Protein 2VX8 (pdb70)

Solvent-accessible surface area: 26188 Å² total; per-residue (Å²): 172,31,100,88,74,76,2,132,24,14,4,1,91,46,74,110,36,17,58,7,7,110,25,62,52,0,10,2,1,2,0,0,54,48,68,31,4,0,0,61,47,44,22,12,43,44,41,4,66,124,2,0,54,76,0,5,61,128,16,89,54,131,83,76,96,13,0,10,34,32,68,68,17,10,2,0,3,3,2,55,88,146,7,8,3,0,0,0,0,18,72,126,10,100,69,45,100,0,12,62,5,2,33,78,5,19,130,127,2,59,124,87,38,47,89,190,2,67,113,17,136,72,89,62,7,33,108,66,6,21,83,40,2,36,76,62,163,81,20,115,62,74,80,0,98,71,54,40,32,127,100,10,18,71,9,88,4,8,193,30,20,5,0,0,4,0,2,0,0,49,41,75,30,3,0,0,58,45,47,53,17,56,34,66,4,66,124,4,0,58,67,0,6,65,53,20,63,58,127,84,62,90,17,3,12,37,53,75,37,23,48,2,14,2,2,1,52,88,153,9,5,2,0,0,0,9,4,73,19,15,75,199,14,168,5,38,41,8,2,44,87,2,19,133,128,1,65,120,91,26,31,89,152,3,73,101,12,139,74,86,59,5,38,110,130,2,25,76,37,1,38,75,43,71,170,27,63,35,65,33,0,130,71,40,17,30,154,91,9,18,67,12,129,36,183,156,70,26,2,4,2,2,0,0,55,41,72,28,2,0,0,56,48,44,105,58,27,43,42,4,72,124,1,0,55,69,0,4,60,130,16,58,40,111,83,65,93,15,0,9,27,35,69,103,36,14,5,0,3,3,3,42,86,151,6,6,1,0,0,0,0,38,107,130,40,134,68,81,173,0,16,65,28,2,40,78,4,27,125,112,2,55,111,79,11,35,102,129,2,79,114,19,137,66,95,56,2,37,110,113,3,20,84,51,4,94,148,49,105,84,70,73,1,124,21,23,1,0,83,75,8,27,54,17,127,106,100,61,28,13,6,3,0,2,0,0,56,38,77,26,2,0,0,60,47,50,48,52,56,40,55,6,70,113,0,0,53,61,0,6,74,81,18,81,54,141,90,65,95,17,2,9,35,26,15,26,33,52,1,15,2,2,2,50,80,153,5,5,0,0,0,0,6,20,48,116,118,90,171,4,26,50,17,1,52,88,2,38,164,109,1,64,108,74,15,41,84,137,3,74,112,11,142,75,88,56,7,40,110,123,2,21,71,39,1,39,65,33,63,134

B-factor: mean 42.89, std 14.9, range [14.75, 87.72]

Organism: Mus musculus (NCBI:txid10090)

InterPro domains:
  IPR001388 Synaptobrevin-like [PR00219] (130-149)
  IPR001388 Synaptobrevin-like [PR00219] (150-169)
  IPR001388 Synaptobrevin-like [PR00219] (186-205)
  IPR001388 Synaptobrevin-like [PS00417] (143-162)
  IPR010908 Longin domain [PF13774] (29-107)
  IPR010908 Longin domain [PS50859] (7-110)
  IPR010908 Longin domain [SM01270] (28-109)
  IPR010908 Longin domain [cd14824] (4-116)
  IPR011012 Longin-like domain superfamily [SSF64356] (3-116)
  IPR042855 v-SNARE, coiled-coil homology domain [PF00957] (125-205)
  IPR042855 v-SNARE, coiled-coil homology domain [PS50892] (125-185)
  IPR051097 Synaptobrevin-like vesicular transport protein [PTHR21136] (1-209)

GO terms:
  GO:0043005 neuron projection (C, IDA)
  GO:0030133 transport vesicle (C, IDA)
  GO:0050775 positive regulation of dendrite morphogenesis (P, IMP)
  GO:0005515 protein binding (F, IPI)
  GO:0045177 apical part of cell (C, IDA)
  GO:0048471 perinuclear region of cytoplasm (C, IDA)
  GO:0005794 Golgi apparatus (C, IDA)
  GO:0043001 Golgi to plasma membrane protein transport (P, IMP)
  GO:1900483 regulation of protein targeting to vacuolar membrane (P, IMP)
  GO:0035493 SNARE complex assembly (P, IDA)
  GO:0009986 cell surface (C, IDA)
  GO:0045335 phagocytic vesicle (C, IDA)
  GO:0030027 lamellipodium (C, IDA)
  GO:0031143 pseudopodium (C, IDA)

Radius of gyration: 30.15 Å; Cα contacts (8 Å, |Δi|>4): 1002; chains: 4; bounding box: 67×87×59 Å

Structure (mmCIF, N/CA/C/O backbone):
data_2VX8
#
_entry.id   2VX8
#
_cell.length_a   105.514
_cell.length_b   115.102
_cell.length_c   55.440
_cell.angle_alpha   90.00
_cell.angle_beta   90.00
_cell.angle_gamma   90.00
#
_symmetry.space_group_name_H-M   'P 21 21 2'
#
loop_
_entity.id
_entity.type
_entity.pdbx_description
1 polymer 'NUCLEOPORIN-LIKE PROTEIN RIP, VESICLE-ASSOCIATED MEMBRANE PROTEIN 7'
2 non-polymer 'CHLORIDE ION'
3 water water
#
loop_
_atom_site.group_PDB
_atom_site.id
_atom_site.type_symbol
_atom_site.label_atom_id
_atom_site.label_alt_id
_atom_site.label_comp_id
_atom_site.label_asym_id
_atom_site.label_entity_id
_atom_site.label_seq_id
_atom_site.pdbx_PDB_ins_code
_atom_site.Cartn_x
_atom_site.Cartn_y
_atom_site.Cartn_z
_atom_site.occupancy
_atom_site.B_iso_or_equiv
_atom_site.auth_seq_id
_atom_site.auth_comp_id
_atom_site.auth_asym_id
_atom_site.auth_atom_id
_atom_site.pdbx_PDB_model_num
ATOM 1 N N . THR A 1 21 ? 1.826 -21.665 -16.519 1.00 48.46 21 THR A N 1
ATOM 2 C CA . THR A 1 21 ? 2.710 -21.005 -15.470 1.00 47.63 21 THR A CA 1
ATOM 3 C C . THR A 1 21 ? 3.279 -21.980 -14.480 1.00 44.64 21 THR A C 1
ATOM 4 O O . THR A 1 21 ? 2.527 -22.699 -13.824 1.00 44.91 21 THR A O 1
ATOM 8 N N . PRO A 1 22 ? 4.622 -21.967 -14.311 1.00 42.59 22 PRO A N 1
ATOM 9 C CA . PRO A 1 22 ? 5.220 -22.875 -13.295 1.00 40.19 22 PRO A CA 1
ATOM 10 C C . PRO A 1 22 ? 4.633 -22.589 -11.917 1.00 38.24 22 PRO A C 1
ATOM 11 O O . PRO A 1 22 ? 4.164 -21.488 -11.657 1.00 38.79 22 PRO A O 1
ATOM 15 N N . GLU A 1 23 ? 4.600 -23.598 -11.075 1.00 35.21 23 GLU A N 1
ATOM 16 C CA . GLU A 1 23 ? 4.122 -23.504 -9.749 1.00 34.24 23 GLU A CA 1
ATOM 17 C C . GLU A 1 23 ? 4.990 -22.565 -8.877 1.00 33.62 23 GLU A C 1
ATOM 18 O O . GLU A 1 23 ? 6.235 -22.435 -9.088 1.00 32.52 23 GLU A O 1
ATOM 24 N N . VAL A 1 24 ? 4.372 -22.031 -7.833 1.00 30.90 24 VAL A N 1
ATOM 25 C CA . VAL A 1 24 ? 5.024 -21.130 -6.961 1.00 29.52 24 VAL A CA 1
ATOM 26 C C . VAL A 1 24 ? 4.967 -21.740 -5.566 1.00 29.30 24 VAL A C 1
ATOM 27 O O . VAL A 1 24 ? 3.882 -21.964 -5.037 1.00 29.53 24 VAL A O 1
ATOM 31 N N . LYS A 1 25 ? 6.115 -21.999 -4.946 1.00 26.55 25 LYS A N 1
ATOM 32 C CA . LYS A 1 25 ? 6.108 -22.539 -3.586 1.00 27.19 25 LYS A CA 1
ATOM 33 C C . LYS A 1 25 ? 6.908 -21.631 -2.626 1.00 27.46 25 LYS A C 1
ATOM 34 O O . LYS A 1 25 ? 7.759 -20.871 -3.039 1.00 27.53 25 LYS A O 1
ATOM 40 N N . PRO A 1 26 ? 6.653 -21.710 -1.332 1.00 27.72 26 PRO A N 1
ATOM 41 C CA . PRO A 1 26 ? 7.508 -20.907 -0.467 1.00 27.63 26 PRO A CA 1
ATOM 42 C C . PRO A 1 26 ? 8.944 -21.499 -0.411 1.00 29.09 26 PRO A C 1
ATOM 43 O O . PRO A 1 26 ? 9.113 -22.738 -0.472 1.00 29.35 26 PRO A O 1
ATOM 47 N N . LEU A 1 27 ? 9.950 -20.636 -0.205 1.00 27.90 27 LEU A N 1
ATOM 48 C CA . LEU A 1 27 ? 11.349 -21.051 -0.275 1.00 27.47 27 LEU A CA 1
ATOM 49 C C . LEU A 1 27 ? 11.652 -21.907 0.937 1.00 27.90 27 LEU A C 1
ATOM 50 O O . LEU A 1 27 ? 12.564 -22.746 0.911 1.00 26.75 27 LEU A O 1
ATOM 55 N N . LYS A 1 28 ? 10.877 -21.717 2.011 1.00 29.32 28 LYS A N 1
ATOM 56 C CA . LYS A 1 28 ? 11.118 -22.541 3.201 1.00 31.82 28 LYS A CA 1
ATOM 57 C C . LYS A 1 28 ? 10.816 -24.028 2.968 1.00 32.76 28 LYS A C 1
ATOM 58 O O . LYS A 1 28 ? 11.312 -24.906 3.700 1.00 33.66 28 LYS A O 1
ATOM 64 N N . SER A 1 29 ? 10.074 -24.316 1.917 1.00 32.16 29 SER A N 1
ATOM 65 C CA . SER A 1 29 ? 9.772 -25.693 1.700 1.00 33.50 29 SER A CA 1
ATOM 66 C C . SER A 1 29 ? 11.057 -26.367 1.108 1.00 34.32 29 SER A C 1
ATOM 67 O O . SER A 1 29 ? 11.287 -27.562 1.327 1.00 34.68 29 SER A O 1
ATOM 70 N N . LEU A 1 30 ? 11.874 -25.593 0.387 1.00 32.92 30 LEU A N 1
ATOM 71 C CA . LEU A 1 30 ? 13.133 -26.096 -0.119 1.00 31.82 30 LEU A CA 1
ATOM 72 C C . LEU A 1 30 ? 14.247 -25.973 0.926 1.00 31.62 30 LEU A C 1
ATOM 73 O O . LEU A 1 30 ? 15.039 -26.871 1.127 1.00 31.58 30 LEU A O 1
ATOM 78 N N . LEU A 1 31 ? 14.291 -24.888 1.639 1.00 31.61 31 LEU A N 1
ATOM 79 C CA . LEU A 1 31 ? 15.468 -24.652 2.409 1.00 32.91 31 LEU A CA 1
ATOM 80 C C . LEU A 1 31 ? 15.370 -24.810 3.895 1.00 34.50 31 LEU A C 1
ATOM 81 O O . LEU A 1 31 ? 16.418 -24.729 4.544 1.00 35.66 31 LEU A O 1
ATOM 86 N N . GLY A 1 32 ? 14.167 -24.987 4.444 1.00 35.41 32 GLY A N 1
ATOM 87 C CA . GLY A 1 32 ? 13.952 -24.877 5.879 1.00 39.59 32 GLY A CA 1
ATOM 88 C C . GLY A 1 32 ? 13.727 -23.420 6.310 1.00 42.89 32 GLY A C 1
ATOM 89 O O . GLY A 1 32 ? 13.611 -22.542 5.461 1.00 41.20 32 GLY A O 1
ATOM 90 N N . ASP A 1 33 ? 13.636 -23.166 7.607 1.00 45.94 33 ASP A N 1
ATOM 91 C CA . ASP A 1 33 ? 13.454 -21.802 8.110 1.00 51.65 33 ASP A CA 1
ATOM 92 C C . ASP A 1 33 ? 14.724 -20.989 7.923 1.00 54.29 33 ASP A C 1
ATOM 93 O O . ASP A 1 33 ? 15.678 -21.164 8.660 1.00 54.86 33 ASP A O 1
ATOM 98 N N . SER A 1 34 ? 14.723 -20.119 6.911 1.00 58.98 34 SER A N 1
ATOM 99 C CA . SER A 1 34 ? 15.893 -19.321 6.526 1.00 62.05 34 SER A CA 1
ATOM 100 C C . SER A 1 34 ? 16.319 -18.351 7.633 1.00 64.31 34 SER A C 1
ATOM 101 O O . SER A 1 34 ? 17.153 -18.727 8.464 1.00 65.85 34 SER A O 1
ATOM 104 N N . ALA A 1 35 ? 15.722 -17.144 7.661 1.00 66.49 35 ALA A N 1
ATOM 105 C CA . ALA A 1 35 ? 16.132 -15.942 8.487 1.00 67.73 35 ALA A CA 1
ATOM 106 C C . ALA A 1 35 ? 16.215 -14.703 7.523 1.00 68.97 35 ALA A C 1
ATOM 107 O O . ALA A 1 35 ? 15.450 -14.706 6.545 1.00 68.81 35 ALA A O 1
ATOM 109 N N . PRO A 1 36 ? 17.108 -13.663 7.756 1.00 69.99 36 PRO A N 1
ATOM 110 C CA . PRO A 1 36 ? 16.881 -12.335 7.040 1.00 70.11 36 PRO A CA 1
ATOM 111 C C . PRO A 1 36 ? 17.171 -12.284 5.505 1.00 70.11 36 PRO A C 1
ATOM 112 O O . PRO A 1 36 ? 16.256 -12.175 4.679 1.00 70.52 36 PRO A O 1
ATOM 116 N N . THR A 1 37 ? 18.447 -12.330 5.155 1.00 69.74 37 THR A N 1
ATOM 117 C CA . THR A 1 37 ? 18.932 -12.653 3.803 1.00 68.50 37 THR A CA 1
ATOM 118 C C . THR A 1 37 ? 18.968 -11.598 2.668 1.00 67.68 37 THR A C 1
ATOM 119 O O . THR A 1 37 ? 20.057 -11.102 2.409 1.00 67.83 37 THR A O 1
ATOM 123 N N . LEU A 1 38 ? 17.899 -11.291 1.937 1.00 66.25 38 LEU A N 1
ATOM 124 C CA . LEU A 1 38 ? 18.148 -10.419 0.761 1.00 65.58 38 LEU A CA 1
ATOM 125 C C . LEU A 1 38 ? 18.082 -8.892 1.016 1.00 66.11 38 LEU A C 1
ATOM 126 O O . LEU A 1 38 ? 17.039 -8.354 1.493 1.00 65.48 38 LEU A O 1
ATOM 131 N N . HIS A 1 39 ? 19.172 -8.192 0.678 1.00 65.87 39 HIS A N 1
ATOM 132 C CA . HIS A 1 39 ? 19.227 -6.735 0.918 1.00 67.41 39 HIS A CA 1
ATOM 133 C C . HIS A 1 39 ? 19.703 -5.851 -0.291 1.00 67.70 39 HIS A C 1
ATOM 134 O O . HIS A 1 39 ? 20.903 -5.685 -0.537 1.00 67.95 39 HIS A O 1
ATOM 141 N N . LEU A 1 40 ? 18.750 -5.280 -1.031 1.00 68.32 40 LEU A N 1
ATOM 142 C CA . LEU A 1 40 ? 19.037 -4.192 -1.993 1.00 68.60 40 LEU A CA 1
ATOM 143 C C . LEU A 1 40 ? 19.589 -3.028 -1.203 1.00 69.48 40 LEU A C 1
ATOM 144 O O . LEU A 1 40 ? 19.878 -1.958 -1.739 1.00 70.41 40 LEU A O 1
ATOM 149 N N . ASN A 1 41 ? 19.708 -3.259 0.099 1.00 70.22 41 ASN A N 1
ATOM 150 C CA . ASN A 1 41 ? 19.772 -2.194 1.087 1.00 69.79 41 ASN A CA 1
ATOM 151 C C . ASN A 1 41 ? 20.756 -2.454 2.232 1.00 69.94 41 ASN A C 1
ATOM 152 O O . ASN A 1 41 ? 20.569 -1.923 3.320 1.00 70.45 41 ASN A O 1
ATOM 157 N N . LYS A 1 42 ? 21.822 -3.220 1.946 1.00 69.70 42 LYS A N 1
ATOM 158 C CA . LYS A 1 42 ? 22.756 -3.734 2.952 1.00 69.18 42 LYS A CA 1
ATOM 159 C C . LYS A 1 42 ? 22.146 -3.625 4.366 1.00 68.66 42 LYS A C 1
ATOM 160 O O . LYS A 1 42 ? 22.770 -3.070 5.303 1.00 69.44 42 LYS A O 1
ATOM 162 N N . GLY A 1 43 ? 20.931 -4.180 4.501 1.00 66.68 43 GLY A N 1
ATOM 163 C CA . GLY A 1 43 ? 20.064 -3.985 5.676 1.00 64.04 43 GLY A CA 1
ATOM 164 C C . GLY A 1 43 ? 18.725 -3.399 5.224 1.00 61.85 43 GLY A C 1
ATOM 165 O O . GLY A 1 43 ? 18.407 -3.516 4.039 1.00 61.59 43 GLY A O 1
ATOM 166 N N . MET A 1 44 ? 17.988 -2.762 6.166 1.00 58.91 44 MET A N 1
ATOM 167 C CA . MET A 1 44 ? 16.632 -2.139 6.008 1.00 55.67 44 MET A CA 1
ATOM 168 C C . MET A 1 44 ? 16.062 -1.884 4.600 1.00 51.53 44 MET A C 1
ATOM 169 O O . MET A 1 44 ? 16.735 -1.277 3.749 1.00 52.20 44 MET A O 1
ATOM 174 N N . ALA A 1 45 ? 14.806 -2.264 4.379 1.00 46.03 45 ALA A N 1
ATOM 175 C CA . ALA A 1 45 ? 14.189 -2.175 3.044 1.00 40.33 45 ALA A CA 1
ATOM 176 C C . ALA A 1 45 ? 13.732 -0.746 2.653 1.00 36.38 45 ALA A C 1
ATOM 177 O O . ALA A 1 45 ? 12.627 -0.534 2.125 1.00 34.12 45 ALA A O 1
ATOM 179 N N . ILE A 1 46 ? 14.604 0.237 2.909 1.00 31.55 46 ILE A N 1
ATOM 180 C CA . ILE A 1 46 ? 14.395 1.621 2.485 1.00 30.34 46 ILE A CA 1
ATOM 181 C C . ILE A 1 46 ? 14.970 1.819 1.103 1.00 28.06 46 ILE A C 1
ATOM 182 O O . ILE A 1 46 ? 16.121 1.559 0.895 1.00 30.66 46 ILE A O 1
ATOM 187 N N . LEU A 1 47 ? 14.201 2.245 0.123 1.00 26.02 47 LEU A N 1
ATOM 188 C CA . LEU A 1 47 ? 14.739 2.379 -1.229 1.00 24.15 47 LEU A CA 1
ATOM 189 C C . LEU A 1 47 ? 15.471 3.681 -1.483 1.00 22.80 47 LEU A C 1
ATOM 190 O O . LEU A 1 47 ? 16.300 3.780 -2.402 1.00 20.08 47 LEU A O 1
ATOM 195 N N . PHE A 1 48 ? 15.110 4.729 -0.755 1.00 22.82 48 PHE A N 1
ATOM 196 C CA . PHE A 1 48 ? 15.685 6.056 -1.103 1.00 23.27 48 PHE A CA 1
ATOM 197 C C . PHE A 1 48 ? 15.538 6.926 0.090 1.00 23.47 48 PHE A C 1
ATOM 198 O O . PHE A 1 48 ? 14.578 6.744 0.862 1.00 24.98 48 PHE A O 1
ATOM 206 N N . ALA A 1 49 ? 16.437 7.876 0.272 1.00 22.83 49 ALA A N 1
ATOM 207 C CA . ALA A 1 49 ? 16.352 8.761 1.402 1.00 22.91 49 ALA A CA 1
ATOM 208 C C . ALA A 1 49 ? 16.967 10.064 1.037 1.00 23.73 49 ALA A C 1
ATOM 209 O O . ALA A 1 49 ? 17.863 10.113 0.235 1.00 22.39 49 ALA A O 1
ATOM 211 N N . VAL A 1 50 ? 16.431 11.154 1.562 1.00 24.23 50 VAL A N 1
ATOM 212 C CA . VAL A 1 50 ? 16.899 12.435 1.129 1.00 25.05 50 VAL A CA 1
ATOM 213 C C . VAL A 1 50 ? 16.720 13.466 2.225 1.00 25.93 50 VAL A C 1
ATOM 214 O O . VAL A 1 50 ? 15.772 13.355 3.064 1.00 25.39 50 VAL A O 1
ATOM 218 N N . VAL A 1 51 ? 17.570 14.501 2.171 1.00 26.45 51 VAL A N 1
ATOM 219 C CA . VAL A 1 51 ? 17.447 15.732 2.969 1.00 25.60 51 VAL A CA 1
ATOM 220 C C . VAL A 1 51 ? 17.386 16.931 2.037 1.00 26.67 51 VAL A C 1
ATOM 221 O O . VAL A 1 51 ? 18.253 17.088 1.126 1.00 24.66 51 VAL A O 1
ATOM 225 N N . ALA A 1 52 ? 16.339 17.752 2.183 1.00 25.55 52 ALA A N 1
ATOM 226 C CA . ALA A 1 52 ? 16.130 18.800 1.216 1.00 25.94 52 ALA A CA 1
ATOM 227 C C . ALA A 1 52 ? 15.690 20.092 1.907 1.00 26.67 52 ALA A C 1
ATOM 228 O O . ALA A 1 52 ? 15.175 20.026 2.976 1.00 25.54 52 ALA A O 1
ATOM 230 N N . ARG A 1 53 ? 15.946 21.246 1.269 1.00 26.93 53 ARG A N 1
ATOM 231 C CA . ARG A 1 53 ? 15.448 22.558 1.720 1.00 27.09 53 ARG A CA 1
ATOM 232 C C . ARG A 1 53 ? 14.627 23.038 0.549 1.00 24.86 53 ARG A C 1
ATOM 233 O O . ARG A 1 53 ? 15.185 23.245 -0.524 1.00 25.55 53 ARG A O 1
ATOM 241 N N . GLY A 1 54 ? 13.309 23.151 0.713 1.00 24.37 54 GLY A N 1
ATOM 242 C CA . GLY A 1 54 ? 12.372 23.415 -0.443 1.00 23.14 54 GLY A CA 1
ATOM 243 C C . GLY A 1 54 ? 12.668 22.304 -1.468 1.00 24.74 54 GLY A C 1
ATOM 244 O O . GLY A 1 54 ? 12.681 21.147 -1.146 1.00 25.44 54 GLY A O 1
ATOM 245 N N . THR A 1 55 ? 12.991 22.658 -2.685 1.00 25.92 55 THR A N 1
ATOM 246 C CA . THR A 1 55 ? 13.389 21.665 -3.631 1.00 28.91 55 THR A CA 1
ATOM 247 C C . THR A 1 55 ? 14.914 21.502 -3.778 1.00 29.05 55 THR A C 1
ATOM 248 O O . THR A 1 55 ? 15.386 20.884 -4.742 1.00 28.36 55 THR A O 1
ATOM 252 N N . THR A 1 56 ? 15.702 22.036 -2.850 1.00 28.98 56 THR A N 1
ATOM 253 C CA . THR A 1 56 ? 17.169 21.870 -3.002 1.00 27.54 56 THR A CA 1
ATOM 254 C C . THR A 1 56 ? 17.552 20.648 -2.225 1.00 27.14 56 THR A C 1
ATOM 255 O O . THR A 1 56 ? 17.392 20.596 -1.020 1.00 25.27 56 THR A O 1
ATOM 259 N N . ILE A 1 57 ? 18.016 19.614 -2.906 1.00 27.37 57 ILE A N 1
ATOM 260 C CA . ILE A 1 57 ? 18.389 18.384 -2.187 1.00 28.13 57 ILE A CA 1
ATOM 261 C C . ILE A 1 57 ? 19.791 18.629 -1.591 1.00 28.66 57 ILE A C 1
ATOM 262 O O . ILE A 1 57 ? 20.686 19.030 -2.333 1.00 28.42 57 ILE A O 1
ATOM 267 N N . LEU A 1 58 ? 19.993 18.337 -0.314 1.00 28.35 58 LEU A N 1
ATOM 268 C CA . LEU A 1 58 ? 21.294 18.533 0.338 1.00 29.45 58 LEU A CA 1
ATOM 269 C C . LEU A 1 58 ? 22.131 17.257 0.408 1.00 30.14 58 LEU A C 1
ATOM 270 O O . LEU A 1 58 ? 23.445 17.274 0.331 1.00 29.53 58 LEU A O 1
ATOM 275 N N . ALA A 1 59 ? 21.413 16.150 0.559 1.00 27.52 59 ALA A N 1
ATOM 276 C CA . ALA A 1 59 ? 22.064 14.862 0.579 1.00 29.91 59 ALA A CA 1
ATOM 277 C C . ALA A 1 59 ? 21.037 13.812 0.177 1.00 29.99 59 ALA A C 1
ATOM 278 O O . ALA A 1 59 ? 19.866 13.984 0.490 1.00 29.63 59 ALA A O 1
ATOM 280 N N . LYS A 1 60 ? 21.469 12.731 -0.475 1.00 29.55 60 LYS A N 1
ATOM 281 C CA . LYS A 1 60 ? 20.540 11.709 -0.901 1.00 30.36 60 LYS A CA 1
ATOM 282 C C . LYS A 1 60 ? 21.231 10.373 -0.882 1.00 31.38 60 LYS A C 1
ATOM 283 O O . LYS A 1 60 ? 22.456 10.330 -0.995 1.00 31.91 60 LYS A O 1
ATOM 289 N N . HIS A 1 61 ? 20.468 9.287 -0.829 1.00 31.69 61 HIS A N 1
ATOM 290 C CA . HIS A 1 61 ? 21.047 7.950 -1.019 1.00 32.83 61 HIS A CA 1
ATOM 291 C C . HIS A 1 61 ? 19.982 6.969 -1.574 1.00 32.72 61 HIS A C 1
ATOM 292 O O . HIS A 1 61 ? 18.851 6.923 -1.078 1.00 29.60 61 HIS A O 1
ATOM 299 N N . ALA A 1 62 ? 20.363 6.197 -2.596 1.00 33.07 62 ALA A N 1
ATOM 300 C CA . ALA A 1 62 ? 19.483 5.242 -3.266 1.00 34.06 62 ALA A CA 1
ATOM 301 C C . ALA A 1 62 ? 20.032 3.832 -3.083 1.00 36.55 62 ALA A C 1
ATOM 302 O O . ALA A 1 62 ? 21.287 3.622 -3.101 1.00 36.33 62 ALA A O 1
ATOM 304 N N . TRP A 1 63 ? 19.127 2.862 -2.975 1.00 36.44 63 TRP A N 1
ATOM 305 C CA . TRP A 1 63 ? 19.550 1.474 -2.791 1.00 38.02 63 TRP A CA 1
ATOM 306 C C . TRP A 1 63 ? 19.419 0.673 -4.104 1.00 37.15 63 TRP A C 1
ATOM 307 O O . TRP A 1 63 ? 19.801 -0.472 -4.161 1.00 36.96 63 TRP A O 1
ATOM 318 N N . CYS A 1 64 ? 18.865 1.297 -5.144 1.00 35.25 64 CYS A N 1
ATOM 319 C CA . CYS A 1 64 ? 18.837 0.699 -6.452 1.00 34.88 64 CYS A CA 1
ATOM 320 C C . CYS A 1 64 ? 18.695 1.862 -7.369 1.00 33.34 64 CYS A C 1
ATOM 321 O O . CYS A 1 64 ? 18.578 3.004 -6.894 1.00 34.69 64 CYS A O 1
ATOM 324 N N . GLY A 1 65 ? 18.664 1.582 -8.654 1.00 31.47 65 GLY A N 1
ATOM 325 C CA . GLY A 1 65 ? 18.527 2.594 -9.688 1.00 31.19 65 GLY A CA 1
ATOM 326 C C . GLY A 1 65 ? 17.048 2.984 -9.893 1.00 31.50 65 GLY A C 1
ATOM 327 O O . GLY A 1 65 ? 16.102 2.206 -9.572 1.00 31.50 65 GLY A O 1
ATOM 328 N N . GLY A 1 66 ? 16.846 4.191 -10.405 1.00 29.42 66 GLY A N 1
ATOM 329 C CA . GLY A 1 66 ? 15.536 4.609 -10.880 1.00 28.89 66 GLY A CA 1
ATOM 330 C C . GLY A 1 66 ? 15.350 6.103 -10.842 1.00 27.79 66 GLY A C 1
ATOM 331 O O . GLY A 1 66 ? 16.266 6.861 -10.495 1.00 27.20 66 GLY A O 1
ATOM 332 N N . ASN A 1 67 ? 14.117 6.538 -11.082 1.00 26.35 67 ASN A N 1
ATOM 333 C CA . ASN A 1 67 ? 13.852 7.956 -11.243 1.00 23.41 67 ASN A CA 1
ATOM 334 C C . ASN A 1 67 ? 13.485 8.621 -9.914 1.00 23.37 67 ASN A C 1
ATOM 335 O O . ASN A 1 67 ? 12.567 9.457 -9.872 1.00 22.12 67 ASN A O 1
ATOM 340 N N . PHE A 1 68 ? 14.145 8.239 -8.807 1.00 22.13 68 PHE A N 1
ATOM 341 C CA . PHE A 1 68 ? 13.822 8.826 -7.466 1.00 22.96 68 PHE A CA 1
ATOM 342 C C . PHE A 1 68 ? 13.890 10.363 -7.326 1.00 23.87 68 PHE A C 1
ATOM 343 O O . PHE A 1 68 ? 13.083 11.020 -6.622 1.00 22.71 68 PHE A O 1
ATOM 351 N N . LEU A 1 69 ? 14.910 10.926 -7.937 1.00 23.71 69 LEU A N 1
ATOM 352 C CA . LEU A 1 69 ? 15.092 12.362 -7.898 1.00 24.72 69 LEU A CA 1
ATOM 353 C C . LEU A 1 69 ? 14.006 13.101 -8.666 1.00 23.50 69 LEU A C 1
ATOM 354 O O . LEU A 1 69 ? 13.468 14.042 -8.194 1.00 23.17 69 LEU A O 1
ATOM 359 N N . GLU A 1 70 ? 13.697 12.688 -9.869 1.00 24.78 70 GLU A N 1
ATOM 360 C CA . GLU A 1 70 ? 12.726 13.465 -10.635 1.00 25.16 70 GLU A CA 1
ATOM 361 C C . GLU A 1 70 ? 11.351 13.408 -9.913 1.00 24.22 70 GLU A C 1
ATOM 362 O O . GLU A 1 70 ? 10.684 14.431 -9.803 1.00 25.30 70 GLU A O 1
ATOM 368 N N . VAL A 1 71 ? 10.984 12.250 -9.366 1.00 21.32 71 VAL A N 1
ATOM 369 C CA . VAL A 1 71 ? 9.700 12.078 -8.750 1.00 21.47 71 VAL A CA 1
ATOM 370 C C . VAL A 1 71 ? 9.700 12.878 -7.449 1.00 21.01 71 VAL A C 1
ATOM 371 O O . VAL A 1 71 ? 8.741 13.629 -7.171 1.00 19.67 71 VAL A O 1
ATOM 375 N N . THR A 1 72 ? 10.735 12.652 -6.625 1.00 20.43 72 THR A N 1
ATOM 376 C CA . THR A 1 72 ? 10.812 13.289 -5.309 1.00 21.83 72 THR A CA 1
ATOM 377 C C . THR A 1 72 ? 10.754 14.847 -5.438 1.00 22.03 72 THR A C 1
ATOM 378 O O . THR A 1 72 ? 10.142 15.485 -4.586 1.00 22.24 72 THR A O 1
ATOM 382 N N . GLU A 1 73 ? 11.349 15.440 -6.484 1.00 20.91 73 GLU A N 1
ATOM 383 C CA . GLU A 1 73 ? 11.357 16.910 -6.571 1.00 22.82 73 GLU A CA 1
ATOM 384 C C . GLU A 1 73 ? 9.927 17.437 -6.785 1.00 22.42 73 GLU A C 1
ATOM 385 O O . GLU A 1 73 ? 9.569 18.523 -6.335 1.00 24.33 73 GLU A O 1
ATOM 391 N N . GLN A 1 74 ? 9.137 16.675 -7.524 1.00 22.51 74 GLN A N 1
ATOM 392 C CA . GLN A 1 74 ? 7.715 16.983 -7.756 1.00 22.61 74 GLN A CA 1
ATOM 393 C C . GLN A 1 74 ? 6.931 17.006 -6.471 1.00 20.62 74 GLN A C 1
ATOM 394 O O . GLN A 1 74 ? 6.043 17.835 -6.293 1.00 22.18 74 GLN A O 1
ATOM 400 N N . ILE A 1 75 ? 7.283 16.145 -5.550 1.00 20.95 75 ILE A N 1
ATOM 401 C CA . ILE A 1 75 ? 6.611 16.102 -4.226 1.00 22.14 75 ILE A CA 1
ATOM 402 C C . ILE A 1 75 ? 7.150 17.232 -3.368 1.00 22.36 75 ILE A C 1
ATOM 403 O O . ILE A 1 75 ? 6.426 17.982 -2.701 1.00 20.95 75 ILE A O 1
ATOM 408 N N . LEU A 1 76 ? 8.465 17.357 -3.392 1.00 21.73 76 LEU A N 1
ATOM 409 C CA . LEU A 1 76 ? 9.070 18.406 -2.567 1.00 23.14 76 LEU A CA 1
ATOM 410 C C . LEU A 1 76 ? 8.578 19.804 -2.982 1.00 23.67 76 LEU A C 1
ATOM 411 O O . LEU A 1 76 ? 8.500 20.647 -2.132 1.00 25.03 76 LEU A O 1
ATOM 416 N N . ALA A 1 77 ? 8.340 20.044 -4.275 1.00 24.26 77 ALA A N 1
ATOM 417 C CA . ALA A 1 77 ? 7.888 21.364 -4.768 1.00 24.69 77 ALA A CA 1
ATOM 418 C C . ALA A 1 77 ? 6.616 21.746 -4.078 1.00 26.92 77 ALA A C 1
ATOM 419 O O . ALA A 1 77 ? 6.320 22.913 -4.044 1.00 28.32 77 ALA A O 1
ATOM 421 N N . LYS A 1 78 ? 5.826 20.767 -3.590 1.00 27.15 78 LYS A N 1
ATOM 422 C CA . LYS A 1 78 ? 4.497 21.042 -3.053 1.00 28.17 78 LYS A CA 1
ATOM 423 C C . LYS A 1 78 ? 4.398 20.805 -1.552 1.00 28.97 78 LYS A C 1
ATOM 424 O O . LYS A 1 78 ? 3.490 21.297 -0.941 1.00 31.46 78 LYS A O 1
ATOM 430 N N . ILE A 1 79 ? 5.333 20.121 -0.918 1.00 29.54 79 ILE A N 1
ATOM 431 C CA . ILE A 1 79 ? 5.252 19.978 0.537 1.00 30.03 79 ILE A CA 1
ATOM 432 C C . ILE A 1 79 ? 5.508 21.375 1.113 1.00 31.94 79 ILE A C 1
ATOM 433 O O . ILE A 1 79 ? 6.519 21.992 0.808 1.00 31.66 79 ILE A O 1
ATOM 438 N N . PRO A 1 80 ? 4.614 21.858 1.968 1.00 32.24 80 PRO A N 1
ATOM 439 C CA . PRO A 1 80 ? 4.870 23.130 2.633 1.00 33.41 80 PRO A CA 1
ATOM 440 C C . PRO A 1 80 ? 6.013 23.091 3.667 1.00 34.57 80 PRO A C 1
ATOM 441 O O . PRO A 1 80 ? 6.457 22.016 4.088 1.00 33.00 80 PRO A O 1
ATOM 445 N N . SER A 1 81 ? 6.458 24.287 4.089 1.00 35.61 81 SER A N 1
ATOM 446 C CA . SER A 1 81 ? 7.616 24.465 4.963 1.00 35.89 81 SER A CA 1
ATOM 447 C C . SER A 1 81 ? 7.354 24.256 6.408 1.00 35.83 81 SER A C 1
ATOM 448 O O . SER A 1 81 ? 8.336 24.301 7.207 1.00 34.34 81 SER A O 1
ATOM 451 N N . GLU A 1 82 ? 6.085 24.031 6.798 1.00 35.52 82 GLU A N 1
ATOM 452 C CA . GLU A 1 82 ? 5.792 23.988 8.235 1.00 36.70 82 GLU A CA 1
ATOM 453 C C . GLU A 1 82 ? 6.174 22.676 8.855 1.00 37.04 82 GLU A C 1
ATOM 454 O O . GLU A 1 82 ? 6.301 21.662 8.144 1.00 37.01 82 GLU A O 1
ATOM 460 N N . ASN A 1 83 ? 6.454 22.664 10.155 1.00 36.99 83 ASN A N 1
ATOM 461 C CA . ASN A 1 83 ? 6.751 21.396 10.795 1.00 37.04 83 ASN A CA 1
ATOM 462 C C . ASN A 1 83 ? 5.557 20.450 10.591 1.00 36.66 83 ASN A C 1
ATOM 463 O O . ASN A 1 83 ? 4.412 20.842 10.801 1.00 37.32 83 ASN A O 1
ATOM 468 N N . ASN A 1 84 ? 5.828 19.219 10.167 1.00 35.09 84 ASN A N 1
ATOM 469 C CA . ASN A 1 84 ? 4.787 18.222 9.964 1.00 33.78 84 ASN A CA 1
ATOM 470 C C . ASN A 1 84 ? 5.473 16.866 9.837 1.00 34.34 84 ASN A C 1
ATOM 471 O O . ASN A 1 84 ? 6.714 16.783 9.533 1.00 33.98 84 ASN A O 1
ATOM 476 N N . LYS A 1 85 ? 4.714 15.800 10.032 1.00 32.08 85 LYS A N 1
ATOM 477 C CA . LYS A 1 85 ? 5.199 14.438 9.738 1.00 32.18 85 LYS A CA 1
ATOM 478 C C . LYS A 1 85 ? 4.071 13.740 9.006 1.00 30.92 85 LYS A C 1
ATOM 479 O O . LYS A 1 85 ? 2.948 13.871 9.436 1.00 29.04 85 LYS A O 1
ATOM 485 N N . LEU A 1 86 ? 4.346 12.990 7.933 1.00 28.43 86 LEU A N 1
ATOM 486 C CA . LEU A 1 86 ? 3.259 12.456 7.117 1.00 26.36 86 LEU A CA 1
ATOM 487 C C . LEU A 1 86 ? 3.770 11.387 6.182 1.00 26.03 86 LEU A C 1
ATOM 488 O O . LEU A 1 86 ? 4.937 11.499 5.718 1.00 25.09 86 LEU A O 1
ATOM 493 N N . THR A 1 87 ? 2.901 10.428 5.818 1.00 22.42 87 THR A N 1
ATOM 494 C CA . THR A 1 87 ? 3.243 9.475 4.763 1.00 22.80 87 THR A CA 1
ATOM 495 C C . THR A 1 87 ? 2.286 9.682 3.586 1.00 22.37 87 THR A C 1
ATOM 496 O O . THR A 1 87 ? 1.099 9.722 3.773 1.00 21.34 87 THR A O 1
ATOM 500 N N . TYR A 1 88 ? 2.788 9.818 2.375 1.00 21.34 88 TYR A N 1
ATOM 501 C CA . TYR A 1 88 ? 1.947 9.658 1.199 1.00 21.23 88 TYR A CA 1
ATOM 502 C C . TYR A 1 88 ? 2.066 8.246 0.567 1.00 22.61 88 TYR A C 1
ATOM 503 O O . TYR A 1 88 ? 3.210 7.690 0.475 1.00 22.46 88 TYR A O 1
ATOM 512 N N . SER A 1 89 ? 0.968 7.722 0.016 1.00 20.16 89 SER A N 1
ATOM 513 C CA . SER A 1 89 ? 1.019 6.462 -0.691 1.00 21.58 89 SER A CA 1
ATOM 514 C C . SER A 1 89 ? 0.795 6.719 -2.150 1.00 23.41 89 SER A C 1
ATOM 515 O O . SER A 1 89 ? 0.024 7.630 -2.477 1.00 24.34 89 SER A O 1
ATOM 518 N N . HIS A 1 90 ? 1.423 5.919 -3.024 1.00 20.92 90 HIS A N 1
ATOM 519 C CA . HIS A 1 90 ? 1.167 5.987 -4.425 1.00 23.09 90 HIS A CA 1
ATOM 520 C C . HIS A 1 90 ? 1.638 4.703 -5.008 1.00 23.31 90 HIS A C 1
ATOM 521 O O . HIS A 1 90 ? 2.781 4.339 -4.807 1.00 26.07 90 HIS A O 1
ATOM 528 N N . GLY A 1 91 ? 0.817 4.039 -5.805 1.00 26.21 91 GLY A N 1
ATOM 529 C CA . GLY A 1 91 ? 1.109 2.675 -6.324 1.00 26.06 91 GLY A CA 1
ATOM 530 C C . GLY A 1 91 ? 1.572 1.699 -5.228 1.00 26.47 91 GLY A C 1
ATOM 531 O O . GLY A 1 91 ? 0.893 1.525 -4.155 1.00 26.75 91 GLY A O 1
ATOM 532 N N . ASN A 1 92 ? 2.749 1.130 -5.478 1.00 25.07 92 ASN A N 1
ATOM 533 C CA . ASN A 1 92 ? 3.378 0.136 -4.594 1.00 26.57 92 ASN A CA 1
ATOM 534 C C . ASN A 1 92 ? 4.152 0.797 -3.474 1.00 24.76 92 ASN A C 1
ATOM 535 O O . ASN A 1 92 ? 4.742 0.123 -2.666 1.00 26.84 92 ASN A O 1
ATOM 540 N N . TYR A 1 93 ? 4.140 2.116 -3.389 1.00 24.19 93 TYR A N 1
ATOM 541 C CA . TYR A 1 93 ? 5.130 2.786 -2.520 1.00 21.39 93 TYR A CA 1
ATOM 542 C C . TYR A 1 93 ? 4.569 3.711 -1.491 1.00 20.61 93 TYR A C 1
ATOM 543 O O . TYR A 1 93 ? 3.436 4.170 -1.644 1.00 20.60 93 TYR A O 1
ATOM 552 N N . LEU A 1 94 ? 5.412 4.043 -0.503 1.00 20.75 94 LEU A N 1
ATOM 553 C CA . LEU A 1 94 ? 5.120 4.996 0.563 1.00 21.23 94 LEU A CA 1
ATOM 554 C C . LEU A 1 94 ? 6.269 6.022 0.645 1.00 22.29 94 LEU A C 1
ATOM 555 O O . LEU A 1 94 ? 7.468 5.618 0.609 1.00 23.46 94 LEU A O 1
ATOM 560 N N . PHE A 1 95 ? 5.911 7.319 0.695 1.00 19.51 95 PHE A N 1
ATOM 561 C CA . PHE A 1 95 ? 6.814 8.398 0.833 1.00 20.98 95 PHE A CA 1
ATOM 562 C C . PHE A 1 95 ? 6.563 9.002 2.239 1.00 22.70 95 PHE A C 1
ATOM 563 O O . PHE A 1 95 ? 5.525 9.643 2.432 1.00 23.68 95 PHE A O 1
ATOM 571 N N . HIS A 1 96 ? 7.498 8.833 3.180 1.00 21.67 96 HIS A N 1
ATOM 572 C CA . HIS A 1 96 ? 7.350 9.256 4.567 1.00 22.67 96 HIS A CA 1
ATOM 573 C C . HIS A 1 96 ? 8.218 10.463 4.720 1.00 23.74 96 HIS A C 1
ATOM 574 O O . HIS A 1 96 ? 9.339 10.461 4.183 1.00 24.66 96 HIS A O 1
ATOM 581 N N . TYR A 1 97 ? 7.783 11.489 5.455 1.00 23.46 97 TYR A N 1
ATOM 582 C CA . TYR A 1 97 ? 8.663 12.651 5.583 1.00 25.09 97 TYR A CA 1
ATOM 583 C C . TYR A 1 97 ? 8.416 13.265 6.918 1.00 27.07 97 TYR A C 1
ATOM 584 O O . TYR A 1 97 ? 7.302 13.112 7.493 1.00 25.68 97 TYR A O 1
ATOM 593 N N . ILE A 1 98 ? 9.468 13.950 7.401 1.00 28.30 98 ILE A N 1
ATOM 594 C CA . ILE A 1 98 ? 9.402 14.864 8.549 1.00 29.63 98 ILE A CA 1
ATOM 595 C C . ILE A 1 98 ? 9.961 16.194 8.047 1.00 30.69 98 ILE A C 1
ATOM 596 O O . ILE A 1 98 ? 10.985 16.210 7.363 1.00 31.20 98 ILE A O 1
ATOM 601 N N . CYS A 1 99 ? 9.242 17.278 8.284 1.00 32.07 99 CYS A N 1
ATOM 602 C CA . CYS A 1 99 ? 9.714 18.615 8.022 1.00 34.17 99 CYS A CA 1
ATOM 603 C C . CYS A 1 99 ? 9.903 19.230 9.384 1.00 35.62 99 CYS A C 1
ATOM 604 O O . CYS A 1 99 ? 8.962 19.241 10.210 1.00 33.99 99 CYS A O 1
ATOM 607 N N . GLN A 1 100 ? 11.131 19.687 9.631 1.00 37.38 100 GLN A N 1
ATOM 608 C CA . GLN A 1 100 ? 11.447 20.487 10.863 1.00 39.78 100 GLN A CA 1
ATOM 609 C C . GLN A 1 100 ? 12.408 21.611 10.504 1.00 39.34 100 GLN A C 1
ATOM 610 O O . GLN A 1 100 ? 13.352 21.391 9.743 1.00 37.83 100 GLN A O 1
ATOM 616 N N . ASP A 1 101 ? 12.098 22.822 10.968 1.00 39.23 101 ASP A N 1
ATOM 617 C CA . ASP A 1 101 ? 12.848 24.033 10.616 1.00 39.66 101 ASP A CA 1
ATOM 618 C C . ASP A 1 101 ? 13.107 24.169 9.154 1.00 38.87 101 ASP A C 1
ATOM 619 O O . ASP A 1 101 ? 14.219 24.480 8.721 1.00 39.26 101 ASP A O 1
ATOM 624 N N . ARG A 1 102 ? 12.071 23.939 8.370 1.00 38.29 102 ARG A N 1
ATOM 625 C CA . ARG A 1 102 ? 12.137 24.104 6.923 1.00 36.90 102 ARG A CA 1
ATOM 626 C C . ARG A 1 102 ? 13.010 23.072 6.203 1.00 33.99 102 ARG A C 1
ATOM 627 O O . ARG A 1 102 ? 13.246 23.183 4.988 1.00 33.23 102 ARG A O 1
ATOM 635 N N . ILE A 1 103 ? 13.478 22.076 6.934 1.00 30.82 103 ILE A N 1
ATOM 636 C CA . ILE A 1 103 ? 14.242 21.015 6.271 1.00 28.79 103 ILE A CA 1
ATOM 637 C C . ILE A 1 103 ? 13.318 19.797 6.280 1.00 28.02 103 ILE A C 1
ATOM 638 O O . ILE A 1 103 ? 12.673 19.531 7.290 1.00 24.46 103 ILE A O 1
ATOM 643 N N . VAL A 1 104 ? 13.294 19.074 5.138 1.00 27.78 104 VAL A N 1
ATOM 644 C CA . VAL A 1 104 ? 12.505 17.867 4.928 1.00 24.37 104 VAL A CA 1
ATOM 645 C C . VAL A 1 104 ? 13.456 16.677 4.903 1.00 24.76 104 VAL A C 1
ATOM 646 O O . VAL A 1 104 ? 14.433 16.663 4.175 1.00 24.03 104 VAL A O 1
ATOM 650 N N . TYR A 1 105 ? 13.133 15.652 5.689 1.00 24.09 105 TYR A N 1
ATOM 651 C CA . TYR A 1 105 ? 13.816 14.409 5.703 1.00 23.77 105 TYR A CA 1
ATOM 652 C C . TYR A 1 105 ? 12.813 13.447 5.097 1.00 24.21 105 TYR A C 1
ATOM 653 O O . TYR A 1 105 ? 11.741 13.243 5.657 1.00 23.54 105 TYR A O 1
ATOM 662 N N . LEU A 1 106 ? 13.155 12.833 3.975 1.00 23.31 106 LEU A N 1
ATOM 663 C CA . LEU A 1 106 ? 12.200 11.965 3.306 1.00 22.37 106 LEU A CA 1
ATOM 664 C C . LEU A 1 106 ? 12.782 10.578 2.991 1.00 23.48 106 LEU A C 1
ATOM 665 O O . LEU A 1 106 ? 13.976 10.479 2.680 1.00 22.45 106 LEU A O 1
ATOM 670 N N . CYS A 1 107 ? 11.947 9.527 3.109 1.00 22.61 107 CYS A N 1
ATOM 671 C CA . CYS A 1 107 ? 12.334 8.222 2.626 1.00 24.45 107 CYS A CA 1
ATOM 672 C C . CYS A 1 107 ? 11.196 7.515 1.921 1.00 24.27 107 CYS A C 1
ATOM 673 O O . CYS A 1 107 ? 10.020 7.850 2.109 1.00 26.07 107 CYS A O 1
ATOM 676 N N . ILE A 1 108 ? 11.576 6.579 1.076 1.00 23.05 108 ILE A N 1
ATOM 677 C CA . ILE A 1 108 ? 10.656 5.825 0.273 1.00 22.28 108 ILE A CA 1
ATOM 678 C C . ILE A 1 108 ? 10.740 4.332 0.601 1.00 23.59 108 ILE A C 1
ATOM 679 O O . ILE A 1 108 ? 11.833 3.760 0.590 1.00 24.61 108 ILE A O 1
ATOM 684 N N . THR A 1 109 ? 9.616 3.661 0.866 1.00 22.79 109 THR A N 1
ATOM 685 C CA . THR A 1 109 ? 9.675 2.211 1.076 1.00 20.95 109 THR A CA 1
ATOM 686 C C . THR A 1 109 ? 8.572 1.623 0.240 1.00 22.51 109 THR A C 1
ATOM 687 O O . THR A 1 109 ? 7.870 2.369 -0.441 1.00 23.12 109 THR A O 1
ATOM 691 N N . ASP A 1 110 ? 8.365 0.306 0.279 1.00 22.25 110 ASP A N 1
ATOM 692 C CA . ASP A 1 110 ? 7.134 -0.218 -0.284 1.00 24.37 110 ASP A CA 1
ATOM 693 C C . ASP A 1 110 ? 6.011 -0.196 0.740 1.00 25.57 110 ASP A C 1
ATOM 694 O O . ASP A 1 110 ? 6.158 0.353 1.866 1.00 24.89 110 ASP A O 1
ATOM 699 N N . ASP A 1 111 ? 4.898 -0.799 0.342 1.00 27.18 111 ASP A N 1
ATOM 700 C CA . ASP A 1 111 ? 3.655 -0.815 1.089 1.00 30.06 111 ASP A CA 1
ATOM 701 C C . ASP A 1 111 ? 3.723 -1.701 2.266 1.00 30.34 111 ASP A C 1
ATOM 702 O O . ASP A 1 111 ? 2.931 -1.570 3.185 1.00 30.75 111 ASP A O 1
ATOM 707 N N . ASP A 1 112 ? 4.586 -2.703 2.226 1.00 30.57 112 ASP A N 1
ATOM 708 C CA . ASP A 1 112 ? 4.590 -3.627 3.317 1.00 30.25 112 ASP A CA 1
ATOM 709 C C . ASP A 1 112 ? 5.546 -3.230 4.430 1.00 31.33 112 ASP A C 1
ATOM 710 O O . ASP A 1 112 ? 5.682 -3.975 5.395 1.00 32.59 112 ASP A O 1
ATOM 715 N N . PHE A 1 113 ? 6.249 -2.108 4.286 1.00 30.94 113 PHE A N 1
ATOM 716 C CA . PHE A 1 113 ? 7.190 -1.611 5.342 1.00 31.53 113 PHE A CA 1
ATOM 717 C C . PHE A 1 113 ? 6.439 -1.051 6.553 1.00 31.51 113 PHE A C 1
ATOM 718 O O . PHE A 1 113 ? 5.560 -0.218 6.442 1.00 32.76 113 PHE A O 1
ATOM 726 N N . GLU A 1 114 ? 6.821 -1.481 7.721 1.00 33.60 114 GLU A N 1
ATOM 727 C CA . GLU A 1 114 ? 6.248 -0.974 8.956 1.00 36.23 114 GLU A CA 1
ATOM 728 C C . GLU A 1 114 ? 6.541 0.522 9.085 1.00 35.63 114 GLU A C 1
ATOM 729 O O . GLU A 1 114 ? 7.693 0.943 9.122 1.00 36.28 114 GLU A O 1
ATOM 735 N N . ARG A 1 115 ? 5.487 1.320 9.125 1.00 35.37 115 ARG A N 1
ATOM 736 C CA . ARG A 1 115 ? 5.648 2.776 9.044 1.00 35.00 115 ARG A CA 1
ATOM 737 C C . ARG A 1 115 ? 6.371 3.414 10.219 1.00 34.58 115 ARG A C 1
ATOM 738 O O . ARG A 1 115 ? 7.185 4.329 10.011 1.00 33.59 115 ARG A O 1
ATOM 746 N N . SER A 1 116 ? 6.155 2.904 11.424 1.00 34.30 116 SER A N 1
ATOM 747 C CA . SER A 1 116 ? 6.923 3.386 12.585 1.00 35.95 116 SER A CA 1
ATOM 748 C C . SER A 1 116 ? 8.444 3.216 12.452 1.00 35.28 116 SER A C 1
ATOM 749 O O . SER A 1 116 ? 9.216 4.065 12.920 1.00 35.66 116 SER A O 1
ATOM 752 N N . ARG A 1 117 ? 8.876 2.130 11.821 1.00 36.27 117 ARG A N 1
ATOM 753 C CA . ARG A 1 117 ? 10.287 1.952 11.473 1.00 36.56 117 ARG A CA 1
ATOM 754 C C . ARG A 1 117 ? 10.742 3.085 10.504 1.00 35.27 117 ARG A C 1
ATOM 755 O O . ARG A 1 117 ? 11.850 3.537 10.607 1.00 35.82 117 ARG A O 1
ATOM 763 N N . ALA A 1 118 ? 9.912 3.535 9.557 1.00 32.70 118 ALA A N 1
ATOM 764 C CA . ALA A 1 118 ? 10.366 4.647 8.682 1.00 32.17 118 ALA A CA 1
ATOM 765 C C . ALA A 1 118 ? 10.620 5.904 9.494 1.00 30.18 118 ALA A C 1
ATOM 766 O O . ALA A 1 118 ? 11.604 6.607 9.265 1.00 30.11 118 ALA A O 1
ATOM 768 N N . PHE A 1 119 ? 9.718 6.238 10.407 1.00 29.82 119 PHE A N 1
ATOM 769 C CA . PHE A 1 119 ? 9.872 7.507 11.161 1.00 30.78 119 PHE A CA 1
ATOM 770 C C . PHE A 1 119 ? 10.979 7.402 12.182 1.00 31.48 119 PHE A C 1
ATOM 771 O O . PHE A 1 119 ? 11.685 8.384 12.435 1.00 31.95 119 PHE A O 1
ATOM 779 N N . SER A 1 120 ? 11.196 6.202 12.703 1.00 32.31 120 SER A N 1
ATOM 780 C CA . SER A 1 120 ? 12.278 6.141 13.682 1.00 34.48 120 SER A CA 1
ATOM 781 C C . SER A 1 120 ? 13.597 6.297 12.917 1.00 33.87 120 SER A C 1
ATOM 782 O O . SER A 1 120 ? 14.439 7.143 13.270 1.00 36.47 120 SER A O 1
ATOM 785 N N . PHE A 1 121 ? 13.732 5.640 11.783 1.00 33.21 121 PHE A N 1
ATOM 786 C CA . PHE A 1 121 ? 14.833 5.947 10.888 1.00 30.74 121 PHE A CA 1
ATOM 787 C C . PHE A 1 121 ? 14.946 7.466 10.531 1.00 31.31 121 PHE A C 1
ATOM 788 O O . PHE A 1 121 ? 16.030 8.081 10.634 1.00 30.22 121 PHE A O 1
ATOM 796 N N . LEU A 1 122 ? 13.855 8.103 10.109 1.00 30.49 122 LEU A N 1
ATOM 797 C CA . LEU A 1 122 ? 13.990 9.524 9.760 1.00 30.08 122 LEU A CA 1
ATOM 798 C C . LEU A 1 122 ? 14.340 10.401 10.975 1.00 31.63 122 LEU A C 1
ATOM 799 O O . LEU A 1 122 ? 14.991 11.450 10.842 1.00 31.99 122 LEU A O 1
ATOM 804 N N . ASN A 1 123 ? 13.835 10.044 12.135 1.00 33.44 123 ASN A N 1
ATOM 805 C CA . ASN A 1 123 ? 14.153 10.824 13.357 1.00 36.40 123 ASN A CA 1
ATOM 806 C C . ASN A 1 123 ? 15.626 10.719 13.697 1.00 35.33 123 ASN A C 1
ATOM 807 O O . ASN A 1 123 ? 16.267 11.722 13.998 1.00 34.82 123 ASN A O 1
ATOM 812 N N . GLU A 1 124 ? 16.176 9.518 13.552 1.00 37.08 124 GLU A N 1
ATOM 813 C CA . GLU A 1 124 ? 17.632 9.322 13.762 1.00 38.57 124 GLU A CA 1
ATOM 814 C C . GLU A 1 124 ? 18.371 10.190 12.797 1.00 37.70 124 GLU A C 1
ATOM 815 O O . GLU A 1 124 ? 19.284 10.899 13.191 1.00 38.62 124 GLU A O 1
ATOM 821 N N . VAL A 1 125 ? 17.966 10.154 11.522 1.00 37.17 125 VAL A N 1
ATOM 822 C CA . VAL A 1 125 ? 18.606 10.960 10.481 1.00 34.21 125 VAL A CA 1
ATOM 823 C C . VAL A 1 125 ? 18.574 12.455 10.763 1.00 34.45 125 VAL A C 1
ATOM 824 O O . VAL A 1 125 ? 19.590 13.174 10.577 1.00 33.07 125 VAL A O 1
ATOM 828 N N . LYS A 1 126 ? 17.393 12.941 11.149 1.00 34.03 126 LYS A N 1
ATOM 829 C CA . LYS A 1 126 ? 17.223 14.363 11.462 1.00 35.95 126 LYS A CA 1
ATOM 830 C C . LYS A 1 126 ? 18.169 14.778 12.593 1.00 37.13 126 LYS A C 1
ATOM 831 O O . LYS A 1 126 ? 18.867 15.786 12.480 1.00 37.77 126 LYS A O 1
ATOM 837 N N . LYS A 1 127 ? 18.172 14.023 13.682 1.00 39.58 127 LYS A N 1
ATOM 838 C CA . LYS A 1 127 ? 19.051 14.354 14.829 1.00 43.39 127 LYS A CA 1
ATOM 839 C C . LYS A 1 127 ? 20.507 14.638 14.407 1.00 43.35 127 LYS A C 1
ATOM 840 O O . LYS A 1 127 ? 21.099 15.706 14.722 1.00 43.00 127 LYS A O 1
ATOM 846 N N . ARG A 1 128 ? 21.066 13.693 13.649 1.00 43.47 128 ARG A N 1
ATOM 847 C CA . ARG A 1 128 ? 22.451 13.797 13.221 1.00 43.42 128 ARG A CA 1
ATOM 848 C C . ARG A 1 128 ? 22.636 14.962 12.287 1.00 42.89 128 ARG A C 1
ATOM 849 O O . ARG A 1 128 ? 23.640 15.681 12.386 1.00 43.08 128 ARG A O 1
ATOM 857 N N . PHE A 1 129 ? 21.698 15.155 11.354 1.00 40.72 129 PHE A N 1
ATOM 858 C CA . PHE A 1 129 ? 21.851 16.228 10.396 1.00 38.12 129 PHE A CA 1
ATOM 859 C C . PHE A 1 129 ? 21.747 17.557 11.157 1.00 39.91 129 PHE A C 1
ATOM 860 O O . PHE A 1 129 ? 22.436 18.509 10.820 1.00 39.88 129 PHE A O 1
ATOM 868 N N . GLN A 1 130 ? 20.884 17.627 12.168 1.00 40.35 130 GLN A N 1
ATOM 869 C CA . GLN A 1 130 ? 20.838 18.827 13.008 1.00 43.20 130 GLN A CA 1
ATOM 870 C C . GLN A 1 130 ? 22.175 19.130 13.730 1.00 44.17 130 GLN A C 1
ATOM 871 O O . GLN A 1 130 ? 22.770 20.214 13.518 1.00 45.50 130 GLN A O 1
ATOM 877 N N . THR A 1 131 ? 22.612 18.174 14.550 1.00 45.53 131 THR A N 1
ATOM 878 C CA . THR A 1 131 ? 23.892 18.184 15.256 1.00 47.05 131 THR A CA 1
ATOM 879 C C . THR A 1 131 ? 24.998 18.653 14.297 1.00 48.12 131 THR A C 1
ATOM 880 O O . THR A 1 131 ? 25.542 19.767 14.440 1.00 48.61 131 THR A O 1
ATOM 884 N N . THR A 1 132 ? 25.249 17.878 13.258 1.00 48.27 132 THR A N 1
ATOM 885 C CA . THR A 1 132 ? 26.334 18.193 12.348 1.00 49.11 132 THR A CA 1
ATOM 886 C C . THR A 1 132 ? 26.196 19.516 11.575 1.00 50.45 132 THR A C 1
ATOM 887 O O . THR A 1 132 ? 27.119 20.325 11.555 1.00 51.96 132 THR A O 1
ATOM 891 N N . TYR A 1 133 ? 25.086 19.753 10.898 1.00 50.75 133 TYR A N 1
ATOM 892 C CA . TYR A 1 133 ? 25.126 20.850 9.966 1.00 51.22 133 TYR A CA 1
ATOM 893 C C . TYR A 1 133 ? 24.277 22.031 10.377 1.00 52.13 133 TYR A C 1
ATOM 894 O O . TYR A 1 133 ? 23.819 22.811 9.515 1.00 53.96 133 TYR A O 1
ATOM 903 N N . GLY A 1 134 ? 24.056 22.128 11.682 1.00 52.46 134 GLY A N 1
ATOM 904 C CA . GLY A 1 134 ? 23.358 23.253 12.305 1.00 51.72 134 GLY A CA 1
ATOM 905 C C . GLY A 1 134 ? 22.380 23.892 11.343 1.00 50.58 134 GLY A C 1
ATOM 906 O O . GLY A 1 134 ? 21.484 23.212 10.792 1.00 49.55 134 GLY A O 1
ATOM 907 N N . SER A 1 135 ? 22.575 25.187 11.105 1.00 48.63 135 SER A N 1
ATOM 908 C CA . SER A 1 135 ? 21.583 25.908 10.349 1.00 47.16 135 SER A CA 1
ATOM 909 C C . SER A 1 135 ? 22.252 26.390 9.088 1.00 46.65 135 SER A C 1
ATOM 910 O O . SER A 1 135 ? 21.628 27.154 8.303 1.00 44.85 135 SER A O 1
ATOM 913 N N . ARG A 1 136 ? 23.516 25.937 8.886 1.00 44.58 136 ARG A N 1
ATOM 914 C CA . ARG A 1 136 ? 24.102 25.986 7.540 1.00 43.38 136 ARG A CA 1
ATOM 915 C C . ARG A 1 136 ? 23.151 25.346 6.533 1.00 40.59 136 ARG A C 1
ATOM 916 O O . ARG A 1 136 ? 23.300 25.562 5.313 1.00 40.59 136 ARG A O 1
ATOM 924 N N . ALA A 1 137 ? 22.237 24.505 7.035 1.00 36.98 137 ALA A N 1
ATOM 925 C CA . ALA A 1 137 ? 21.244 23.862 6.150 1.00 35.11 137 ALA A CA 1
ATOM 926 C C . ALA A 1 137 ? 20.445 24.882 5.382 1.00 33.59 137 ALA A C 1
ATOM 927 O O . ALA A 1 137 ? 20.018 24.632 4.226 1.00 33.62 137 ALA A O 1
ATOM 929 N N . GLN A 1 138 ? 20.264 26.072 5.966 1.00 32.58 138 GLN A N 1
ATOM 930 C CA . GLN A 1 138 ? 19.380 27.039 5.326 1.00 31.25 138 GLN A CA 1
ATOM 931 C C . GLN A 1 138 ? 20.038 27.676 4.202 1.00 29.96 138 GLN A C 1
ATOM 932 O O . GLN A 1 138 ? 19.369 28.286 3.382 1.00 27.46 138 GLN A O 1
ATOM 938 N N . THR A 1 139 ? 21.365 27.613 4.161 1.00 29.95 139 THR A N 1
ATOM 939 C CA . THR A 1 139 ? 22.057 28.347 3.061 1.00 31.01 139 THR A CA 1
ATOM 940 C C . THR A 1 139 ? 22.888 27.435 2.134 1.00 31.09 139 THR A C 1
ATOM 941 O O . THR A 1 139 ? 23.182 27.823 1.008 1.00 30.87 139 THR A O 1
ATOM 945 N N . ALA A 1 140 ? 23.215 26.231 2.607 1.00 32.06 140 ALA A N 1
ATOM 946 C CA . ALA A 1 140 ? 24.028 25.254 1.834 1.00 33.30 140 ALA A CA 1
ATOM 947 C C . ALA A 1 140 ? 23.487 24.922 0.419 1.00 34.84 140 ALA A C 1
ATOM 948 O O . ALA A 1 140 ? 22.255 24.796 0.205 1.00 35.24 140 ALA A O 1
ATOM 950 N N . LEU A 1 141 ? 24.403 24.823 -0.552 1.00 34.31 141 LEU A N 1
ATOM 951 C CA . LEU A 1 141 ? 24.050 24.544 -1.950 1.00 34.06 141 LEU A CA 1
ATOM 952 C C . LEU A 1 141 ? 23.534 23.115 -2.117 1.00 32.12 141 LEU A C 1
ATOM 953 O O . LEU A 1 141 ? 23.712 22.255 -1.213 1.00 32.89 141 LEU A O 1
ATOM 958 N N . PRO A 1 142 ? 22.919 22.823 -3.270 1.00 31.91 142 PRO A N 1
ATOM 959 C CA . PRO A 1 142 ? 22.513 21.443 -3.553 1.00 30.60 142 PRO A CA 1
ATOM 960 C C . PRO A 1 142 ? 23.726 20.569 -3.356 1.00 31.27 142 PRO A C 1
ATOM 961 O O . PRO A 1 142 ? 24.808 20.944 -3.823 1.00 27.56 142 PRO A O 1
ATOM 965 N N . TYR A 1 143 ? 23.527 19.424 -2.705 1.00 31.67 143 TYR A N 1
ATOM 966 C CA . TYR A 1 143 ? 24.543 18.360 -2.565 1.00 34.01 143 TYR A CA 1
ATOM 967 C C . TYR A 1 143 ? 25.695 18.704 -1.686 1.00 34.51 143 TYR A C 1
ATOM 968 O O . TYR A 1 143 ? 26.670 17.931 -1.634 1.00 33.95 143 TYR A O 1
ATOM 977 N N . ALA A 1 144 ? 25.558 19.785 -0.918 1.00 35.08 144 ALA A N 1
ATOM 978 C CA . ALA A 1 144 ? 26.709 20.247 -0.133 1.00 35.89 144 ALA A CA 1
ATOM 979 C C . ALA A 1 144 ? 26.954 19.355 1.054 1.00 36.82 144 ALA A C 1
ATOM 980 O O . ALA A 1 144 ? 28.063 19.320 1.583 1.00 39.93 144 ALA A O 1
ATOM 982 N N . MET A 1 145 ? 25.986 18.543 1.477 1.00 36.15 145 MET A N 1
ATOM 983 C CA . MET A 1 145 ? 26.334 17.537 2.501 1.00 35.11 145 MET A CA 1
ATOM 984 C C . MET A 1 145 ? 26.412 16.089 1.995 1.00 34.93 145 MET A C 1
ATOM 985 O O . MET A 1 145 ? 26.399 15.124 2.796 1.00 34.89 145 MET A O 1
ATOM 990 N N . ASN A 1 146 ? 26.436 15.924 0.693 1.00 35.13 146 ASN A N 1
ATOM 991 C CA . ASN A 1 146 ? 26.192 14.601 0.122 1.00 36.28 146 ASN A CA 1
ATOM 992 C C . ASN A 1 146 ? 27.334 13.611 0.357 1.00 38.40 146 ASN A C 1
ATOM 993 O O . ASN A 1 146 ? 27.097 12.505 0.889 1.00 36.91 146 ASN A O 1
ATOM 998 N N . SER A 1 147 ? 28.582 14.026 0.057 1.00 41.72 147 SER A N 1
ATOM 999 C CA . SER A 1 147 ? 29.771 13.129 0.325 1.00 43.83 147 SER A CA 1
ATOM 1000 C C . SER A 1 147 ? 29.821 12.723 1.753 1.00 45.60 147 SER A C 1
ATOM 1001 O O . SER A 1 147 ? 29.845 11.551 2.043 1.00 46.79 147 SER A O 1
ATOM 1004 N N . GLU A 1 148 ? 29.797 13.672 2.677 1.00 48.05 148 GLU A N 1
ATOM 1005 C CA . GLU A 1 148 ? 29.814 13.307 4.078 1.00 49.91 148 GLU A CA 1
ATOM 1006 C C . GLU A 1 148 ? 28.528 12.626 4.536 1.00 52.01 148 GLU A C 1
ATOM 1007 O O . GLU A 1 148 ? 28.583 11.588 5.212 1.00 53.25 148 GLU A O 1
ATOM 1009 N N . PHE A 1 149 ? 27.369 13.191 4.196 1.00 52.81 149 PHE A N 1
ATOM 1010 C CA . PHE A 1 149 ? 26.134 12.674 4.790 1.00 53.41 149 PHE A CA 1
ATOM 1011 C C . PHE A 1 149 ? 25.553 11.378 4.162 1.00 54.61 149 PHE A C 1
ATOM 1012 O O . PHE A 1 149 ? 25.075 10.524 4.900 1.00 53.69 149 PHE A O 1
ATOM 1020 N N . SER A 1 150 ? 25.612 11.218 2.830 1.00 56.68 150 SER A N 1
ATOM 1021 C CA . SER A 1 150 ? 25.097 9.949 2.250 1.00 58.92 150 SER A CA 1
ATOM 1022 C C . SER A 1 150 ? 25.598 8.674 2.957 1.00 60.02 150 SER A C 1
ATOM 1023 O O . SER A 1 150 ? 24.831 7.706 3.089 1.00 60.41 150 SER A O 1
ATOM 1026 N N . SER A 1 151 ? 26.822 8.680 3.490 1.00 60.88 151 SER A N 1
ATOM 1027 C CA . SER A 1 151 ? 27.309 7.470 4.178 1.00 61.95 151 SER A CA 1
ATOM 1028 C C . SER A 1 151 ? 27.123 7.507 5.681 1.00 62.15 151 SER A C 1
ATOM 1029 O O . SER A 1 151 ? 28.026 7.134 6.451 1.00 62.60 151 SER A O 1
ATOM 1032 N N . VAL A 1 152 ? 25.950 8.025 6.061 1.00 62.35 152 VAL A N 1
ATOM 1033 C CA . VAL A 1 152 ? 25.334 7.940 7.394 1.00 61.80 152 VAL A CA 1
ATOM 1034 C C . VAL A 1 152 ? 23.863 7.574 7.146 1.00 61.49 152 VAL A C 1
ATOM 1035 O O . VAL A 1 152 ? 23.266 6.834 7.930 1.00 61.59 152 VAL A O 1
ATOM 1039 N N . LEU A 1 153 ? 23.288 8.149 6.067 1.00 60.79 153 LEU A N 1
ATOM 1040 C CA . LEU A 1 153 ? 21.999 7.745 5.505 1.00 60.23 153 LEU A CA 1
ATOM 1041 C C . LEU A 1 153 ? 22.130 6.286 5.179 1.00 61.93 153 LEU A C 1
ATOM 1042 O O . LEU A 1 153 ? 21.251 5.500 5.482 1.00 62.48 153 LEU A O 1
ATOM 1047 N N . ALA A 1 154 ? 23.256 5.931 4.572 1.00 63.58 154 ALA A N 1
ATOM 1048 C CA . ALA A 1 154 ? 23.527 4.560 4.181 1.00 65.90 154 ALA A CA 1
ATOM 1049 C C . ALA A 1 154 ? 23.530 3.612 5.373 1.00 67.27 154 ALA A C 1
ATOM 1050 O O . ALA A 1 154 ? 23.053 2.498 5.250 1.00 67.38 154 ALA A O 1
ATOM 1052 N N . ALA A 1 155 ? 24.023 4.070 6.524 1.00 69.45 155 ALA A N 1
ATOM 1053 C CA . ALA A 1 155 ? 24.209 3.192 7.680 1.00 71.15 155 ALA A CA 1
ATOM 1054 C C . ALA A 1 155 ? 23.011 3.117 8.637 1.00 72.56 155 ALA A C 1
ATOM 1055 O O . ALA A 1 155 ? 23.148 3.429 9.829 1.00 72.72 155 ALA A O 1
ATOM 1057 N N . GLN A 1 156 ? 21.846 2.729 8.084 1.00 73.53 156 GLN A N 1
ATOM 1058 C CA . GLN A 1 156 ? 20.705 2.157 8.826 1.00 74.62 156 GLN A CA 1
ATOM 1059 C C . GLN A 1 156 ? 19.846 1.372 7.830 1.00 75.27 156 GLN A C 1
ATOM 1060 O O . GLN A 1 156 ? 19.554 1.855 6.724 1.00 75.28 156 GLN A O 1
ATOM 1066 N N . SER B 1 20 ? 2.703 8.834 18.462 1.00 60.86 20 SER B N 1
ATOM 1067 C CA . SER B 1 20 ? 1.788 7.949 17.688 1.00 60.84 20 SER B CA 1
ATOM 1068 C C . SER B 1 20 ? 2.138 8.137 16.216 1.00 59.89 20 SER B C 1
ATOM 1069 O O . SER B 1 20 ? 2.412 9.264 15.777 1.00 60.75 20 SER B O 1
ATOM 1072 N N . THR B 1 21 ? 2.132 7.042 15.455 1.00 57.75 21 THR B N 1
ATOM 1073 C CA . THR B 1 21 ? 2.439 7.092 14.026 1.00 54.93 21 THR B CA 1
ATOM 1074 C C . THR B 1 21 ? 1.596 8.112 13.234 1.00 50.62 21 THR B C 1
ATOM 1075 O O . THR B 1 21 ? 0.371 8.139 13.370 1.00 50.40 21 THR B O 1
ATOM 1079 N N . PRO B 1 22 ? 2.252 8.886 12.347 1.00 46.36 22 PRO B N 1
ATOM 1080 C CA . PRO B 1 22 ? 1.622 9.891 11.477 1.00 43.18 22 PRO B CA 1
ATOM 1081 C C . PRO B 1 22 ? 0.597 9.319 10.482 1.00 40.12 22 PRO B C 1
ATOM 1082 O O . PRO B 1 22 ? 0.646 8.186 10.125 1.00 39.32 22 PRO B O 1
ATOM 1086 N N . GLU B 1 23 ? -0.316 10.142 10.025 1.00 38.67 23 GLU B N 1
ATOM 1087 C CA . GLU B 1 23 ? -1.347 9.749 9.049 1.00 38.13 23 GLU B CA 1
ATOM 1088 C C . GLU B 1 23 ? -0.755 9.219 7.720 1.00 35.77 23 GLU B C 1
ATOM 1089 O O . GLU B 1 23 ? 0.362 9.611 7.350 1.00 33.38 23 GLU B O 1
ATOM 1095 N N . VAL B 1 24 ? -1.498 8.383 6.993 1.00 32.75 24 VAL B N 1
ATOM 1096 C CA . VAL B 1 24 ? -1.126 8.108 5.618 1.00 31.93 24 VAL B CA 1
ATOM 1097 C C . VAL B 1 24 ? -2.204 8.659 4.712 1.00 32.00 24 VAL B C 1
ATOM 1098 O O . VAL B 1 24 ? -3.361 8.437 4.961 1.00 32.40 24 VAL B O 1
ATOM 1102 N N . LYS B 1 25 ? -1.831 9.405 3.678 1.00 30.10 25 LYS B N 1
ATOM 1103 C CA . LYS B 1 25 ? -2.808 9.917 2.734 1.00 28.70 25 LYS B CA 1
ATOM 1104 C C . LYS B 1 25 ? -2.349 9.565 1.366 1.00 25.66 25 LYS B C 1
ATOM 1105 O O . LYS B 1 25 ? -1.178 9.358 1.183 1.00 26.14 25 LYS B O 1
ATOM 1111 N N . PRO B 1 26 ? -3.265 9.520 0.410 1.00 24.13 26 PRO B N 1
ATOM 1112 C CA . PRO B 1 26 ? -2.850 9.366 -0.957 1.00 23.09 26 PRO B CA 1
ATOM 1113 C C . PRO B 1 26 ? -2.028 10.551 -1.505 1.00 23.51 26 PRO B C 1
ATOM 1114 O O . PRO B 1 26 ? -2.351 11.738 -1.250 1.00 22.23 26 PRO B O 1
ATOM 1118 N N . LEU B 1 27 ? -1.026 10.235 -2.321 1.00 22.38 27 LEU B N 1
ATOM 1119 C CA . LEU B 1 27 ? -0.202 11.301 -2.862 1.00 22.21 27 LEU B CA 1
ATOM 1120 C C . LEU B 1 27 ? -1.026 12.204 -3.803 1.00 22.20 27 LEU B C 1
ATOM 1121 O O . LEU B 1 27 ? -0.747 13.422 -3.973 1.00 21.31 27 LEU B O 1
ATOM 1126 N N . LYS B 1 28 ? -1.971 11.613 -4.499 1.00 21.23 28 LYS B N 1
ATOM 1127 C CA . LYS B 1 28 ? -2.901 12.408 -5.319 1.00 20.54 28 LYS B CA 1
ATOM 1128 C C . LYS B 1 28 ? -3.640 13.462 -4.547 1.00 19.95 28 LYS B C 1
ATOM 1129 O O . LYS B 1 28 ? -4.175 14.360 -5.156 1.00 20.94 28 LYS B O 1
ATOM 1135 N N . SER B 1 29 ? -3.733 13.357 -3.237 1.00 19.05 29 SER B N 1
ATOM 1136 C CA . SER B 1 29 ? -4.378 14.424 -2.475 1.00 22.08 29 SER B CA 1
ATOM 1137 C C . SER B 1 29 ? -3.581 15.758 -2.505 1.00 23.50 29 SER B C 1
ATOM 1138 O O . SER B 1 29 ? -4.178 16.849 -2.319 1.00 20.93 29 SER B O 1
ATOM 1141 N N . LEU B 1 30 ? -2.258 15.651 -2.744 1.00 22.94 30 LEU B N 1
ATOM 1142 C CA . LEU B 1 30 ? -1.358 16.824 -2.835 1.00 21.35 30 LEU B CA 1
ATOM 1143 C C . LEU B 1 30 ? -1.174 17.193 -4.284 1.00 22.46 30 LEU B C 1
ATOM 1144 O O . LEU B 1 30 ? -1.313 18.341 -4.624 1.00 22.04 30 LEU B O 1
ATOM 1149 N N . LEU B 1 31 ? -0.933 16.226 -5.176 1.00 22.57 31 LEU B N 1
ATOM 1150 C CA . LEU B 1 31 ? -0.579 16.551 -6.556 1.00 22.87 31 LEU B CA 1
ATOM 1151 C C . LEU B 1 31 ? -1.674 16.220 -7.557 1.00 23.92 31 LEU B C 1
ATOM 1152 O O . LEU B 1 31 ? -1.532 16.498 -8.746 1.00 24.62 31 LEU B O 1
ATOM 1157 N N . GLY B 1 32 ? -2.770 15.599 -7.129 1.00 22.73 32 GLY B N 1
ATOM 1158 C CA . GLY B 1 32 ? -3.824 15.295 -8.152 1.00 21.82 32 GLY B CA 1
ATOM 1159 C C . GLY B 1 32 ? -3.468 14.130 -9.015 1.00 23.47 32 GLY B C 1
ATOM 1160 O O . GLY B 1 32 ? -2.532 13.389 -8.723 1.00 22.69 32 GLY B O 1
ATOM 1161 N N . ASP B 1 33 ? -4.154 13.982 -10.128 1.00 24.89 33 ASP B N 1
ATOM 1162 C CA . ASP B 1 33 ? -4.076 12.750 -10.913 1.00 27.13 33 ASP B CA 1
ATOM 1163 C C . ASP B 1 33 ? -2.791 12.672 -11.726 1.00 29.04 33 ASP B C 1
ATOM 1164 O O . ASP B 1 33 ? -2.437 11.595 -12.185 1.00 28.67 33 ASP B O 1
ATOM 1169 N N . SER B 1 34 ? -2.096 13.808 -11.900 1.00 28.90 34 SER B N 1
ATOM 1170 C CA . SER B 1 34 ? -0.793 13.772 -12.551 1.00 30.19 34 SER B CA 1
ATOM 1171 C C . SER B 1 34 ? 0.329 13.458 -11.551 1.00 28.95 34 SER B C 1
ATOM 1172 O O . SER B 1 34 ? 1.470 13.673 -11.924 1.00 29.09 34 SER B O 1
ATOM 1175 N N . ALA B 1 35 ? 0.027 13.050 -10.309 1.00 25.06 35 ALA B N 1
ATOM 1176 C CA . ALA B 1 35 ? 1.065 12.630 -9.407 1.00 23.82 35 ALA B CA 1
ATOM 1177 C C . ALA B 1 35 ? 2.001 11.707 -10.226 1.00 24.48 35 ALA B C 1
ATOM 1178 O O . ALA B 1 35 ? 1.552 10.902 -11.037 1.00 23.11 35 ALA B O 1
ATOM 1180 N N . PRO B 1 36 ? 3.330 11.927 -10.100 1.00 25.09 36 PRO B N 1
ATOM 1181 C CA . PRO B 1 36 ? 4.303 11.148 -10.882 1.00 24.41 36 PRO B CA 1
ATOM 1182 C C . PRO B 1 36 ? 4.383 9.692 -10.386 1.00 23.09 36 PRO B C 1
ATOM 1183 O O . PRO B 1 36 ? 3.946 9.380 -9.275 1.00 23.08 36 PRO B O 1
ATOM 1187 N N . THR B 1 37 ? 4.990 8.828 -11.165 1.00 22.56 37 THR B N 1
ATOM 1188 C CA . THR B 1 37 ? 5.133 7.399 -10.797 1.00 25.05 37 THR B CA 1
ATOM 1189 C C . THR B 1 37 ? 6.614 6.988 -10.855 1.00 24.27 37 THR B C 1
ATOM 1190 O O . THR B 1 37 ? 7.348 7.391 -11.757 1.00 24.02 37 THR B O 1
ATOM 1194 N N . LEU B 1 38 ? 7.045 6.251 -9.852 1.00 25.43 38 LEU B N 1
ATOM 1195 C CA . LEU B 1 38 ? 8.408 5.713 -9.792 1.00 26.28 38 LEU B CA 1
ATOM 1196 C C . LEU B 1 38 ? 8.559 4.600 -10.765 1.00 26.61 38 LEU B C 1
ATOM 1197 O O . LEU B 1 38 ? 7.689 3.703 -10.843 1.00 26.11 38 LEU B O 1
ATOM 1202 N N . HIS B 1 39 ? 9.648 4.659 -11.526 1.00 27.83 39 HIS B N 1
ATOM 1203 C CA . HIS B 1 39 ? 10.043 3.557 -12.464 1.00 28.28 39 HIS B CA 1
ATOM 1204 C C . HIS B 1 39 ? 11.410 3.088 -12.006 1.00 28.30 39 HIS B C 1
ATOM 1205 O O . HIS B 1 39 ? 12.397 3.795 -12.208 1.00 30.83 39 HIS B O 1
ATOM 1212 N N . LEU B 1 40 ? 11.458 2.019 -11.243 1.00 26.79 40 LEU B N 1
ATOM 1213 C CA . LEU B 1 40 ? 12.720 1.600 -10.682 1.00 26.71 40 LEU B CA 1
ATOM 1214 C C . LEU B 1 40 ? 13.426 0.565 -11.570 1.00 26.98 40 LEU B C 1
ATOM 1215 O O . LEU B 1 40 ? 12.792 -0.190 -12.309 1.00 25.28 40 LEU B O 1
ATOM 1220 N N . ASN B 1 41 ? 14.747 0.532 -11.483 1.00 26.99 41 ASN B N 1
ATOM 1221 C CA . ASN B 1 41 ? 15.508 -0.555 -12.092 1.00 28.84 41 ASN B CA 1
ATOM 1222 C C . ASN B 1 41 ? 15.233 -0.637 -13.573 1.00 29.33 41 ASN B C 1
ATOM 1223 O O . ASN B 1 41 ? 15.005 -1.708 -14.109 1.00 28.41 41 ASN B O 1
ATOM 1228 N N . LYS B 1 42 ? 15.244 0.513 -14.226 1.00 30.56 42 LYS B N 1
ATOM 1229 C CA . LYS B 1 42 ? 14.928 0.573 -15.648 1.00 32.64 42 LYS B CA 1
ATOM 1230 C C . LYS B 1 42 ? 13.517 0.057 -16.029 1.00 31.90 42 LYS B C 1
ATOM 1231 O O . LYS B 1 42 ? 13.308 -0.465 -17.105 1.00 32.23 42 LYS B O 1
ATOM 1237 N N . GLY B 1 43 ? 12.525 0.173 -15.165 1.00 30.89 43 GLY B N 1
ATOM 1238 C CA . GLY B 1 43 ? 11.240 -0.333 -15.592 1.00 29.98 43 GLY B CA 1
ATOM 1239 C C . GLY B 1 43 ? 11.136 -1.860 -15.573 1.00 31.44 43 GLY B C 1
ATOM 1240 O O . GLY B 1 43 ? 10.178 -2.410 -16.123 1.00 29.46 43 GLY B O 1
ATOM 1241 N N . MET B 1 44 ? 12.042 -2.557 -14.871 1.00 30.56 44 MET B N 1
ATOM 1242 C CA . MET B 1 44 ? 12.025 -3.993 -14.993 1.00 32.06 44 MET B CA 1
ATOM 1243 C C . MET B 1 44 ? 12.255 -4.635 -13.578 1.00 29.35 44 MET B C 1
ATOM 1244 O O . MET B 1 44 ? 12.829 -3.968 -12.737 1.00 29.98 44 MET B O 1
ATOM 1249 N N . ALA B 1 45 ? 11.766 -5.865 -13.317 1.00 25.59 45 ALA B N 1
ATOM 1250 C CA . ALA B 1 45 ? 11.807 -6.527 -11.990 1.00 22.75 45 ALA B CA 1
ATOM 1251 C C . ALA B 1 45 ? 13.048 -7.442 -11.659 1.00 21.92 45 ALA B C 1
ATOM 1252 O O . ALA B 1 45 ? 13.317 -7.799 -10.500 1.00 22.21 45 ALA B O 1
ATOM 1254 N N . ILE B 1 46 ? 13.803 -7.814 -12.666 1.00 20.61 46 ILE B N 1
ATOM 1255 C CA . ILE B 1 46 ? 14.937 -8.736 -12.447 1.00 21.37 46 ILE B CA 1
ATOM 1256 C C . ILE B 1 46 ? 16.121 -8.006 -11.818 1.00 20.34 46 ILE B C 1
ATOM 1257 O O . ILE B 1 46 ? 16.626 -7.015 -12.383 1.00 18.72 46 ILE B O 1
ATOM 1262 N N . LEU B 1 47 ? 16.531 -8.467 -10.644 1.00 21.33 47 LEU B N 1
ATOM 1263 C CA . LEU B 1 47 ? 17.713 -7.899 -9.963 1.00 22.40 47 LEU B CA 1
ATOM 1264 C C . LEU B 1 47 ? 18.980 -8.740 -10.186 1.00 23.26 47 LEU B C 1
ATOM 1265 O O . LEU B 1 47 ? 20.092 -8.247 -9.881 1.00 23.19 47 LEU B O 1
ATOM 1270 N N . PHE B 1 48 ? 18.816 -9.987 -10.647 1.00 23.64 48 PHE B N 1
ATOM 1271 C CA . PHE B 1 48 ? 19.933 -10.964 -10.626 1.00 25.72 48 PHE B CA 1
ATOM 1272 C C . PHE B 1 48 ? 19.564 -12.155 -11.474 1.00 25.68 48 PHE B C 1
ATOM 1273 O O . PHE B 1 48 ? 18.415 -12.640 -11.431 1.00 26.41 48 PHE B O 1
ATOM 1281 N N . ALA B 1 49 ? 20.511 -12.597 -12.272 1.00 24.95 49 ALA B N 1
ATOM 1282 C CA . ALA B 1 49 ? 20.354 -13.765 -13.099 1.00 25.07 49 ALA B CA 1
ATOM 1283 C C . ALA B 1 49 ? 21.713 -14.579 -13.097 1.00 25.54 49 ALA B C 1
ATOM 1284 O O . ALA B 1 49 ? 22.799 -13.979 -12.963 1.00 23.18 49 ALA B O 1
ATOM 1286 N N . VAL B 1 50 ? 21.607 -15.914 -13.130 1.00 25.11 50 VAL B N 1
ATOM 1287 C CA . VAL B 1 50 ? 22.782 -16.776 -13.250 1.00 25.86 50 VAL B CA 1
ATOM 1288 C C . VAL B 1 50 ? 22.542 -17.914 -14.228 1.00 26.33 50 VAL B C 1
ATOM 1289 O O . VAL B 1 50 ? 21.379 -18.365 -14.419 1.00 26.44 50 VAL B O 1
ATOM 1293 N N . VAL B 1 51 ? 23.646 -18.374 -14.830 1.00 26.17 51 VAL B N 1
ATOM 1294 C CA . VAL B 1 51 ? 23.721 -19.662 -15.496 1.00 26.14 51 VAL B CA 1
ATOM 1295 C C . VAL B 1 51 ? 24.670 -20.511 -14.595 1.00 27.13 51 VAL B C 1
ATOM 1296 O O . VAL B 1 51 ? 25.775 -20.075 -14.247 1.00 27.64 51 VAL B O 1
ATOM 1300 N N . ALA B 1 52 ? 24.186 -21.668 -14.209 1.00 26.03 52 ALA B N 1
ATOM 1301 C CA . ALA B 1 52 ? 24.825 -22.582 -13.280 1.00 30.10 52 ALA B CA 1
ATOM 1302 C C . ALA B 1 52 ? 24.722 -24.083 -13.768 1.00 30.89 52 ALA B C 1
ATOM 1303 O O . ALA B 1 52 ? 23.775 -24.506 -14.454 1.00 30.54 52 ALA B O 1
ATOM 1305 N N . ARG B 1 53 ? 25.673 -24.883 -13.350 1.00 31.98 53 ARG B N 1
ATOM 1306 C CA . ARG B 1 53 ? 25.531 -26.336 -13.487 1.00 33.95 53 ARG B CA 1
ATOM 1307 C C . ARG B 1 53 ? 25.698 -26.952 -12.096 1.00 34.12 53 ARG B C 1
ATOM 1308 O O . ARG B 1 53 ? 26.736 -26.752 -11.456 1.00 35.26 53 ARG B O 1
ATOM 1316 N N . GLY B 1 54 ? 24.681 -27.628 -11.577 1.00 34.25 54 GLY B N 1
ATOM 1317 C CA . GLY B 1 54 ? 24.705 -28.004 -10.135 1.00 35.28 54 GLY B CA 1
ATOM 1318 C C . GLY B 1 54 ? 25.003 -26.777 -9.244 1.00 36.14 54 GLY B C 1
ATOM 1319 O O . GLY B 1 54 ? 24.287 -25.788 -9.322 1.00 35.92 54 GLY B O 1
ATOM 1320 N N . THR B 1 55 ? 26.085 -26.793 -8.450 1.00 35.58 55 THR B N 1
ATOM 1321 C CA . THR B 1 55 ? 26.400 -25.619 -7.641 1.00 34.97 55 THR B CA 1
ATOM 1322 C C . THR B 1 55 ? 27.408 -24.673 -8.290 1.00 34.61 55 THR B C 1
ATOM 1323 O O . THR B 1 55 ? 27.749 -23.628 -7.720 1.00 35.25 55 THR B O 1
ATOM 1327 N N . THR B 1 56 ? 27.812 -24.966 -9.530 1.00 32.83 56 THR B N 1
ATOM 1328 C CA . THR B 1 56 ? 28.779 -24.148 -10.208 1.00 31.13 56 THR B CA 1
ATOM 1329 C C . THR B 1 56 ? 28.153 -23.057 -11.070 1.00 31.09 56 THR B C 1
ATOM 1330 O O . THR B 1 56 ? 27.511 -23.318 -12.091 1.00 30.66 56 THR B O 1
ATOM 1334 N N . ILE B 1 57 ? 28.411 -21.812 -10.708 1.00 31.11 57 ILE B N 1
ATOM 1335 C CA . ILE B 1 57 ? 27.912 -20.710 -11.496 1.00 30.44 57 ILE B CA 1
ATOM 1336 C C . ILE B 1 57 ? 28.886 -20.465 -12.615 1.00 29.06 57 ILE B C 1
ATOM 1337 O O . ILE B 1 57 ? 30.045 -20.191 -12.349 1.00 28.29 57 ILE B O 1
ATOM 1342 N N . LEU B 1 58 ? 28.392 -20.518 -13.843 1.00 28.26 58 LEU B N 1
ATOM 1343 C CA . LEU B 1 58 ? 29.163 -20.238 -15.028 1.00 28.73 58 LEU B CA 1
ATOM 1344 C C . LEU B 1 58 ? 29.182 -18.811 -15.469 1.00 30.59 58 LEU B C 1
ATOM 1345 O O . LEU B 1 58 ? 30.194 -18.307 -16.088 1.00 30.61 58 LEU B O 1
ATOM 1350 N N . ALA B 1 59 ? 28.042 -18.137 -15.233 1.00 29.74 59 ALA B N 1
ATOM 1351 C CA . ALA B 1 59 ? 27.876 -16.696 -15.569 1.00 29.80 59 ALA B CA 1
ATOM 1352 C C . ALA B 1 59 ? 26.806 -16.051 -14.660 1.00 28.46 59 ALA B C 1
ATOM 1353 O O . ALA B 1 59 ? 25.930 -16.730 -14.149 1.00 28.17 59 ALA B O 1
ATOM 1355 N N . LYS B 1 60 ? 26.958 -14.767 -14.410 1.00 28.21 60 LYS B N 1
ATOM 1356 C CA . LYS B 1 60 ? 26.046 -14.078 -13.501 1.00 29.02 60 LYS B CA 1
ATOM 1357 C C . LYS B 1 60 ? 25.999 -12.602 -13.915 1.00 30.78 60 LYS B C 1
ATOM 1358 O O . LYS B 1 60 ? 26.938 -12.071 -14.545 1.00 28.76 60 LYS B O 1
ATOM 1364 N N . HIS B 1 61 ? 24.889 -11.951 -13.550 1.00 31.14 61 HIS B N 1
ATOM 1365 C CA . HIS B 1 61 ? 24.790 -10.490 -13.698 1.00 31.08 61 HIS B CA 1
ATOM 1366 C C . HIS B 1 61 ? 23.828 -9.993 -12.595 1.00 30.77 61 HIS B C 1
ATOM 1367 O O . HIS B 1 61 ? 22.781 -10.621 -12.334 1.00 29.16 61 HIS B O 1
ATOM 1374 N N . ALA B 1 62 ? 24.247 -8.944 -11.896 1.00 29.73 62 ALA B N 1
ATOM 1375 C CA . ALA B 1 62 ? 23.424 -8.272 -10.916 1.00 31.52 62 ALA B CA 1
ATOM 1376 C C . ALA B 1 62 ? 23.024 -6.854 -11.450 1.00 33.08 62 ALA B C 1
ATOM 1377 O O . ALA B 1 62 ? 23.850 -6.133 -12.080 1.00 30.97 62 ALA B O 1
ATOM 1379 N N . TRP B 1 63 ? 21.767 -6.462 -11.218 1.00 34.46 63 TRP B N 1
ATOM 1380 C CA . TRP B 1 63 ? 21.307 -5.158 -11.698 1.00 35.51 63 TRP B CA 1
ATOM 1381 C C . TRP B 1 63 ? 21.364 -4.141 -10.561 1.00 38.23 63 TRP B C 1
ATOM 1382 O O . TRP B 1 63 ? 21.331 -2.941 -10.790 1.00 40.54 63 TRP B O 1
ATOM 1393 N N . CYS B 1 64 ? 21.476 -4.611 -9.331 1.00 40.01 64 CYS B N 1
ATOM 1394 C CA . CYS B 1 64 ? 21.815 -3.750 -8.232 1.00 42.41 64 CYS B CA 1
ATOM 1395 C C . CYS B 1 64 ? 22.590 -4.585 -7.199 1.00 43.60 64 CYS B C 1
ATOM 1396 O O . CYS B 1 64 ? 22.732 -5.820 -7.363 1.00 43.40 64 CYS B O 1
ATOM 1399 N N . GLY B 1 65 ? 23.081 -3.918 -6.153 1.00 43.48 65 GLY B N 1
ATOM 1400 C CA . GLY B 1 65 ? 23.836 -4.536 -5.069 1.00 43.75 65 GLY B CA 1
ATOM 1401 C C . GLY B 1 65 ? 22.889 -5.354 -4.243 1.00 44.95 65 GLY B C 1
ATOM 1402 O O . GLY B 1 65 ? 21.730 -4.945 -4.011 1.00 45.54 65 GLY B O 1
ATOM 1403 N N . GLY B 1 66 ? 23.347 -6.541 -3.835 1.00 44.20 66 GLY B N 1
ATOM 1404 C CA . GLY B 1 66 ? 22.531 -7.426 -3.004 1.00 41.87 66 GLY B CA 1
ATOM 1405 C C . GLY B 1 66 ? 23.406 -8.615 -2.679 1.00 40.15 66 GLY B C 1
ATOM 1406 O O . GLY B 1 66 ? 24.415 -8.849 -3.361 1.00 39.90 66 GLY B O 1
ATOM 1407 N N . ASN B 1 67 ? 23.037 -9.371 -1.657 1.00 38.89 67 ASN B N 1
ATOM 1408 C CA . ASN B 1 67 ? 23.776 -10.614 -1.369 1.00 39.13 67 ASN B CA 1
ATOM 1409 C C . ASN B 1 67 ? 23.072 -11.825 -2.015 1.00 37.03 67 ASN B C 1
ATOM 1410 O O . ASN B 1 67 ? 22.650 -12.782 -1.335 1.00 38.20 67 ASN B O 1
ATOM 1415 N N . PHE B 1 68 ? 22.947 -11.750 -3.342 1.00 34.49 68 PHE B N 1
ATOM 1416 C CA . PHE B 1 68 ? 22.264 -12.726 -4.171 1.00 32.69 68 PHE B CA 1
ATOM 1417 C C . PHE B 1 68 ? 22.992 -14.076 -4.235 1.00 32.17 68 PHE B C 1
ATOM 1418 O O . PHE B 1 68 ? 22.367 -15.144 -4.174 1.00 30.81 68 PHE B O 1
ATOM 1426 N N . LEU B 1 69 ? 24.309 -14.030 -4.383 1.00 30.66 69 LEU B N 1
ATOM 1427 C CA . LEU B 1 69 ? 25.093 -15.269 -4.465 1.00 31.19 69 LEU B CA 1
ATOM 1428 C C . LEU B 1 69 ? 24.895 -16.296 -3.365 1.00 29.40 69 LEU B C 1
ATOM 1429 O O . LEU B 1 69 ? 24.716 -17.455 -3.668 1.00 29.12 69 LEU B O 1
ATOM 1434 N N . GLU B 1 70 ? 25.026 -15.887 -2.106 1.00 27.96 70 GLU B N 1
ATOM 1435 C CA . GLU B 1 70 ? 24.948 -16.827 -1.015 1.00 27.57 70 GLU B CA 1
ATOM 1436 C C . GLU B 1 70 ? 23.663 -17.634 -1.016 1.00 27.34 70 GLU B C 1
ATOM 1437 O O . GLU B 1 70 ? 23.713 -18.845 -0.881 1.00 27.96 70 GLU B O 1
ATOM 1443 N N . VAL B 1 71 ? 22.512 -16.993 -1.182 1.00 27.38 71 VAL B N 1
ATOM 1444 C CA . VAL B 1 71 ? 21.201 -17.719 -1.085 1.00 25.75 71 VAL B CA 1
ATOM 1445 C C . VAL B 1 71 ? 21.012 -18.525 -2.376 1.00 24.48 71 VAL B C 1
ATOM 1446 O O . VAL B 1 71 ? 20.514 -19.646 -2.365 1.00 25.44 71 VAL B O 1
ATOM 1450 N N . THR B 1 72 ? 21.445 -17.960 -3.473 1.00 23.56 72 THR B N 1
ATOM 1451 C CA . THR B 1 72 ? 21.373 -18.608 -4.759 1.00 25.66 72 THR B CA 1
ATOM 1452 C C . THR B 1 72 ? 22.124 -19.942 -4.685 1.00 27.10 72 THR B C 1
ATOM 1453 O O . THR B 1 72 ? 21.546 -20.960 -5.103 1.00 27.58 72 THR B O 1
ATOM 1457 N N . GLU B 1 73 ? 23.338 -19.967 -4.125 1.00 25.71 73 GLU B N 1
ATOM 1458 C CA . GLU B 1 73 ? 24.030 -21.236 -3.999 1.00 26.41 73 GLU B CA 1
ATOM 1459 C C . GLU B 1 73 ? 23.271 -22.162 -3.109 1.00 27.75 73 GLU B C 1
ATOM 1460 O O . GLU B 1 73 ? 23.281 -23.361 -3.340 1.00 26.38 73 GLU B O 1
ATOM 1466 N N . GLN B 1 74 ? 22.669 -21.638 -2.034 1.00 28.45 74 GLN B N 1
ATOM 1467 C CA . GLN B 1 74 ? 21.859 -22.537 -1.198 1.00 29.64 74 GLN B CA 1
ATOM 1468 C C . GLN B 1 74 ? 20.778 -23.196 -2.012 1.00 29.74 74 GLN B C 1
ATOM 1469 O O . GLN B 1 74 ? 20.546 -24.394 -1.817 1.00 31.56 74 GLN B O 1
ATOM 1475 N N . ILE B 1 75 ? 20.113 -22.450 -2.918 1.00 28.18 75 ILE B N 1
ATOM 1476 C CA . ILE B 1 75 ? 19.006 -23.032 -3.711 1.00 27.25 75 ILE B CA 1
ATOM 1477 C C . ILE B 1 75 ? 19.584 -24.031 -4.698 1.00 28.56 75 ILE B C 1
ATOM 1478 O O . ILE B 1 75 ? 19.036 -25.098 -4.852 1.00 28.11 75 ILE B O 1
ATOM 1483 N N . LEU B 1 76 ? 20.705 -23.671 -5.348 1.00 28.40 76 LEU B N 1
ATOM 1484 C CA . LEU B 1 76 ? 21.290 -24.477 -6.362 1.00 29.92 76 LEU B CA 1
ATOM 1485 C C . LEU B 1 76 ? 21.721 -25.773 -5.814 1.00 31.15 76 LEU B C 1
ATOM 1486 O O . LEU B 1 76 ? 21.673 -26.770 -6.527 1.00 32.99 76 LEU B O 1
ATOM 1491 N N . ALA B 1 77 ? 22.044 -25.813 -4.534 1.00 32.26 77 ALA B N 1
ATOM 1492 C CA . ALA B 1 77 ? 22.514 -27.060 -3.976 1.00 34.59 77 ALA B CA 1
ATOM 1493 C C . ALA B 1 77 ? 21.379 -28.000 -3.641 1.00 36.55 77 ALA B C 1
ATOM 1494 O O . ALA B 1 77 ? 21.628 -29.195 -3.499 1.00 36.22 77 ALA B O 1
ATOM 1496 N N . LYS B 1 78 ? 20.171 -27.460 -3.408 1.00 37.83 78 LYS B N 1
ATOM 1497 C CA . LYS B 1 78 ? 19.038 -28.270 -2.968 1.00 38.04 78 LYS B CA 1
ATOM 1498 C C . LYS B 1 78 ? 18.129 -28.713 -4.101 1.00 38.28 78 LYS B C 1
ATOM 1499 O O . LYS B 1 78 ? 17.319 -29.604 -3.924 1.00 38.44 78 LYS B O 1
ATOM 1505 N N . ILE B 1 79 ? 18.184 -28.053 -5.246 1.00 39.17 79 ILE B N 1
ATOM 1506 C CA . ILE B 1 79 ? 17.211 -28.366 -6.241 1.00 39.43 79 ILE B CA 1
ATOM 1507 C C . ILE B 1 79 ? 17.705 -29.622 -7.014 1.00 42.13 79 ILE B C 1
ATOM 1508 O O . ILE B 1 79 ? 18.915 -29.824 -7.161 1.00 41.66 79 ILE B O 1
ATOM 1513 N N . PRO B 1 80 ? 16.759 -30.453 -7.503 1.00 43.90 80 PRO B N 1
ATOM 1514 C CA . PRO B 1 80 ? 17.044 -31.575 -8.409 1.00 45.24 80 PRO B CA 1
ATOM 1515 C C . PRO B 1 80 ? 17.692 -31.110 -9.672 1.00 46.94 80 PRO B C 1
ATOM 1516 O O . PRO B 1 80 ? 17.448 -29.966 -10.123 1.00 47.11 80 PRO B O 1
ATOM 1520 N N . SER B 1 81 ? 18.423 -32.034 -10.290 1.00 47.42 81 SER B N 1
ATOM 1521 C CA . SER B 1 81 ? 19.032 -31.844 -11.604 1.00 48.54 81 SER B CA 1
ATOM 1522 C C . SER B 1 81 ? 18.161 -32.284 -12.803 1.00 48.61 81 SER B C 1
ATOM 1523 O O . SER B 1 81 ? 18.515 -32.013 -13.956 1.00 47.90 81 SER B O 1
ATOM 1526 N N . GLU B 1 82 ? 17.014 -32.923 -12.551 1.00 49.39 82 GLU B N 1
ATOM 1527 C CA . GLU B 1 82 ? 16.052 -33.289 -13.640 1.00 50.16 82 GLU B CA 1
ATOM 1528 C C . GLU B 1 82 ? 15.493 -31.997 -14.252 1.00 48.96 82 GLU B C 1
ATOM 1529 O O . GLU B 1 82 ? 15.427 -30.984 -13.557 1.00 49.94 82 GLU B O 1
ATOM 1535 N N . ASN B 1 83 ? 15.115 -32.014 -15.530 1.00 47.72 83 ASN B N 1
ATOM 1536 C CA . ASN B 1 83 ? 14.349 -30.927 -16.118 1.00 47.36 83 ASN B CA 1
ATOM 1537 C C . ASN B 1 83 ? 13.170 -30.462 -15.241 1.00 46.87 83 ASN B C 1
ATOM 1538 O O . ASN B 1 83 ? 12.437 -31.299 -14.674 1.00 46.39 83 ASN B O 1
ATOM 1543 N N . ASN B 1 84 ? 12.992 -29.143 -15.118 1.00 45.17 84 ASN B N 1
ATOM 1544 C CA . ASN B 1 84 ? 11.843 -28.600 -14.385 1.00 43.66 84 ASN B CA 1
ATOM 1545 C C . ASN B 1 84 ? 11.786 -27.083 -14.471 1.00 42.99 84 ASN B C 1
ATOM 1546 O O . ASN B 1 84 ? 12.737 -26.455 -14.955 1.00 42.65 84 ASN B O 1
ATOM 1551 N N . LYS B 1 85 ? 10.658 -26.522 -14.015 1.00 39.92 85 LYS B N 1
ATOM 1552 C CA . LYS B 1 85 ? 10.447 -25.077 -13.873 1.00 37.43 85 LYS B CA 1
ATOM 1553 C C . LYS B 1 85 ? 9.676 -24.872 -12.614 1.00 36.06 85 LYS B C 1
ATOM 1554 O O . LYS B 1 85 ? 8.725 -25.633 -12.299 1.00 36.01 85 LYS B O 1
ATOM 1560 N N . LEU B 1 86 ? 10.104 -23.851 -11.867 1.00 32.67 86 LEU B N 1
ATOM 1561 C CA . LEU B 1 86 ? 9.549 -23.566 -10.571 1.00 28.92 86 LEU B CA 1
ATOM 1562 C C . LEU B 1 86 ? 9.935 -22.130 -10.154 1.00 28.98 86 LEU B C 1
ATOM 1563 O O . LEU B 1 86 ? 10.989 -21.583 -10.600 1.00 27.36 86 LEU B O 1
ATOM 1568 N N . THR B 1 87 ? 9.099 -21.572 -9.256 1.00 27.26 87 THR B N 1
ATOM 1569 C CA . THR B 1 87 ? 9.333 -20.310 -8.617 1.00 25.69 87 THR B CA 1
ATOM 1570 C C . THR B 1 87 ? 9.242 -20.534 -7.108 1.00 26.74 87 THR B C 1
ATOM 1571 O O . THR B 1 87 ? 8.316 -21.208 -6.642 1.00 26.20 87 THR B O 1
ATOM 1575 N N . TYR B 1 88 ? 10.249 -20.029 -6.378 1.00 24.48 88 TYR B N 1
ATOM 1576 C CA . TYR B 1 88 ? 10.207 -19.942 -4.916 1.00 24.94 88 TYR B CA 1
ATOM 1577 C C . TYR B 1 88 ? 10.021 -18.500 -4.484 1.00 24.08 88 TYR B C 1
ATOM 1578 O O . TYR B 1 88 ? 10.653 -17.599 -5.059 1.00 24.73 88 TYR B O 1
ATOM 1587 N N . SER B 1 89 ? 9.188 -18.287 -3.480 1.00 23.32 89 SER B N 1
ATOM 1588 C CA . SER B 1 89 ? 8.918 -16.954 -3.056 1.00 24.30 89 SER B CA 1
ATOM 1589 C C . SER B 1 89 ? 9.616 -16.737 -1.730 1.00 25.17 89 SER B C 1
ATOM 1590 O O . SER B 1 89 ? 9.540 -17.603 -0.833 1.00 24.70 89 SER B O 1
ATOM 1593 N N . HIS B 1 90 ? 10.210 -15.567 -1.530 1.00 24.78 90 HIS B N 1
ATOM 1594 C CA . HIS B 1 90 ? 10.631 -15.266 -0.140 1.00 25.89 90 HIS B CA 1
ATOM 1595 C C . HIS B 1 90 ? 10.576 -13.761 0.112 1.00 25.12 90 HIS B C 1
ATOM 1596 O O . HIS B 1 90 ? 11.134 -13.014 -0.681 1.00 27.35 90 HIS B O 1
ATOM 1603 N N . GLY B 1 91 ? 9.858 -13.339 1.139 1.00 24.54 91 GLY B N 1
ATOM 1604 C CA . GLY B 1 91 ? 9.704 -11.919 1.495 1.00 24.94 91 GLY B CA 1
ATOM 1605 C C . GLY B 1 91 ? 9.171 -11.209 0.246 1.00 24.09 91 GLY B C 1
ATOM 1606 O O . GLY B 1 91 ? 8.202 -11.646 -0.337 1.00 23.82 91 GLY B O 1
ATOM 1607 N N . ASN B 1 92 ? 9.896 -10.218 -0.238 1.00 22.24 92 ASN B N 1
ATOM 1608 C CA . ASN B 1 92 ? 9.499 -9.450 -1.405 1.00 22.16 92 ASN B CA 1
ATOM 1609 C C . ASN B 1 92 ? 10.018 -9.951 -2.732 1.00 20.67 92 ASN B C 1
ATOM 1610 O O . ASN B 1 92 ? 9.936 -9.235 -3.724 1.00 21.29 92 ASN B O 1
ATOM 1615 N N . TYR B 1 93 ? 10.602 -11.175 -2.774 1.00 19.88 93 TYR B N 1
ATOM 1616 C CA . TYR B 1 93 ? 11.301 -11.658 -3.986 1.00 20.59 93 TYR B CA 1
ATOM 1617 C C . TYR B 1 93 ? 10.747 -12.983 -4.461 1.00 20.79 93 TYR B C 1
ATOM 1618 O O . TYR B 1 93 ? 10.115 -13.723 -3.687 1.00 19.86 93 TYR B O 1
ATOM 1627 N N . LEU B 1 94 ? 10.938 -13.232 -5.727 1.00 20.62 94 LEU B N 1
ATOM 1628 C CA . LEU B 1 94 ? 10.621 -14.537 -6.345 1.00 21.64 94 LEU B CA 1
ATOM 1629 C C . LEU B 1 94 ? 11.917 -15.039 -6.992 1.00 21.83 94 LEU B C 1
ATOM 1630 O O . LEU B 1 94 ? 12.649 -14.258 -7.585 1.00 25.13 94 LEU B O 1
ATOM 1635 N N . PHE B 1 95 ? 12.224 -16.305 -6.811 1.00 23.72 95 PHE B N 1
ATOM 1636 C CA . PHE B 1 95 ? 13.409 -16.969 -7.417 1.00 22.97 95 PHE B CA 1
ATOM 1637 C C . PHE B 1 95 ? 12.865 -17.927 -8.471 1.00 22.49 95 PHE B C 1
ATOM 1638 O O . PHE B 1 95 ? 12.209 -18.913 -8.114 1.00 23.72 95 PHE B O 1
ATOM 1646 N N . HIS B 1 96 ? 13.074 -17.611 -9.728 1.00 22.27 96 HIS B N 1
ATOM 1647 C CA . HIS B 1 96 ? 12.541 -18.379 -10.824 1.00 24.32 96 HIS B CA 1
ATOM 1648 C C . HIS B 1 96 ? 13.654 -19.179 -11.506 1.00 25.45 96 HIS B C 1
ATOM 1649 O O . HIS B 1 96 ? 14.698 -18.627 -11.859 1.00 24.19 96 HIS B O 1
ATOM 1656 N N . TYR B 1 97 ? 13.375 -20.438 -11.821 1.00 26.15 97 TYR B N 1
ATOM 1657 C CA . TYR B 1 97 ? 14.351 -21.115 -12.678 1.00 29.68 97 TYR B CA 1
ATOM 1658 C C . TYR B 1 97 ? 13.795 -22.144 -13.627 1.00 31.05 97 TYR B C 1
ATOM 1659 O O . TYR B 1 97 ? 12.789 -22.784 -13.361 1.00 31.68 97 TYR B O 1
ATOM 1668 N N . ILE B 1 98 ? 14.528 -22.324 -14.701 1.00 33.63 98 ILE B N 1
ATOM 1669 C CA . ILE B 1 98 ? 14.392 -23.471 -15.537 1.00 35.89 98 ILE B CA 1
ATOM 1670 C C . ILE B 1 98 ? 15.672 -24.304 -15.421 1.00 37.37 98 ILE B C 1
ATOM 1671 O O . ILE B 1 98 ? 16.784 -23.770 -15.559 1.00 37.41 98 ILE B O 1
ATOM 1676 N N . CYS B 1 99 ? 15.502 -25.602 -15.141 1.00 39.09 99 CYS B N 1
ATOM 1677 C CA . CYS B 1 99 ? 16.571 -26.549 -15.307 1.00 40.39 99 CYS B CA 1
ATOM 1678 C C . CYS B 1 99 ? 16.330 -27.435 -16.556 1.00 43.08 99 CYS B C 1
ATOM 1679 O O . CYS B 1 99 ? 15.282 -28.096 -16.704 1.00 42.28 99 CYS B O 1
ATOM 1682 N N . GLN B 1 100 ? 17.322 -27.444 -17.441 1.00 44.81 100 GLN B N 1
ATOM 1683 C CA . GLN B 1 100 ? 17.280 -28.242 -18.635 1.00 46.22 100 GLN B CA 1
ATOM 1684 C C . GLN B 1 100 ? 18.676 -28.798 -18.932 1.00 46.67 100 GLN B C 1
ATOM 1685 O O . GLN B 1 100 ? 19.675 -28.042 -19.113 1.00 46.02 100 GLN B O 1
ATOM 1691 N N . ASP B 1 101 ? 18.718 -30.130 -18.986 1.00 47.25 101 ASP B N 1
ATOM 1692 C CA . ASP B 1 101 ? 19.960 -30.905 -19.255 1.00 47.01 101 ASP B CA 1
ATOM 1693 C C . ASP B 1 101 ? 20.980 -30.591 -18.187 1.00 45.27 101 ASP B C 1
ATOM 1694 O O . ASP B 1 101 ? 22.128 -30.280 -18.484 1.00 45.20 101 ASP B O 1
ATOM 1699 N N . ARG B 1 102 ? 20.537 -30.631 -16.940 1.00 43.99 102 ARG B N 1
ATOM 1700 C CA . ARG B 1 102 ? 21.387 -30.351 -15.770 1.00 43.57 102 ARG B CA 1
ATOM 1701 C C . ARG B 1 102 ? 21.849 -28.872 -15.586 1.00 41.04 102 ARG B C 1
ATOM 1702 O O . ARG B 1 102 ? 22.343 -28.510 -14.499 1.00 40.64 102 ARG B O 1
ATOM 1710 N N . ILE B 1 103 ? 21.674 -28.048 -16.626 1.00 37.84 103 ILE B N 1
ATOM 1711 C CA . ILE B 1 103 ? 21.928 -26.606 -16.580 1.00 35.40 103 ILE B CA 1
ATOM 1712 C C . ILE B 1 103 ? 20.735 -25.738 -16.051 1.00 34.14 103 ILE B C 1
ATOM 1713 O O . ILE B 1 103 ? 19.623 -25.793 -16.595 1.00 33.97 103 ILE B O 1
ATOM 1718 N N . VAL B 1 104 ? 21.019 -24.884 -15.062 1.00 31.70 104 VAL B N 1
ATOM 1719 C CA . VAL B 1 104 ? 20.013 -24.056 -14.374 1.00 28.49 104 VAL B CA 1
ATOM 1720 C C . VAL B 1 104 ? 20.117 -22.623 -14.854 1.00 29.00 104 VAL B C 1
ATOM 1721 O O . VAL B 1 104 ? 21.211 -22.019 -14.905 1.00 28.01 104 VAL B O 1
ATOM 1725 N N . TYR B 1 105 ? 18.968 -22.088 -15.256 1.00 28.14 105 TYR B N 1
ATOM 1726 C CA . TYR B 1 105 ? 18.852 -20.695 -15.586 1.00 27.45 105 TYR B CA 1
ATOM 1727 C C . TYR B 1 105 ? 17.967 -20.069 -14.522 1.00 26.70 105 TYR B C 1
ATOM 1728 O O . TYR B 1 105 ? 16.797 -20.493 -14.356 1.00 27.36 105 TYR B O 1
ATOM 1737 N N . LEU B 1 106 ? 18.518 -19.110 -13.774 1.00 24.35 106 LEU B N 1
ATOM 1738 C CA . LEU B 1 106 ? 17.837 -18.597 -12.586 1.00 22.90 106 LEU B CA 1
ATOM 1739 C C . LEU B 1 106 ? 17.821 -17.052 -12.566 1.00 25.29 106 LEU B C 1
ATOM 1740 O O . LEU B 1 106 ? 18.780 -16.390 -12.967 1.00 24.95 106 LEU B O 1
ATOM 1745 N N . CYS B 1 107 ? 16.691 -16.479 -12.152 1.00 25.09 107 CYS B N 1
ATOM 1746 C CA . CYS B 1 107 ? 16.651 -15.060 -11.956 1.00 24.81 107 CYS B CA 1
ATOM 1747 C C . CYS B 1 107 ? 15.790 -14.737 -10.741 1.00 24.99 107 CYS B C 1
ATOM 1748 O O . CYS B 1 107 ? 14.905 -15.553 -10.338 1.00 24.94 107 CYS B O 1
ATOM 1751 N N . ILE B 1 108 ? 16.084 -13.584 -10.141 1.00 22.35 108 ILE B N 1
ATOM 1752 C CA . ILE B 1 108 ? 15.423 -13.129 -8.954 1.00 21.68 108 ILE B CA 1
ATOM 1753 C C . ILE B 1 108 ? 14.644 -11.837 -9.295 1.00 22.80 108 ILE B C 1
ATOM 1754 O O . ILE B 1 108 ? 15.208 -10.928 -9.884 1.00 23.53 108 ILE B O 1
ATOM 1759 N N . THR B 1 109 ? 13.337 -11.792 -8.969 1.00 21.54 109 THR B N 1
ATOM 1760 C CA . THR B 1 109 ? 12.491 -10.598 -9.242 1.00 19.07 109 THR B CA 1
ATOM 1761 C C . THR B 1 109 ? 12.053 -9.949 -7.962 1.00 20.47 109 THR B C 1
ATOM 1762 O O . THR B 1 109 ? 11.979 -10.631 -6.944 1.00 20.15 109 THR B O 1
ATOM 1766 N N . ASP B 1 110 ? 11.924 -8.601 -7.996 1.00 19.78 110 ASP B N 1
ATOM 1767 C CA . ASP B 1 110 ? 11.461 -7.791 -6.857 1.00 19.64 110 ASP B CA 1
ATOM 1768 C C . ASP B 1 110 ? 9.954 -7.576 -7.044 1.00 18.77 110 ASP B C 1
ATOM 1769 O O . ASP B 1 110 ? 9.580 -7.118 -8.107 1.00 18.24 110 ASP B O 1
ATOM 1774 N N . ASP B 1 111 ? 9.116 -7.970 -6.069 1.00 18.57 111 ASP B N 1
ATOM 1775 C CA . ASP B 1 111 ? 7.634 -8.008 -6.280 1.00 19.93 111 ASP B CA 1
ATOM 1776 C C . ASP B 1 111 ? 7.064 -6.578 -6.517 1.00 23.11 111 ASP B C 1
ATOM 1777 O O . ASP B 1 111 ? 6.066 -6.445 -7.171 1.00 23.52 111 ASP B O 1
ATOM 1782 N N . ASP B 1 112 ? 7.770 -5.542 -6.055 1.00 24.01 112 ASP B N 1
ATOM 1783 C CA . ASP B 1 112 ? 7.323 -4.157 -6.147 1.00 26.91 112 ASP B CA 1
ATOM 1784 C C . ASP B 1 112 ? 7.494 -3.603 -7.553 1.00 27.90 112 ASP B C 1
ATOM 1785 O O . ASP B 1 112 ? 6.844 -2.623 -7.928 1.00 27.63 112 ASP B O 1
ATOM 1790 N N . PHE B 1 113 ? 8.362 -4.219 -8.329 1.00 26.70 113 PHE B N 1
ATOM 1791 C CA . PHE B 1 113 ? 8.782 -3.542 -9.565 1.00 27.66 113 PHE B CA 1
ATOM 1792 C C . PHE B 1 113 ? 7.876 -3.978 -10.699 1.00 28.92 113 PHE B C 1
ATOM 1793 O O . PHE B 1 113 ? 7.068 -4.911 -10.547 1.00 28.23 113 PHE B O 1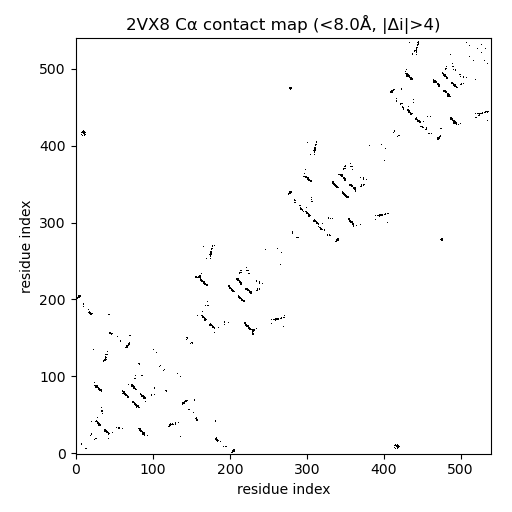
ATOM 1801 N N . GLU B 1 114 ? 8.030 -3.317 -11.825 1.00 30.40 114 GLU B N 1
ATOM 1802 C CA . GLU B 1 114 ? 7.163 -3.539 -12.952 1.00 34.12 114 GLU B CA 1
ATOM 1803 C C . GLU B 1 114 ? 7.458 -4.905 -13.518 1.00 35.41 114 GLU B C 1
ATOM 1804 O O . GLU B 1 114 ? 8.613 -5.356 -13.594 1.00 33.28 114 GLU B O 1
ATOM 1810 N N . ARG B 1 115 ? 6.362 -5.528 -13.898 1.00 37.07 115 ARG B N 1
ATOM 1811 C CA . ARG B 1 115 ? 6.291 -6.874 -14.365 1.00 39.72 115 ARG B CA 1
ATOM 1812 C C . ARG B 1 115 ? 7.387 -7.245 -15.344 1.00 38.78 115 ARG B C 1
ATOM 1813 O O . ARG B 1 115 ? 7.484 -6.622 -16.388 1.00 38.94 115 ARG B O 1
ATOM 1821 N N . SER B 1 116 ? 8.173 -8.263 -15.011 1.00 37.52 116 SER B N 1
ATOM 1822 C CA . SER B 1 116 ? 9.074 -8.869 -15.975 1.00 37.22 116 SER B CA 1
ATOM 1823 C C . SER B 1 116 ? 8.530 -10.252 -16.294 1.00 36.08 116 SER B C 1
ATOM 1824 O O . SER B 1 116 ? 8.047 -10.941 -15.403 1.00 37.07 116 SER B O 1
ATOM 1827 N N . ARG B 1 117 ? 8.653 -10.692 -17.529 1.00 34.91 117 ARG B N 1
ATOM 1828 C CA . ARG B 1 117 ? 8.231 -12.058 -17.843 1.00 35.53 117 ARG B CA 1
ATOM 1829 C C . ARG B 1 117 ? 9.455 -12.936 -17.559 1.00 33.58 117 ARG B C 1
ATOM 1830 O O . ARG B 1 117 ? 10.264 -13.183 -18.483 1.00 31.60 117 ARG B O 1
ATOM 1838 N N . ALA B 1 118 ? 9.629 -13.339 -16.295 1.00 32.16 118 ALA B N 1
ATOM 1839 C CA . ALA B 1 118 ? 10.829 -14.124 -15.886 1.00 33.20 118 ALA B CA 1
ATOM 1840 C C . ALA B 1 118 ? 11.109 -15.368 -16.797 1.00 32.81 118 ALA B C 1
ATOM 1841 O O . ALA B 1 118 ? 12.247 -15.598 -17.189 1.00 32.22 118 ALA B O 1
ATOM 1843 N N . PHE B 1 119 ? 10.085 -16.140 -17.138 1.00 30.51 119 PHE B N 1
ATOM 1844 C CA . PHE B 1 119 ? 10.327 -17.412 -17.839 1.00 31.34 119 PHE B CA 1
ATOM 1845 C C . PHE B 1 119 ? 10.612 -17.202 -19.295 1.00 31.49 119 PHE B C 1
ATOM 1846 O O . PHE B 1 119 ? 11.409 -17.890 -19.885 1.00 31.20 119 PHE B O 1
ATOM 1854 N N . SER B 1 120 ? 10.050 -16.135 -19.842 1.00 31.71 120 SER B N 1
ATOM 1855 C CA . SER B 1 120 ? 10.353 -15.771 -21.180 1.00 30.92 120 SER B CA 1
ATOM 1856 C C . SER B 1 120 ? 11.787 -15.228 -21.221 1.00 30.67 120 SER B C 1
ATOM 1857 O O . SER B 1 120 ? 12.544 -15.431 -22.200 1.00 31.44 120 SER B O 1
ATOM 1860 N N . PHE B 1 121 ? 12.231 -14.543 -20.184 1.00 29.72 121 PHE B N 1
ATOM 1861 C CA . PHE B 1 121 ? 13.643 -14.076 -20.204 1.00 29.10 121 PHE B CA 1
ATOM 1862 C C . PHE B 1 121 ? 14.645 -15.248 -20.089 1.00 29.71 121 PHE B C 1
ATOM 1863 O O . PHE B 1 121 ? 15.649 -15.315 -20.814 1.00 29.24 121 PHE B O 1
ATOM 1871 N N . LEU B 1 122 ? 14.366 -16.155 -19.165 1.00 29.90 122 LEU B N 1
ATOM 1872 C CA . LEU B 1 122 ? 15.192 -17.320 -18.943 1.00 31.02 122 LEU B CA 1
ATOM 1873 C C . LEU B 1 122 ? 15.268 -18.146 -20.212 1.00 33.91 122 LEU B C 1
ATOM 1874 O O . LEU B 1 122 ? 16.374 -18.598 -20.584 1.00 35.02 122 LEU B O 1
ATOM 1879 N N . ASN B 1 123 ? 14.127 -18.353 -20.883 1.00 35.91 123 ASN B N 1
ATOM 1880 C CA . ASN B 1 123 ? 14.132 -19.006 -22.225 1.00 37.79 123 ASN B CA 1
ATOM 1881 C C . ASN B 1 123 ? 15.007 -18.294 -23.222 1.00 38.63 123 ASN B C 1
ATOM 1882 O O . ASN B 1 123 ? 15.801 -18.938 -23.876 1.00 40.35 123 ASN B O 1
ATOM 1887 N N . GLU B 1 124 ? 14.916 -16.977 -23.370 1.00 39.84 124 GLU B N 1
ATOM 1888 C CA . GLU B 1 124 ? 15.835 -16.326 -24.331 1.00 41.31 124 GLU B CA 1
ATOM 1889 C C . GLU B 1 124 ? 17.301 -16.513 -23.894 1.00 41.03 124 GLU B C 1
ATOM 1890 O O . GLU B 1 124 ? 18.182 -16.715 -24.738 1.00 40.00 124 GLU B O 1
ATOM 1896 N N . VAL B 1 125 ? 17.557 -16.422 -22.579 1.00 39.49 125 VAL B N 1
ATOM 1897 C CA . VAL B 1 125 ? 18.917 -16.581 -22.051 1.00 38.44 125 VAL B CA 1
ATOM 1898 C C . VAL B 1 125 ? 19.472 -17.969 -22.405 1.00 37.56 125 VAL B C 1
ATOM 1899 O O . VAL B 1 125 ? 20.582 -18.082 -22.889 1.00 36.21 125 VAL B O 1
ATOM 1903 N N . LYS B 1 126 ? 18.682 -18.989 -22.123 1.00 37.38 126 LYS B N 1
ATOM 1904 C CA . LYS B 1 126 ? 19.052 -20.368 -22.339 1.00 39.00 126 LYS B CA 1
ATOM 1905 C C . LYS B 1 126 ? 19.372 -20.541 -23.827 1.00 40.12 126 LYS B C 1
ATOM 1906 O O . LYS B 1 126 ? 20.416 -21.061 -24.198 1.00 39.09 126 LYS B O 1
ATOM 1912 N N . LYS B 1 127 ? 18.493 -20.046 -24.681 1.00 41.68 127 LYS B N 1
ATOM 1913 C CA . LYS B 1 127 ? 18.744 -20.257 -26.099 1.00 44.06 127 LYS B CA 1
ATOM 1914 C C . LYS B 1 127 ? 20.054 -19.733 -26.538 1.00 43.30 127 LYS B C 1
ATOM 1915 O O . LYS B 1 127 ? 20.783 -20.447 -27.239 1.00 43.73 127 LYS B O 1
ATOM 1921 N N . ARG B 1 128 ? 20.400 -18.531 -26.070 1.00 43.34 128 ARG B N 1
ATOM 1922 C CA . ARG B 1 128 ? 21.626 -17.873 -26.521 1.00 43.79 128 ARG B CA 1
ATOM 1923 C C . ARG B 1 128 ? 22.850 -18.527 -25.885 1.00 43.21 128 ARG B C 1
ATOM 1924 O O . ARG B 1 128 ? 23.966 -18.480 -26.437 1.00 42.78 128 ARG B O 1
ATOM 1932 N N . PHE B 1 129 ? 22.633 -19.118 -24.710 1.00 42.58 129 PHE B N 1
ATOM 1933 C CA . PHE B 1 129 ? 23.688 -19.842 -24.010 1.00 42.16 129 PHE B CA 1
ATOM 1934 C C . PHE B 1 129 ? 23.899 -21.195 -24.641 1.00 42.53 129 PHE B C 1
ATOM 1935 O O . PHE B 1 129 ? 25.038 -21.583 -24.856 1.00 41.48 129 PHE B O 1
ATOM 1943 N N . GLN B 1 130 ? 22.810 -21.930 -24.886 1.00 43.03 130 GLN B N 1
ATOM 1944 C CA . GLN B 1 130 ? 22.927 -23.223 -25.589 1.00 43.59 130 GLN B CA 1
ATOM 1945 C C . GLN B 1 130 ? 23.619 -23.102 -26.972 1.00 43.68 130 GLN B C 1
ATOM 1946 O O . GLN B 1 130 ? 24.495 -23.899 -27.306 1.00 43.72 130 GLN B O 1
ATOM 1952 N N . THR B 1 131 ? 23.234 -22.098 -27.751 1.00 44.57 131 THR B N 1
ATOM 1953 C CA . THR B 1 131 ? 23.883 -21.755 -29.040 1.00 45.75 131 THR B CA 1
ATOM 1954 C C . THR B 1 131 ? 25.380 -21.401 -28.933 1.00 46.09 131 THR B C 1
ATOM 1955 O O . THR B 1 131 ? 26.209 -21.963 -29.677 1.00 46.77 131 THR B O 1
ATOM 1959 N N . THR B 1 132 ? 25.732 -20.490 -28.031 1.00 45.93 132 THR B N 1
ATOM 1960 C CA . THR B 1 132 ? 27.127 -19.986 -27.956 1.00 45.77 132 THR B CA 1
ATOM 1961 C C . THR B 1 132 ? 28.078 -21.092 -27.459 1.00 46.29 132 THR B C 1
ATOM 1962 O O . THR B 1 132 ? 29.171 -21.263 -28.022 1.00 46.72 132 THR B O 1
ATOM 1966 N N . TYR B 1 133 ? 27.638 -21.853 -26.449 1.00 45.91 133 TYR B N 1
ATOM 1967 C CA . TYR B 1 133 ? 28.499 -22.787 -25.708 1.00 45.11 133 TYR B CA 1
ATOM 1968 C C . TYR B 1 133 ? 28.079 -24.261 -25.818 1.00 44.80 133 TYR B C 1
ATOM 1969 O O . TYR B 1 133 ? 28.913 -25.206 -25.685 1.00 43.67 133 TYR B O 1
ATOM 1978 N N . GLY B 1 134 ? 26.781 -24.476 -25.992 1.00 44.78 134 GLY B N 1
ATOM 1979 C CA . GLY B 1 134 ? 26.237 -25.840 -25.901 1.00 45.60 134 GLY B CA 1
ATOM 1980 C C . GLY B 1 134 ? 26.812 -26.639 -24.722 1.00 46.69 134 GLY B C 1
ATOM 1981 O O . GLY B 1 134 ? 26.904 -26.152 -23.575 1.00 45.76 134 GLY B O 1
ATOM 1982 N N . SER B 1 135 ? 27.220 -27.881 -25.011 1.00 47.75 135 SER B N 1
ATOM 1983 C CA . SER B 1 135 ? 27.721 -28.826 -23.981 1.00 48.65 135 SER B CA 1
ATOM 1984 C C . SER B 1 135 ? 29.112 -28.491 -23.370 1.00 49.08 135 SER B C 1
ATOM 1985 O O . SER B 1 135 ? 29.569 -29.170 -22.426 1.00 49.03 135 SER B O 1
ATOM 1988 N N . ARG B 1 136 ? 29.779 -27.456 -23.885 1.00 49.60 136 ARG B N 1
ATOM 1989 C CA . ARG B 1 136 ? 30.924 -26.891 -23.151 1.00 50.94 136 ARG B CA 1
ATOM 1990 C C . ARG B 1 136 ? 30.503 -26.351 -21.747 1.00 50.29 136 ARG B C 1
ATOM 1991 O O . ARG B 1 136 ? 31.348 -26.139 -20.871 1.00 51.17 136 ARG B O 1
ATOM 1999 N N . ALA B 1 137 ? 29.200 -26.136 -21.545 1.00 49.28 137 ALA B N 1
ATOM 2000 C CA . ALA B 1 137 ? 28.643 -25.734 -20.247 1.00 47.84 137 ALA B CA 1
ATOM 2001 C C . ALA B 1 137 ? 28.784 -26.877 -19.259 1.00 46.95 137 ALA B C 1
ATOM 2002 O O . ALA B 1 137 ? 28.834 -26.667 -18.037 1.00 44.82 137 ALA B O 1
ATOM 2004 N N . GLN B 1 138 ? 28.865 -28.090 -19.803 1.00 46.84 138 GLN B N 1
ATOM 2005 C CA . GLN B 1 138 ? 28.828 -29.316 -18.983 1.00 47.08 138 GLN B CA 1
ATOM 2006 C C . GLN B 1 138 ? 30.152 -29.468 -18.291 1.00 47.25 138 GLN B C 1
ATOM 2007 O O . GLN B 1 138 ? 30.300 -30.153 -17.296 1.00 46.51 138 GLN B O 1
ATOM 2013 N N . THR B 1 139 ? 31.133 -28.774 -18.834 1.00 48.74 139 THR B N 1
ATOM 2014 C CA . THR B 1 139 ? 32.508 -29.043 -18.465 1.00 49.85 139 THR B CA 1
ATOM 2015 C C . THR B 1 139 ? 33.214 -27.866 -17.753 1.00 48.82 139 THR B C 1
ATOM 2016 O O . THR B 1 139 ? 33.977 -28.082 -16.812 1.00 49.14 139 THR B O 1
ATOM 2020 N N . ALA B 1 140 ? 32.898 -26.641 -18.178 1.00 47.53 140 ALA B N 1
ATOM 2021 C CA . ALA B 1 140 ? 33.581 -25.424 -17.729 1.00 45.16 140 ALA B CA 1
ATOM 2022 C C . ALA B 1 140 ? 33.787 -25.263 -16.225 1.00 42.48 140 ALA B C 1
ATOM 2023 O O . ALA B 1 140 ? 33.037 -25.788 -15.424 1.00 42.72 140 ALA B O 1
ATOM 2025 N N . LEU B 1 141 ? 34.845 -24.551 -15.864 1.00 40.36 141 LEU B N 1
ATOM 2026 C CA . LEU B 1 141 ? 35.054 -24.095 -14.473 1.00 38.35 141 LEU B CA 1
ATOM 2027 C C . LEU B 1 141 ? 34.028 -22.996 -14.101 1.00 36.30 141 LEU B C 1
ATOM 2028 O O . LEU B 1 141 ? 33.537 -22.284 -15.012 1.00 33.96 141 LEU B O 1
ATOM 2033 N N . PRO B 1 142 ? 33.791 -22.818 -12.778 1.00 34.99 142 PRO B N 1
ATOM 2034 C CA . PRO B 1 142 ? 33.011 -21.697 -12.251 1.00 34.14 142 PRO B CA 1
ATOM 2035 C C . PRO B 1 142 ? 33.461 -20.434 -12.925 1.00 33.91 142 PRO B C 1
ATOM 2036 O O . PRO B 1 142 ? 34.665 -20.158 -13.012 1.00 34.25 142 PRO B O 1
ATOM 2040 N N . TYR B 1 143 ? 32.509 -19.722 -13.475 1.00 33.03 143 TYR B N 1
ATOM 2041 C CA . TYR B 1 143 ? 32.717 -18.408 -14.078 1.00 33.25 143 TYR B CA 1
ATOM 2042 C C . TYR B 1 143 ? 33.370 -18.492 -15.429 1.00 33.32 143 TYR B C 1
ATOM 2043 O O . TYR B 1 143 ? 33.630 -17.471 -16.025 1.00 35.25 143 TYR B O 1
ATOM 2052 N N . ALA B 1 144 ? 33.555 -19.662 -15.973 1.00 34.91 144 ALA B N 1
ATOM 2053 C CA . ALA B 1 144 ? 34.286 -19.734 -17.269 1.00 37.76 144 ALA B CA 1
ATOM 2054 C C . ALA B 1 144 ? 33.631 -18.938 -18.409 1.00 40.54 144 ALA B C 1
ATOM 2055 O O . ALA B 1 144 ? 34.301 -18.630 -19.414 1.00 40.72 144 ALA B O 1
ATOM 2057 N N . MET B 1 145 ? 32.337 -18.596 -18.294 1.00 41.40 145 MET B N 1
ATOM 2058 C CA . MET B 1 145 ? 31.751 -17.731 -19.339 1.00 41.80 145 MET B CA 1
ATOM 2059 C C . MET B 1 145 ? 31.313 -16.362 -18.879 1.00 42.07 145 MET B C 1
ATOM 2060 O O . MET B 1 145 ? 30.607 -15.679 -19.596 1.00 41.79 145 MET B O 1
ATOM 2065 N N . ASN B 1 146 ? 31.739 -15.954 -17.698 1.00 42.83 146 ASN B N 1
ATOM 2066 C CA . ASN B 1 146 ? 31.260 -14.711 -17.123 1.00 42.98 146 ASN B CA 1
ATOM 2067 C C . ASN B 1 146 ? 31.570 -13.461 -17.948 1.00 44.93 146 ASN B C 1
ATOM 2068 O O . ASN B 1 146 ? 30.704 -12.608 -18.107 1.00 45.05 146 ASN B O 1
ATOM 2073 N N . SER B 1 147 ? 32.796 -13.317 -18.444 1.00 46.59 147 SER B N 1
ATOM 2074 C CA . SER B 1 147 ? 33.198 -12.091 -19.163 1.00 48.35 147 SER B CA 1
ATOM 2075 C C . SER B 1 147 ? 32.319 -11.861 -20.382 1.00 48.78 147 SER B C 1
ATOM 2076 O O . SER B 1 147 ? 31.803 -10.758 -20.591 1.00 48.76 147 SER B O 1
ATOM 2079 N N . GLU B 1 148 ? 32.103 -12.897 -21.178 1.00 48.91 148 GLU B N 1
ATOM 2080 C CA . GLU B 1 148 ? 31.315 -12.638 -22.357 1.00 51.29 148 GLU B CA 1
ATOM 2081 C C . GLU B 1 148 ? 29.795 -12.639 -22.113 1.00 50.01 148 GLU B C 1
ATOM 2082 O O . GLU B 1 148 ? 29.078 -11.732 -22.549 1.00 51.24 148 GLU B O 1
ATOM 2088 N N . PHE B 1 149 ? 29.333 -13.625 -21.372 1.00 48.82 149 PHE B N 1
ATOM 2089 C CA . PHE B 1 149 ? 27.923 -13.821 -21.209 1.00 48.52 149 PHE B CA 1
ATOM 2090 C C . PHE B 1 149 ? 27.176 -12.892 -20.259 1.00 48.77 149 PHE B C 1
ATOM 2091 O O . PHE B 1 149 ? 25.986 -12.661 -20.436 1.00 49.17 149 PHE B O 1
ATOM 2099 N N . SER B 1 150 ? 27.867 -12.377 -19.261 1.00 49.05 150 SER B N 1
ATOM 2100 C CA . SER B 1 150 ? 27.326 -11.327 -18.435 1.00 49.78 150 SER B CA 1
ATOM 2101 C C . SER B 1 150 ? 26.619 -10.213 -19.237 1.00 50.10 150 SER B C 1
ATOM 2102 O O . SER B 1 150 ? 25.448 -9.886 -18.946 1.00 48.61 150 SER B O 1
ATOM 2105 N N . SER B 1 151 ? 27.313 -9.650 -20.230 1.00 50.13 151 SER B N 1
ATOM 2106 C CA . SER B 1 151 ? 26.755 -8.513 -20.943 1.00 50.38 151 SER B CA 1
ATOM 2107 C C . SER B 1 151 ? 25.597 -8.959 -21.826 1.00 50.24 151 SER B C 1
ATOM 2108 O O . SER B 1 151 ? 24.688 -8.160 -22.115 1.00 49.75 151 SER B O 1
ATOM 2111 N N . VAL B 1 152 ? 25.606 -10.247 -22.197 1.00 49.03 152 VAL B N 1
ATOM 2112 C CA . VAL B 1 152 ? 24.496 -10.858 -22.903 1.00 48.34 152 VAL B CA 1
ATOM 2113 C C . VAL B 1 152 ? 23.246 -10.902 -22.008 1.00 48.21 152 VAL B C 1
ATOM 2114 O O . VAL B 1 152 ? 22.163 -10.527 -22.449 1.00 48.23 152 VAL B O 1
ATOM 2118 N N . LEU B 1 153 ? 23.401 -11.381 -20.769 1.00 48.04 153 LEU B N 1
ATOM 2119 C CA . LEU B 1 153 ? 22.357 -11.315 -19.713 1.00 46.91 153 LEU B CA 1
ATOM 2120 C C . LEU B 1 153 ? 21.817 -9.901 -19.479 1.00 48.34 153 LEU B C 1
ATOM 2121 O O . LEU B 1 153 ? 20.604 -9.722 -19.411 1.00 47.26 153 LEU B O 1
ATOM 2126 N N . ALA B 1 154 ? 22.714 -8.917 -19.335 1.00 49.96 154 ALA B N 1
ATOM 2127 C CA . ALA B 1 154 ? 22.317 -7.499 -19.235 1.00 52.83 154 ALA B CA 1
ATOM 2128 C C . ALA B 1 154 ? 21.523 -7.015 -20.465 1.00 54.92 154 ALA B C 1
ATOM 2129 O O . ALA B 1 154 ? 20.611 -6.214 -20.301 1.00 55.74 154 ALA B O 1
ATOM 2131 N N . ALA B 1 155 ? 21.849 -7.534 -21.656 1.00 56.81 155 ALA B N 1
ATOM 2132 C CA . ALA B 1 155 ? 21.239 -7.116 -22.941 1.00 59.03 155 ALA B CA 1
ATOM 2133 C C . ALA B 1 155 ? 19.894 -7.763 -23.323 1.00 60.76 155 ALA B C 1
ATOM 2134 O O . ALA B 1 155 ? 19.041 -7.083 -23.923 1.00 61.25 155 ALA B O 1
ATOM 2136 N N . GLN B 1 156 ? 19.695 -9.052 -23.007 1.00 62.41 156 GLN B N 1
ATOM 2137 C CA . GLN B 1 156 ? 18.345 -9.654 -23.116 1.00 64.04 156 GLN B CA 1
ATOM 2138 C C . GLN B 1 156 ? 17.279 -8.725 -22.487 1.00 64.85 156 GLN B C 1
ATOM 2139 O O . GLN B 1 156 ? 16.178 -8.491 -23.041 1.00 65.12 156 GLN B O 1
ATOM 2145 N N . LEU B 1 157 ? 17.663 -8.166 -21.346 1.00 65.48 157 LEU B N 1
ATOM 2146 C CA . LEU B 1 157 ? 16.815 -7.323 -20.548 1.00 66.02 157 LEU B CA 1
ATOM 2147 C C . LEU B 1 157 ? 17.089 -5.835 -20.783 1.00 66.53 157 LEU B C 1
ATOM 2148 O O . LEU B 1 157 ? 16.751 -5.273 -21.833 1.00 67.97 157 LEU B O 1
ATOM 2153 N N . THR C 1 21 ? 6.289 -44.728 -1.046 1.00 61.01 21 THR C N 1
ATOM 2154 C CA . THR C 1 21 ? 7.318 -43.650 -0.746 1.00 60.48 21 THR C CA 1
ATOM 2155 C C . THR C 1 21 ? 6.746 -42.424 -0.041 1.00 58.89 21 THR C C 1
ATOM 2156 O O . THR C 1 21 ? 7.499 -41.600 0.476 1.00 59.00 21 THR C O 1
ATOM 2160 N N . PRO C 1 22 ? 5.410 -42.264 -0.041 1.00 57.70 22 PRO C N 1
ATOM 2161 C CA . PRO C 1 22 ? 4.938 -41.260 0.910 1.00 55.97 22 PRO C CA 1
ATOM 2162 C C . PRO C 1 22 ? 5.547 -41.564 2.258 1.00 54.45 22 PRO C C 1
ATOM 2163 O O . PRO C 1 22 ? 5.760 -42.722 2.558 1.00 53.94 22 PRO C O 1
ATOM 2167 N N . GLU C 1 23 ? 5.837 -40.547 3.061 1.00 54.18 23 GLU C N 1
ATOM 2168 C CA . GLU C 1 23 ? 6.355 -40.765 4.430 1.00 54.12 23 GLU C CA 1
ATOM 2169 C C . GLU C 1 23 ? 5.322 -41.449 5.293 1.00 53.01 23 GLU C C 1
ATOM 2170 O O . GLU C 1 23 ? 4.125 -41.364 5.015 1.00 52.98 23 GLU C O 1
ATOM 2176 N N . VAL C 1 24 ? 5.780 -42.058 6.371 1.00 51.96 24 VAL C N 1
ATOM 2177 C CA . VAL C 1 24 ? 4.899 -42.420 7.433 1.00 52.51 24 VAL C CA 1
ATOM 2178 C C . VAL C 1 24 ? 5.262 -41.729 8.746 1.00 53.43 24 VAL C C 1
ATOM 2179 O O . VAL C 1 24 ? 6.362 -41.934 9.327 1.00 54.21 24 VAL C O 1
ATOM 2183 N N . LYS C 1 25 ? 4.308 -40.914 9.197 1.00 52.83 25 LYS C N 1
ATOM 2184 C CA . LYS C 1 25 ? 4.361 -40.204 10.455 1.00 53.08 25 LYS C CA 1
ATOM 2185 C C . LYS C 1 25 ? 3.457 -40.940 11.435 1.00 53.66 25 LYS C C 1
ATOM 2186 O O . LYS C 1 25 ? 2.516 -41.628 11.029 1.00 53.79 25 LYS C O 1
ATOM 2192 N N . PRO C 1 26 ? 3.724 -40.776 12.729 1.00 53.92 26 PRO C N 1
ATOM 2193 C CA . PRO C 1 26 ? 2.834 -41.217 13.789 1.00 54.30 26 PRO C CA 1
ATOM 2194 C C . PRO C 1 26 ? 1.592 -40.315 13.846 1.00 55.18 26 PRO C C 1
ATOM 2195 O O . PRO C 1 26 ? 1.728 -39.078 13.775 1.00 54.49 26 PRO C O 1
ATOM 2199 N N . LEU C 1 27 ? 0.401 -40.908 13.998 1.00 55.13 27 LEU C N 1
ATOM 2200 C CA . LEU C 1 27 ? -0.845 -40.104 14.006 1.00 56.05 27 LEU C CA 1
ATOM 2201 C C . LEU C 1 27 ? -0.818 -39.011 15.056 1.00 56.89 27 LEU C C 1
ATOM 2202 O O . LEU C 1 27 ? -1.281 -37.882 14.814 1.00 55.74 27 LEU C O 1
ATOM 2207 N N . LYS C 1 28 ? -0.259 -39.353 16.226 1.00 59.64 28 LYS C N 1
ATOM 2208 C CA . LYS C 1 28 ? -0.111 -38.385 17.323 1.00 61.49 28 LYS C CA 1
ATOM 2209 C C . LYS C 1 28 ? 0.522 -37.076 16.858 1.00 62.22 28 LYS C C 1
ATOM 2210 O O . LYS C 1 28 ? 0.201 -36.038 17.408 1.00 63.49 28 LYS C O 1
ATOM 2216 N N . SER C 1 29 ? 1.373 -37.087 15.828 1.00 62.62 29 SER C N 1
ATOM 2217 C CA . SER C 1 29 ? 1.879 -35.806 15.278 1.00 63.25 29 SER C CA 1
ATOM 2218 C C . SER C 1 29 ? 0.799 -34.875 14.707 1.00 63.62 29 SER C C 1
ATOM 2219 O O . SER C 1 29 ? 1.016 -33.676 14.589 1.00 63.99 29 SER C O 1
ATOM 2222 N N . LEU C 1 30 ? -0.360 -35.423 14.354 1.00 64.79 30 LEU C N 1
ATOM 2223 C CA . LEU C 1 30 ? -1.478 -34.615 13.829 1.00 65.51 30 LEU C CA 1
ATOM 2224 C C . LEU C 1 30 ? -2.574 -34.343 14.875 1.00 66.42 30 LEU C C 1
ATOM 2225 O O . LEU C 1 30 ? -3.204 -33.281 14.875 1.00 66.57 30 LEU C O 1
ATOM 2230 N N . LEU C 1 31 ? -2.780 -35.301 15.771 1.00 67.69 31 LEU C N 1
ATOM 2231 C CA . LEU C 1 31 ? -3.928 -35.280 16.677 1.00 69.06 31 LEU C CA 1
ATOM 2232 C C . LEU C 1 31 ? -3.628 -35.285 18.187 1.00 70.58 31 LEU C C 1
ATOM 2233 O O . LEU C 1 31 ? -4.554 -35.113 19.008 1.00 70.77 31 LEU C O 1
ATOM 2238 N N . GLY C 1 32 ? -2.357 -35.521 18.541 1.00 71.94 32 GLY C N 1
ATOM 2239 C CA . GLY C 1 32 ? -1.844 -35.322 19.901 1.00 73.64 32 GLY C CA 1
ATOM 2240 C C . GLY C 1 32 ? -2.065 -36.459 20.873 1.00 75.31 32 GLY C C 1
ATOM 2241 O O . GLY C 1 32 ? -1.946 -37.651 20.533 1.00 75.04 32 GLY C O 1
ATOM 2242 N N . ASP C 1 33 ? -2.388 -36.079 22.105 1.00 77.00 33 ASP C N 1
ATOM 2243 C CA . ASP C 1 33 ? -2.759 -37.054 23.146 1.00 78.96 33 ASP C CA 1
ATOM 2244 C C . ASP C 1 33 ? -4.086 -37.740 22.787 1.00 79.29 33 ASP C C 1
ATOM 2245 O O . ASP C 1 33 ? -4.293 -38.934 23.056 1.00 79.67 33 ASP C O 1
ATOM 2250 N N . SER C 1 34 ? -4.966 -36.951 22.166 1.00 79.34 34 SER C N 1
ATOM 2251 C CA . SER C 1 34 ? -6.342 -37.333 21.854 1.00 78.99 34 SER C CA 1
ATOM 2252 C C . SER C 1 34 ? -6.490 -38.069 20.501 1.00 78.39 34 SER C C 1
ATOM 2253 O O . SER C 1 34 ? -7.553 -38.034 19.883 1.00 78.28 34 SER C O 1
ATOM 2256 N N . ALA C 1 35 ? -5.425 -38.745 20.066 1.00 77.40 35 ALA C N 1
ATOM 2257 C CA . ALA C 1 35 ? -5.470 -39.565 18.865 1.00 76.59 35 ALA C CA 1
ATOM 2258 C C . ALA C 1 35 ? -6.421 -40.748 19.069 1.00 75.98 35 ALA C C 1
ATOM 2259 O O . ALA C 1 35 ? -6.133 -41.688 19.832 1.00 75.70 35 ALA C O 1
ATOM 2261 N N . PRO C 1 36 ? -7.561 -40.704 18.375 1.00 75.23 36 PRO C N 1
ATOM 2262 C CA . PRO C 1 36 ? -8.613 -41.679 18.612 1.00 74.69 36 PRO C CA 1
ATOM 2263 C C . PRO C 1 36 ? -8.088 -43.091 18.415 1.00 74.48 36 PRO C C 1
ATOM 2264 O O . PRO C 1 36 ? -7.155 -43.323 17.632 1.00 74.33 36 PRO C O 1
ATOM 2268 N N . THR C 1 37 ? -8.678 -44.030 19.125 1.00 73.92 37 THR C N 1
ATOM 2269 C CA . THR C 1 37 ? -8.318 -45.386 18.888 1.00 73.95 37 THR C CA 1
ATOM 2270 C C . THR C 1 37 ? -9.444 -46.066 18.154 1.00 73.64 37 THR C C 1
ATOM 2271 O O . THR C 1 37 ? -10.620 -45.845 18.446 1.00 73.90 37 THR C O 1
ATOM 2275 N N . LEU C 1 38 ? -9.062 -46.837 17.151 1.00 73.24 38 LEU C N 1
ATOM 2276 C CA . LEU C 1 38 ? -9.962 -47.734 16.496 1.00 73.24 38 LEU C CA 1
ATOM 2277 C C . LEU C 1 38 ? -10.181 -48.871 17.477 1.00 73.98 38 LEU C C 1
ATOM 2278 O O . LEU C 1 38 ? -9.235 -49.347 18.118 1.00 74.33 38 LEU C O 1
ATOM 2283 N N . HIS C 1 39 ? -11.431 -49.28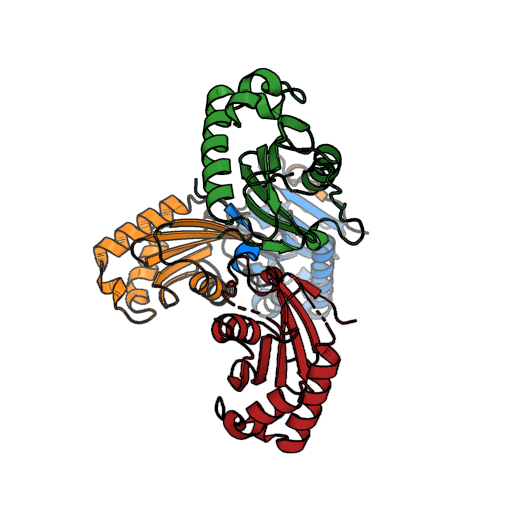7 17.609 1.00 74.25 39 HIS C N 1
ATOM 2284 C CA . HIS C 1 39 ? -11.767 -50.478 18.341 1.00 73.93 39 HIS C CA 1
ATOM 2285 C C . HIS C 1 39 ? -12.610 -51.235 17.367 1.00 73.88 39 HIS C C 1
ATOM 2286 O O . HIS C 1 39 ? -13.725 -50.821 17.081 1.00 73.93 39 HIS C O 1
ATOM 2293 N N . LEU C 1 40 ? -12.059 -52.309 16.811 1.00 74.19 40 LEU C N 1
ATOM 2294 C CA . LEU C 1 40 ? -12.794 -53.178 15.882 1.00 74.71 40 LEU C CA 1
ATOM 2295 C C . LEU C 1 40 ? -13.670 -54.255 16.542 1.00 75.56 40 LEU C C 1
ATOM 2296 O O . LEU C 1 40 ? -13.617 -54.449 17.770 1.00 74.71 40 LEU C O 1
ATOM 2301 N N . ASN C 1 41 ? -14.437 -54.952 15.683 1.00 76.42 41 ASN C N 1
ATOM 2302 C CA . ASN C 1 41 ? -15.475 -55.952 16.032 1.00 77.52 41 ASN C CA 1
ATOM 2303 C C . ASN C 1 41 ? -16.755 -55.696 15.239 1.00 77.25 41 ASN C C 1
ATOM 2304 O O . ASN C 1 41 ? -17.032 -56.404 14.272 1.00 76.89 41 ASN C O 1
ATOM 2309 N N . MET C 1 44 ? -8.379 -59.694 6.589 1.00 66.96 44 MET C N 1
ATOM 2310 C CA . MET C 1 44 ? -8.408 -58.232 6.565 1.00 67.28 44 MET C CA 1
ATOM 2311 C C . MET C 1 44 ? -7.304 -57.524 5.708 1.00 65.76 44 MET C C 1
ATOM 2312 O O . MET C 1 44 ? -6.203 -57.250 6.205 1.00 65.46 44 MET C O 1
ATOM 2317 N N . ALA C 1 45 ? -7.619 -57.255 4.426 1.00 63.87 45 ALA C N 1
ATOM 2318 C CA . ALA C 1 45 ? -6.812 -56.410 3.524 1.00 61.71 45 ALA C CA 1
ATOM 2319 C C . ALA C 1 45 ? -7.123 -54.897 3.774 1.00 60.22 45 ALA C C 1
ATOM 2320 O O . ALA C 1 45 ? -6.881 -54.383 4.878 1.00 60.52 45 ALA C O 1
ATOM 2322 N N . ILE C 1 46 ? -7.679 -54.199 2.787 1.00 57.93 46 ILE C N 1
ATOM 2323 C CA . ILE C 1 46 ? -8.191 -52.848 3.036 1.00 55.89 46 ILE C CA 1
ATOM 2324 C C . ILE C 1 46 ? -9.429 -52.918 3.918 1.00 54.42 46 ILE C C 1
ATOM 2325 O O . ILE C 1 46 ? -10.459 -53.408 3.483 1.00 54.99 46 ILE C O 1
ATOM 2330 N N . LEU C 1 47 ? -9.326 -52.429 5.146 1.00 52.46 47 LEU C N 1
ATOM 2331 C CA . LEU C 1 47 ? -10.428 -52.398 6.090 1.00 50.75 47 LEU C CA 1
ATOM 2332 C C . LEU C 1 47 ? -11.539 -51.352 5.874 1.00 50.78 47 LEU C C 1
ATOM 2333 O O . LEU C 1 47 ? -12.621 -51.466 6.508 1.00 51.64 47 LEU C O 1
ATOM 2338 N N . PHE C 1 48 ? -11.316 -50.352 5.005 1.00 48.39 48 PHE C N 1
ATOM 2339 C CA . PHE C 1 48 ? -12.162 -49.117 5.013 1.00 45.30 48 PHE C CA 1
ATOM 2340 C C . PHE C 1 48 ? -11.540 -48.111 4.089 1.00 43.30 48 PHE C C 1
ATOM 2341 O O . PHE C 1 48 ? -10.335 -47.879 4.191 1.00 42.26 48 PHE C O 1
ATOM 2349 N N . ALA C 1 49 ? -12.356 -47.577 3.173 1.00 40.55 49 ALA C N 1
ATOM 2350 C CA . ALA C 1 49 ? -12.002 -46.536 2.246 1.00 38.24 49 ALA C CA 1
ATOM 2351 C C . ALA C 1 49 ? -13.107 -45.432 2.172 1.00 38.47 49 ALA C C 1
ATOM 2352 O O . ALA C 1 49 ? -14.310 -45.719 2.419 1.00 36.98 49 ALA C O 1
ATOM 2354 N N . VAL C 1 50 ? -12.700 -44.181 1.869 1.00 35.77 50 VAL C N 1
ATOM 2355 C CA . VAL C 1 50 ? -13.613 -43.055 1.729 1.00 34.35 50 VAL C CA 1
ATOM 2356 C C . VAL C 1 50 ? -13.104 -42.098 0.707 1.00 35.53 50 VAL C C 1
ATOM 2357 O O . VAL C 1 50 ? -11.884 -42.030 0.444 1.00 36.67 50 VAL C O 1
ATOM 2361 N N . VAL C 1 51 ? -14.036 -41.332 0.162 1.00 35.04 51 VAL C N 1
ATOM 2362 C CA . VAL C 1 51 ? -13.786 -40.153 -0.635 1.00 36.20 51 VAL C CA 1
ATOM 2363 C C . VAL C 1 51 ? -14.502 -39.002 0.101 1.00 37.74 51 VAL C C 1
ATOM 2364 O O . VAL C 1 51 ? -15.708 -39.125 0.434 1.00 37.82 51 VAL C O 1
ATOM 2368 N N . ALA C 1 52 ? -13.784 -37.912 0.364 1.00 37.83 52 ALA C N 1
ATOM 2369 C CA . ALA C 1 52 ? -14.239 -36.873 1.265 1.00 38.51 52 ALA C CA 1
ATOM 2370 C C . ALA C 1 52 ? -13.706 -35.427 0.973 1.00 39.19 52 ALA C C 1
ATOM 2371 O O . ALA C 1 52 ? -12.591 -35.254 0.485 1.00 41.65 52 ALA C O 1
ATOM 2373 N N . ARG C 1 53 ? -14.480 -34.408 1.346 1.00 39.27 53 ARG C N 1
ATOM 2374 C CA . ARG C 1 53 ? -14.094 -32.984 1.282 1.00 37.66 53 ARG C CA 1
ATOM 2375 C C . ARG C 1 53 ? -14.093 -32.423 2.705 1.00 38.22 53 ARG C C 1
ATOM 2376 O O . ARG C 1 53 ? -15.131 -32.386 3.424 1.00 36.51 53 ARG C O 1
ATOM 2384 N N . GLY C 1 54 ? -12.940 -31.965 3.148 1.00 36.20 54 GLY C N 1
ATOM 2385 C CA . GLY C 1 54 ? -12.886 -31.547 4.522 1.00 36.64 54 GLY C CA 1
ATOM 2386 C C . GLY C 1 54 ? -13.449 -32.771 5.227 1.00 37.55 54 GLY C C 1
ATOM 2387 O O . GLY C 1 54 ? -12.992 -33.911 4.936 1.00 36.71 54 GLY C O 1
ATOM 2388 N N . THR C 1 55 ? -14.453 -32.549 6.102 1.00 35.91 55 THR C N 1
ATOM 2389 C CA . THR C 1 55 ? -15.012 -33.598 6.940 1.00 35.39 55 THR C CA 1
ATOM 2390 C C . THR C 1 55 ? -16.229 -34.283 6.241 1.00 34.04 55 THR C C 1
ATOM 2391 O O . THR C 1 55 ? -16.876 -35.127 6.815 1.00 33.71 55 THR C O 1
ATOM 2395 N N . THR C 1 56 ? -16.482 -33.924 4.998 1.00 32.23 56 THR C N 1
ATOM 2396 C CA . THR C 1 56 ? -17.656 -34.314 4.286 1.00 32.63 56 THR C CA 1
ATOM 2397 C C . THR C 1 56 ? -17.370 -35.550 3.415 1.00 33.34 56 THR C C 1
ATOM 2398 O O . THR C 1 56 ? -16.744 -35.457 2.354 1.00 32.05 56 THR C O 1
ATOM 2402 N N . ILE C 1 57 ? -17.832 -36.707 3.907 1.00 32.82 57 ILE C N 1
ATOM 2403 C CA . ILE C 1 57 ? -17.636 -37.982 3.253 1.00 33.19 57 ILE C CA 1
ATOM 2404 C C . ILE C 1 57 ? -18.651 -38.068 2.130 1.00 33.95 57 ILE C C 1
ATOM 2405 O O . ILE C 1 57 ? -19.847 -37.928 2.406 1.00 33.29 57 ILE C O 1
ATOM 2410 N N . LEU C 1 58 ? -18.168 -38.201 0.883 1.00 34.50 58 LEU C N 1
ATOM 2411 C CA . LEU C 1 58 ? -19.029 -38.304 -0.303 1.00 35.99 58 LEU C CA 1
ATOM 2412 C C . LEU C 1 58 ? -19.346 -39.723 -0.704 1.00 38.20 58 LEU C C 1
ATOM 2413 O O . LEU C 1 58 ? -20.321 -39.963 -1.462 1.00 39.84 58 LEU C O 1
ATOM 2418 N N . ALA C 1 59 ? -18.528 -40.681 -0.245 1.00 38.75 59 ALA C N 1
ATOM 2419 C CA . ALA C 1 59 ? -18.746 -42.089 -0.566 1.00 38.80 59 ALA C CA 1
ATOM 2420 C C . ALA C 1 59 ? -17.793 -42.875 0.301 1.00 40.16 59 ALA C C 1
ATOM 2421 O O . ALA C 1 59 ? -16.711 -42.369 0.649 1.00 40.23 59 ALA C O 1
ATOM 2423 N N . LYS C 1 60 ? -18.209 -44.066 0.724 1.00 40.27 60 LYS C N 1
ATOM 2424 C CA . LYS C 1 60 ? -17.442 -44.874 1.652 1.00 41.14 60 LYS C CA 1
ATOM 2425 C C . LYS C 1 60 ? -17.786 -46.370 1.526 1.00 43.24 60 LYS C C 1
ATOM 2426 O O . LYS C 1 60 ? -18.869 -46.743 1.043 1.00 42.85 60 LYS C O 1
ATOM 2432 N N . HIS C 1 61 ? -16.859 -47.219 1.984 1.00 45.10 61 HIS C N 1
ATOM 2433 C CA . HIS C 1 61 ? -17.073 -48.668 2.020 1.00 47.64 61 HIS C CA 1
ATOM 2434 C C . HIS C 1 61 ? -16.291 -49.220 3.175 1.00 47.34 61 HIS C C 1
ATOM 2435 O O . HIS C 1 61 ? -15.101 -48.862 3.326 1.00 46.88 61 HIS C O 1
ATOM 2442 N N . ALA C 1 62 ? -16.950 -50.024 4.020 1.00 47.22 62 ALA C N 1
ATOM 2443 C CA . ALA C 1 62 ? -16.266 -50.797 5.055 1.00 48.86 62 ALA C CA 1
ATOM 2444 C C . ALA C 1 62 ? -16.259 -52.314 4.718 1.00 51.98 62 ALA C C 1
ATOM 2445 O O . ALA C 1 62 ? -16.997 -52.781 3.822 1.00 52.62 62 ALA C O 1
ATOM 2447 N N . TRP C 1 63 ? -15.377 -53.065 5.385 1.00 54.22 63 TRP C N 1
ATOM 2448 C CA . TRP C 1 63 ? -15.081 -54.456 4.993 1.00 55.74 63 TRP C CA 1
ATOM 2449 C C . TRP C 1 63 ? -15.096 -55.192 6.287 1.00 57.49 63 TRP C C 1
ATOM 2450 O O . TRP C 1 63 ? -14.704 -56.359 6.352 1.00 59.74 63 TRP C O 1
ATOM 2461 N N . CYS C 1 64 ? -15.501 -54.497 7.339 1.00 57.54 64 CYS C N 1
ATOM 2462 C CA . CYS C 1 64 ? -15.679 -55.124 8.611 1.00 58.11 64 CYS C CA 1
ATOM 2463 C C . CYS C 1 64 ? -16.218 -54.034 9.499 1.00 57.77 64 CYS C C 1
ATOM 2464 O O . CYS C 1 64 ? -16.669 -53.022 8.976 1.00 58.78 64 CYS C O 1
ATOM 2467 N N . GLY C 1 65 ? -16.148 -54.179 10.813 1.00 56.33 65 GLY C N 1
ATOM 2468 C CA . GLY C 1 65 ? -16.885 -53.273 11.635 1.00 55.24 65 GLY C CA 1
ATOM 2469 C C . GLY C 1 65 ? -16.148 -52.747 12.830 1.00 55.39 65 GLY C C 1
ATOM 2470 O O . GLY C 1 65 ? -15.240 -53.390 13.351 1.00 56.65 65 GLY C O 1
ATOM 2471 N N . GLY C 1 66 ? -16.589 -51.580 13.287 1.00 54.16 66 GLY C N 1
ATOM 2472 C CA . GLY C 1 66 ? -15.940 -50.832 14.337 1.00 52.16 66 GLY C CA 1
ATOM 2473 C C . GLY C 1 66 ? -16.087 -49.371 13.931 1.00 51.11 66 GLY C C 1
ATOM 2474 O O . GLY C 1 66 ? -16.797 -49.049 12.977 1.00 50.09 66 GLY C O 1
ATOM 2475 N N . ASN C 1 67 ? -15.356 -48.502 14.624 1.00 49.29 67 ASN C N 1
ATOM 2476 C CA . ASN C 1 67 ? -15.672 -47.100 14.716 1.00 46.93 67 ASN C CA 1
ATOM 2477 C C . ASN C 1 67 ? -14.895 -46.224 13.718 1.00 45.85 67 ASN C C 1
ATOM 2478 O O . ASN C 1 67 ? -14.434 -45.121 14.078 1.00 45.80 67 ASN C O 1
ATOM 2483 N N . PHE C 1 68 ? -14.785 -46.727 12.493 1.00 42.81 68 PHE C N 1
ATOM 2484 C CA . PHE C 1 68 ? -14.089 -46.093 11.422 1.00 43.79 68 PHE C CA 1
ATOM 2485 C C . PHE C 1 68 ? -14.570 -44.684 11.129 1.00 43.00 68 PHE C C 1
ATOM 2486 O O . PHE C 1 68 ? -13.766 -43.764 10.990 1.00 41.89 68 PHE C O 1
ATOM 2494 N N . LEU C 1 69 ? -15.877 -44.540 10.957 1.00 41.89 69 LEU C N 1
ATOM 2495 C CA . LEU C 1 69 ? -16.418 -43.259 10.586 1.00 40.93 69 LEU C CA 1
ATOM 2496 C C . LEU C 1 69 ? -15.969 -42.259 11.639 1.00 40.09 69 LEU C C 1
ATOM 2497 O O . LEU C 1 69 ? -15.404 -41.226 11.322 1.00 39.59 69 LEU C O 1
ATOM 2502 N N . GLU C 1 70 ? -16.189 -42.593 12.894 1.00 39.07 70 GLU C N 1
ATOM 2503 C CA . GLU C 1 70 ? -15.921 -41.653 13.964 1.00 40.02 70 GLU C CA 1
ATOM 2504 C C . GLU C 1 70 ? -14.401 -41.276 13.994 1.00 39.16 70 GLU C C 1
ATOM 2505 O O . GLU C 1 70 ? -14.051 -40.125 14.149 1.00 38.39 70 GLU C O 1
ATOM 2511 N N . VAL C 1 71 ? -13.542 -42.267 13.814 1.00 39.07 71 VAL C N 1
ATOM 2512 C CA . VAL C 1 71 ? -12.083 -42.060 13.851 1.00 38.13 71 VAL C CA 1
ATOM 2513 C C . VAL C 1 71 ? -11.632 -41.248 12.661 1.00 36.87 71 VAL C C 1
ATOM 2514 O O . VAL C 1 71 ? -11.021 -40.219 12.841 1.00 37.61 71 VAL C O 1
ATOM 2518 N N . THR C 1 72 ? -11.992 -41.698 11.467 1.00 35.52 72 THR C N 1
ATOM 2519 C CA . THR C 1 72 ? -11.726 -41.006 10.202 1.00 35.02 72 THR C CA 1
ATOM 2520 C C . THR C 1 72 ? -12.096 -39.521 10.157 1.00 35.57 72 THR C C 1
ATOM 2521 O O . THR C 1 72 ? -11.365 -38.728 9.600 1.00 35.95 72 THR C O 1
ATOM 2525 N N . GLU C 1 73 ? -13.243 -39.155 10.718 1.00 35.31 73 GLU C N 1
ATOM 2526 C CA . GLU C 1 73 ? -13.719 -37.800 10.641 1.00 33.97 73 GLU C CA 1
ATOM 2527 C C . GLU C 1 73 ? -12.749 -36.896 11.424 1.00 34.79 73 GLU C C 1
ATOM 2528 O O . GLU C 1 73 ? -12.481 -35.811 10.974 1.00 33.46 73 GLU C O 1
ATOM 2534 N N . GLN C 1 74 ? -12.319 -37.322 12.611 1.00 35.99 74 GLN C N 1
ATOM 2535 C CA . GLN C 1 74 ? -11.295 -36.608 13.428 1.00 39.53 74 GLN C CA 1
ATOM 2536 C C . GLN C 1 74 ? -9.968 -36.411 12.685 1.00 39.61 74 GLN C C 1
ATOM 2537 O O . GLN C 1 74 ? -9.255 -35.429 12.932 1.00 41.65 74 GLN C O 1
ATOM 2543 N N . ILE C 1 75 ? -9.638 -37.340 11.774 1.00 37.71 75 ILE C N 1
ATOM 2544 C CA . ILE C 1 75 ? -8.422 -37.225 11.007 1.00 34.92 75 ILE C CA 1
ATOM 2545 C C . ILE C 1 75 ? -8.654 -36.294 9.904 1.00 35.28 75 ILE C C 1
ATOM 2546 O O . ILE C 1 75 ? -7.793 -35.429 9.625 1.00 36.50 75 ILE C O 1
ATOM 2551 N N . LEU C 1 76 ? -9.785 -36.456 9.228 1.00 33.43 76 LEU C N 1
ATOM 2552 C CA . LEU C 1 76 ? -10.123 -35.609 8.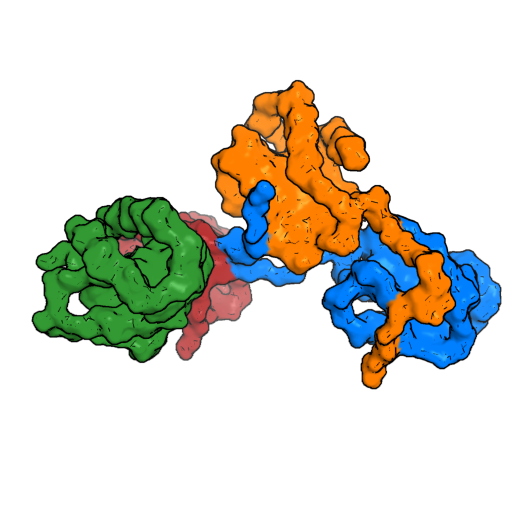080 1.00 33.52 76 LEU C CA 1
ATOM 2553 C C . LEU C 1 76 ? -10.251 -34.118 8.485 1.00 33.67 76 LEU C C 1
ATOM 2554 O O . LEU C 1 76 ? -10.114 -33.216 7.643 1.00 32.10 76 LEU C O 1
ATOM 2559 N N . ALA C 1 77 ? -10.594 -33.919 9.747 1.00 35.02 77 ALA C N 1
ATOM 2560 C CA . ALA C 1 77 ? -10.803 -32.618 10.365 1.00 39.51 77 ALA C CA 1
ATOM 2561 C C . ALA C 1 77 ? -9.485 -31.828 10.471 1.00 42.03 77 ALA C C 1
ATOM 2562 O O . ALA C 1 77 ? -9.492 -30.606 10.464 1.00 44.14 77 ALA C O 1
ATOM 2564 N N . LYS C 1 78 ? -8.373 -32.522 10.641 1.00 43.56 78 LYS C N 1
ATOM 2565 C CA . LYS C 1 78 ? -7.120 -31.833 10.845 1.00 45.37 78 LYS C CA 1
ATOM 2566 C C . LYS C 1 78 ? -6.222 -31.908 9.631 1.00 45.66 78 LYS C C 1
ATOM 2567 O O . LYS C 1 78 ? -5.272 -31.166 9.599 1.00 46.88 78 LYS C O 1
ATOM 2573 N N . ILE C 1 79 ? -6.557 -32.741 8.618 1.00 46.58 79 ILE C N 1
ATOM 2574 C CA . ILE C 1 79 ? -5.803 -32.868 7.360 1.00 46.59 79 ILE C CA 1
ATOM 2575 C C . ILE C 1 79 ? -5.986 -31.609 6.524 1.00 48.27 79 ILE C C 1
ATOM 2576 O O . ILE C 1 79 ? -7.104 -31.197 6.294 1.00 48.99 79 ILE C O 1
ATOM 2581 N N . PRO C 1 80 ? -4.886 -31.022 6.022 1.00 49.06 80 PRO C N 1
ATOM 2582 C CA . PRO C 1 80 ? -5.043 -29.753 5.306 1.00 49.65 80 PRO C CA 1
ATOM 2583 C C . PRO C 1 80 ? -5.504 -30.074 3.918 1.00 49.54 80 PRO C C 1
ATOM 2584 O O . PRO C 1 80 ? -5.431 -31.231 3.558 1.00 47.70 80 PRO C O 1
ATOM 2588 N N . SER C 1 81 ? -5.923 -29.054 3.148 1.00 49.40 81 SER C N 1
ATOM 2589 C CA . SER C 1 81 ? -6.580 -29.255 1.831 1.00 50.28 81 SER C CA 1
ATOM 2590 C C . SER C 1 81 ? -5.599 -29.246 0.705 1.00 50.01 81 SER C C 1
ATOM 2591 O O . SER C 1 81 ? -5.937 -29.482 -0.501 1.00 50.09 81 SER C O 1
ATOM 2594 N N . GLU C 1 82 ? -4.361 -28.982 1.117 1.00 50.25 82 GLU C N 1
ATOM 2595 C CA . GLU C 1 82 ? -3.191 -28.996 0.231 1.00 51.68 82 GLU C CA 1
ATOM 2596 C C . GLU C 1 82 ? -3.015 -30.314 -0.546 1.00 50.73 82 GLU C C 1
ATOM 2597 O O . GLU C 1 82 ? -3.261 -31.387 -0.002 1.00 50.45 82 GLU C O 1
ATOM 2603 N N . ASN C 1 83 ? -2.614 -30.254 -1.813 1.00 50.33 83 ASN C N 1
ATOM 2604 C CA . ASN C 1 83 ? -2.261 -31.503 -2.470 1.00 50.21 83 ASN C CA 1
ATOM 2605 C C . ASN C 1 83 ? -1.184 -32.238 -1.660 1.00 49.11 83 ASN C C 1
ATOM 2606 O O . ASN C 1 83 ? -0.359 -31.602 -0.993 1.00 48.58 83 ASN C O 1
ATOM 2611 N N . ASN C 1 84 ? -1.263 -33.564 -1.628 1.00 47.56 84 ASN C N 1
ATOM 2612 C CA . ASN C 1 84 ? -0.405 -34.330 -0.722 1.00 46.25 84 ASN C CA 1
ATOM 2613 C C . ASN C 1 84 ? -0.696 -35.810 -0.692 1.00 45.34 84 ASN C C 1
ATOM 2614 O O . ASN C 1 84 ? -1.740 -36.275 -1.158 1.00 45.14 84 ASN C O 1
ATOM 2619 N N . LYS C 1 85 ? 0.264 -36.550 -0.164 1.00 44.23 85 LYS C N 1
ATOM 2620 C CA . LYS C 1 85 ? 0.129 -38.011 0.081 1.00 43.23 85 LYS C CA 1
ATOM 2621 C C . LYS C 1 85 ? 0.902 -38.294 1.324 1.00 41.62 85 LYS C C 1
ATOM 2622 O O . LYS C 1 85 ? 1.999 -37.743 1.532 1.00 41.74 85 LYS C O 1
ATOM 2628 N N . LEU C 1 86 ? 0.340 -39.118 2.172 1.00 38.81 86 LEU C N 1
ATOM 2629 C CA . LEU C 1 86 ? 0.962 -39.424 3.420 1.00 37.37 86 LEU C CA 1
ATOM 2630 C C . LEU C 1 86 ? 0.305 -40.669 4.004 1.00 37.29 86 LEU C C 1
ATOM 2631 O O . LEU C 1 86 ? -0.829 -41.014 3.597 1.00 36.98 86 LEU C O 1
ATOM 2636 N N . THR C 1 87 ? 0.980 -41.293 4.969 1.00 36.41 87 THR C N 1
ATOM 2637 C CA . THR C 1 87 ? 0.380 -42.308 5.788 1.00 37.78 87 THR C CA 1
ATOM 2638 C C . THR C 1 87 ? 0.582 -41.935 7.203 1.00 38.54 87 THR C C 1
ATOM 2639 O O . THR C 1 87 ? 1.692 -41.487 7.573 1.00 40.23 87 THR C O 1
ATOM 2643 N N . TYR C 1 88 ? -0.451 -42.109 8.016 1.00 38.51 88 TYR C N 1
ATOM 2644 C CA . TYR C 1 88 ? -0.278 -42.036 9.434 1.00 39.74 88 TYR C CA 1
ATOM 2645 C C . TYR C 1 88 ? -0.366 -43.415 10.035 1.00 42.09 88 TYR C C 1
ATOM 2646 O O . TYR C 1 88 ? -0.906 -44.335 9.401 1.00 43.74 88 TYR C O 1
ATOM 2655 N N . SER C 1 89 ? 0.197 -43.544 11.237 1.00 42.76 89 SER C N 1
ATOM 2656 C CA . SER C 1 89 ? 0.373 -44.784 11.912 1.00 44.88 89 SER C CA 1
ATOM 2657 C C . SER C 1 89 ? -0.238 -44.535 13.262 1.00 46.30 89 SER C C 1
ATOM 2658 O O . SER C 1 89 ? 0.054 -43.513 13.858 1.00 46.01 89 SER C O 1
ATOM 2661 N N . HIS C 1 90 ? -1.132 -45.424 13.731 1.00 49.50 90 HIS C N 1
ATOM 2662 C CA . HIS C 1 90 ? -1.559 -45.404 15.149 1.00 52.18 90 HIS C CA 1
ATOM 2663 C C . HIS C 1 90 ? -1.776 -46.818 15.673 1.00 53.79 90 HIS C C 1
ATOM 2664 O O . HIS C 1 90 ? -2.400 -47.664 15.000 1.00 53.58 90 HIS C O 1
ATOM 2671 N N . GLY C 1 91 ? -1.251 -47.064 16.878 1.00 55.23 91 GLY C N 1
ATOM 2672 C CA . GLY C 1 91 ? -1.025 -48.418 17.370 1.00 55.65 91 GLY C CA 1
ATOM 2673 C C . GLY C 1 91 ? -0.864 -49.388 16.215 1.00 56.82 91 GLY C C 1
ATOM 2674 O O . GLY C 1 91 ? 0.072 -49.311 15.414 1.00 57.52 91 GLY C O 1
ATOM 2675 N N . ASN C 1 92 ? -1.841 -50.279 16.093 1.00 57.76 92 ASN C N 1
ATOM 2676 C CA . ASN C 1 92 ? -1.769 -51.442 15.194 1.00 57.80 92 ASN C CA 1
ATOM 2677 C C . ASN C 1 92 ? -1.985 -51.151 13.713 1.00 56.87 92 ASN C C 1
ATOM 2678 O O . ASN C 1 92 ? -1.524 -51.906 12.853 1.00 57.48 92 ASN C O 1
ATOM 2683 N N . TYR C 1 93 ? -2.691 -50.062 13.408 1.00 55.92 93 TYR C N 1
ATOM 2684 C CA . TYR C 1 93 ? -3.106 -49.791 12.023 1.00 54.54 93 TYR C CA 1
ATOM 2685 C C . TYR C 1 93 ? -2.377 -48.537 11.524 1.00 53.35 93 TYR C C 1
ATOM 2686 O O . TYR C 1 93 ? -1.727 -47.829 12.326 1.00 53.09 93 TYR C O 1
ATOM 2695 N N . LEU C 1 94 ? -2.538 -48.337 10.204 1.00 50.90 94 LEU C N 1
ATOM 2696 C CA . LEU C 1 94 ? -2.122 -47.246 9.364 1.00 48.41 94 LEU C CA 1
ATOM 2697 C C . LEU C 1 94 ? -3.295 -46.660 8.522 1.00 47.38 94 LEU C C 1
ATOM 2698 O O . LEU C 1 94 ? -4.088 -47.429 7.901 1.00 46.16 94 LEU C O 1
ATOM 2703 N N . PHE C 1 95 ? -3.317 -45.320 8.402 1.00 45.01 95 PHE C N 1
ATOM 2704 C CA . PHE C 1 95 ? -4.227 -44.568 7.500 1.00 42.26 95 PHE C CA 1
ATOM 2705 C C . PHE C 1 95 ? -3.561 -43.845 6.313 1.00 41.06 95 PHE C C 1
ATOM 2706 O O . PHE C 1 95 ? -2.787 -42.924 6.506 1.00 40.86 95 PHE C O 1
ATOM 2714 N N . HIS C 1 96 ? -3.880 -44.239 5.093 1.00 39.63 96 HIS C N 1
ATOM 2715 C CA . HIS C 1 96 ? -3.205 -43.780 3.914 1.00 39.64 96 HIS C CA 1
ATOM 2716 C C . HIS C 1 96 ? -4.099 -42.817 3.222 1.00 39.63 96 HIS C C 1
ATOM 2717 O O . HIS C 1 96 ? -5.291 -43.122 3.051 1.00 38.83 96 HIS C O 1
ATOM 2724 N N . TYR C 1 97 ? -3.544 -41.701 2.737 1.00 38.74 97 TYR C N 1
ATOM 2725 C CA . TYR C 1 97 ? -4.330 -40.768 1.921 1.00 37.75 97 TYR C CA 1
ATOM 2726 C C . TYR C 1 97 ? -3.613 -40.031 0.820 1.00 38.43 97 TYR C C 1
ATOM 2727 O O . TYR C 1 97 ? -2.460 -39.665 0.978 1.00 36.95 97 TYR C O 1
ATOM 2736 N N . ILE C 1 98 ? -4.349 -39.808 -0.263 1.00 39.36 98 ILE C N 1
ATOM 2737 C CA . ILE C 1 98 ? -4.047 -38.862 -1.302 1.00 42.15 98 ILE C CA 1
ATOM 2738 C C . ILE C 1 98 ? -5.057 -37.737 -1.211 1.00 43.83 98 ILE C C 1
ATOM 2739 O O . ILE C 1 98 ? -6.269 -37.981 -1.089 1.00 44.93 98 ILE C O 1
ATOM 2744 N N . CYS C 1 99 ? -4.578 -36.498 -1.258 1.00 45.49 99 CYS C N 1
ATOM 2745 C CA . CYS C 1 99 ? -5.440 -35.338 -1.442 1.00 46.82 99 CYS C CA 1
ATOM 2746 C C . CYS C 1 99 ? -5.083 -34.667 -2.765 1.00 48.97 99 CYS C C 1
ATOM 2747 O O . CYS C 1 99 ? -3.924 -34.511 -3.131 1.00 49.38 99 CYS C O 1
ATOM 2750 N N . GLN C 1 100 ? -6.122 -34.238 -3.455 1.00 51.69 100 GLN C N 1
ATOM 2751 C CA . GLN C 1 100 ? -6.021 -33.656 -4.756 1.00 53.45 100 GLN C CA 1
ATOM 2752 C C . GLN C 1 100 ? -7.208 -32.709 -4.814 1.00 53.62 100 GLN C C 1
ATOM 2753 O O . GLN C 1 100 ? -8.332 -33.117 -4.540 1.00 54.43 100 GLN C O 1
ATOM 2759 N N . ASP C 1 101 ? -6.968 -31.432 -5.101 1.00 53.49 101 ASP C N 1
ATOM 2760 C CA . ASP C 1 101 ? -8.075 -30.466 -5.359 1.00 53.10 101 ASP C CA 1
ATOM 2761 C C . ASP C 1 101 ? -9.048 -30.232 -4.174 1.00 51.14 101 ASP C C 1
ATOM 2762 O O . ASP C 1 101 ? -10.169 -29.779 -4.348 1.00 49.68 101 ASP C O 1
ATOM 2767 N N . ARG C 1 102 ? -8.556 -30.508 -2.974 1.00 49.72 102 ARG C N 1
ATOM 2768 C CA . ARG C 1 102 ? -9.304 -30.387 -1.704 1.00 49.03 102 ARG C CA 1
ATOM 2769 C C . ARG C 1 102 ?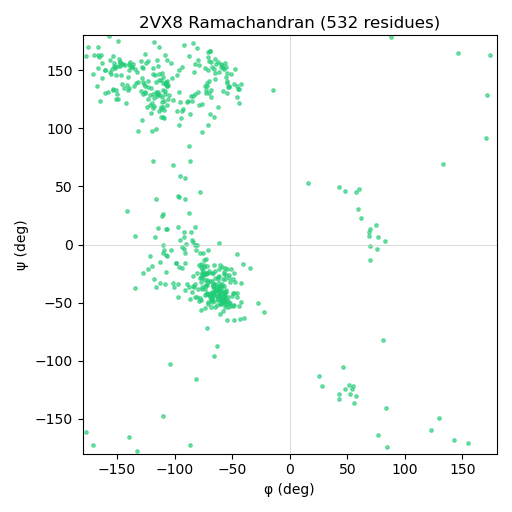 -10.184 -31.633 -1.448 1.00 47.42 102 ARG C C 1
ATOM 2770 O O . ARG C 1 102 ? -10.879 -31.663 -0.440 1.00 46.38 102 ARG C O 1
ATOM 2778 N N . ILE C 1 103 ? -10.100 -32.633 -2.349 1.00 46.22 103 ILE C N 1
ATOM 2779 C CA . ILE C 1 103 ? -10.706 -33.967 -2.176 1.00 45.79 103 ILE C CA 1
ATOM 2780 C C . ILE C 1 103 ? -9.725 -35.061 -1.667 1.00 46.07 103 ILE C C 1
ATOM 2781 O O . ILE C 1 103 ? -8.781 -35.426 -2.380 1.00 47.18 103 ILE C O 1
ATOM 2786 N N . VAL C 1 104 ? -9.976 -35.578 -0.457 1.00 43.50 104 VAL C N 1
ATOM 2787 C CA . VAL C 1 104 ? -9.275 -36.712 0.129 1.00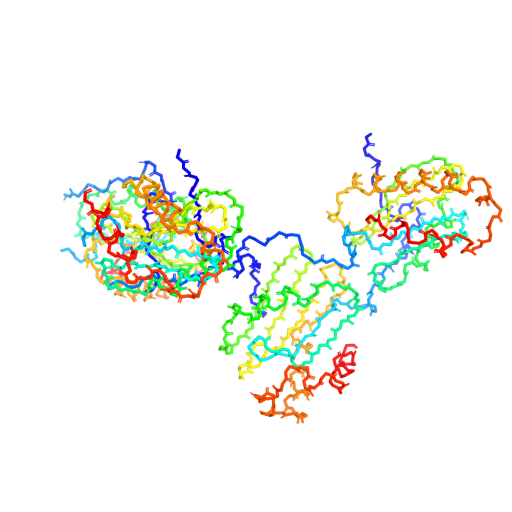 40.21 104 VAL C CA 1
ATOM 2788 C C . VAL C 1 104 ? -9.770 -38.136 -0.268 1.00 41.19 104 VAL C C 1
ATOM 2789 O O . VAL C 1 104 ? -10.965 -38.483 -0.131 1.00 41.15 104 VAL C O 1
ATOM 2793 N N . TYR C 1 105 ? -8.841 -38.976 -0.717 1.00 39.55 105 TYR C N 1
ATOM 2794 C CA . TYR C 1 105 ? -9.104 -40.393 -0.925 1.00 39.58 105 TYR C CA 1
ATOM 2795 C C . TYR C 1 105 ? -8.232 -41.146 0.102 1.00 39.03 105 TYR C C 1
ATOM 2796 O O . TYR C 1 105 ? -7.000 -41.044 0.055 1.00 37.97 105 TYR C O 1
ATOM 2805 N N . LEU C 1 106 ? -8.865 -41.846 1.056 1.00 37.47 106 LEU C N 1
ATOM 2806 C CA . LEU C 1 106 ? -8.188 -42.355 2.248 1.00 36.88 106 LEU C CA 1
ATOM 2807 C C . LEU C 1 106 ? -8.566 -43.836 2.467 1.00 39.29 106 LEU C C 1
ATOM 2808 O O . LEU C 1 106 ? -9.707 -44.227 2.104 1.00 39.60 106 LEU C O 1
ATOM 2813 N N . CYS C 1 107 ? -7.648 -44.649 3.031 1.00 39.36 107 CYS C N 1
ATOM 2814 C CA . CYS C 1 107 ? -7.990 -46.025 3.478 1.00 41.47 107 CYS C CA 1
ATOM 2815 C C . CYS C 1 107 ? -7.204 -46.473 4.696 1.00 42.22 107 CYS C C 1
ATOM 2816 O O . CYS C 1 107 ? -6.131 -45.903 5.028 1.00 42.39 107 CYS C O 1
ATOM 2819 N N . ILE C 1 108 ? -7.773 -47.434 5.411 1.00 41.85 108 ILE C N 1
ATOM 2820 C CA . ILE C 1 108 ? -7.212 -47.909 6.653 1.00 42.55 108 ILE C CA 1
ATOM 2821 C C . ILE C 1 108 ? -6.912 -49.422 6.539 1.00 46.54 108 ILE C C 1
ATOM 2822 O O . ILE C 1 108 ? -7.723 -50.210 6.004 1.00 46.07 108 ILE C O 1
ATOM 2827 N N . THR C 1 109 ? -5.723 -49.801 7.011 1.00 49.56 109 THR C N 1
ATOM 2828 C CA . THR C 1 109 ? -5.204 -51.198 7.003 1.00 52.45 109 THR C CA 1
ATOM 2829 C C . THR C 1 109 ? -4.513 -51.387 8.339 1.00 55.12 109 THR C C 1
ATOM 2830 O O . THR C 1 109 ? -4.697 -50.583 9.267 1.00 56.15 109 THR C O 1
ATOM 2834 N N . ASP C 1 110 ? -3.709 -52.420 8.500 1.00 59.27 110 ASP C N 1
ATOM 2835 C CA . ASP C 1 110 ? -2.956 -52.448 9.771 1.00 62.62 110 ASP C CA 1
ATOM 2836 C C . ASP C 1 110 ? -1.487 -52.394 9.528 1.00 64.10 110 ASP C C 1
ATOM 2837 O O . ASP C 1 110 ? -1.043 -52.430 8.353 1.00 64.41 110 ASP C O 1
ATOM 2842 N N . ASP C 1 111 ? -0.756 -52.292 10.639 1.00 66.65 111 ASP C N 1
ATOM 2843 C CA . ASP C 1 111 ? 0.724 -52.243 10.665 1.00 69.98 111 ASP C CA 1
ATOM 2844 C C . ASP C 1 111 ? 1.342 -52.971 9.457 1.00 70.90 111 ASP C C 1
ATOM 2845 O O . ASP C 1 111 ? 2.129 -52.385 8.731 1.00 71.34 111 ASP C O 1
ATOM 2850 N N . ASP C 1 112 ? 0.926 -54.207 9.193 1.00 72.72 112 ASP C N 1
ATOM 2851 C CA . ASP C 1 112 ? 1.579 -55.043 8.157 1.00 74.41 112 ASP C CA 1
ATOM 2852 C C . ASP C 1 112 ? 1.222 -54.788 6.676 1.00 74.63 112 ASP C C 1
ATOM 2853 O O . ASP C 1 112 ? 1.954 -55.240 5.796 1.00 74.66 112 ASP C O 1
ATOM 2858 N N . PHE C 1 113 ? 0.125 -54.100 6.365 1.00 75.27 113 PHE C N 1
ATOM 2859 C CA . PHE C 1 113 ? -0.228 -53.958 4.928 1.00 75.85 113 PHE C CA 1
ATOM 2860 C C . PHE C 1 113 ? 0.938 -53.365 4.085 1.00 76.58 113 PHE C C 1
ATOM 2861 O O . PHE C 1 113 ? 1.734 -52.547 4.584 1.00 76.60 113 PHE C O 1
ATOM 2869 N N . GLU C 1 114 ? 1.042 -53.785 2.823 1.00 77.02 114 GLU C N 1
ATOM 2870 C CA . GLU C 1 114 ? 2.084 -53.250 1.932 1.00 77.35 114 GLU C CA 1
ATOM 2871 C C . GLU C 1 114 ? 1.825 -51.856 1.380 1.00 77.55 114 GLU C C 1
ATOM 2872 O O . GLU C 1 114 ? 1.160 -51.665 0.328 1.00 77.79 114 GLU C O 1
ATOM 2878 N N . ARG C 1 115 ? 2.442 -50.902 2.081 1.00 77.26 115 ARG C N 1
ATOM 2879 C CA . ARG C 1 115 ? 2.237 -49.477 1.864 1.00 76.42 115 ARG C CA 1
ATOM 2880 C C . ARG C 1 115 ? 2.263 -49.077 0.400 1.00 75.77 115 ARG C C 1
ATOM 2881 O O . ARG C 1 115 ? 1.910 -47.964 0.071 1.00 76.46 115 ARG C O 1
ATOM 2889 N N . SER C 1 116 ? 2.631 -50.003 -0.476 1.00 74.96 116 SER C N 1
ATOM 2890 C CA . SER C 1 116 ? 2.776 -49.721 -1.900 1.00 74.08 116 SER C CA 1
ATOM 2891 C C . SER C 1 116 ? 1.473 -49.883 -2.652 1.00 73.81 116 SER C C 1
ATOM 2892 O O . SER C 1 116 ? 1.211 -49.130 -3.593 1.00 73.17 116 SER C O 1
ATOM 2895 N N . ARG C 1 117 ? 0.657 -50.867 -2.266 1.00 73.62 117 ARG C N 1
ATOM 2896 C CA . ARG C 1 117 ? -0.599 -51.106 -3.031 1.00 73.76 117 ARG C CA 1
ATOM 2897 C C . ARG C 1 117 ? -1.720 -50.117 -2.678 1.00 72.05 117 ARG C C 1
ATOM 2898 O O . ARG C 1 117 ? -2.365 -49.532 -3.587 1.00 71.77 117 ARG C O 1
ATOM 2906 N N . ALA C 1 118 ? -1.942 -49.946 -1.371 1.00 70.13 118 ALA C N 1
ATOM 2907 C CA . ALA C 1 118 ? -2.716 -48.812 -0.855 1.00 68.11 118 ALA C CA 1
ATOM 2908 C C . ALA C 1 118 ? -2.724 -47.637 -1.855 1.00 67.64 118 ALA C C 1
ATOM 2909 O O . ALA C 1 118 ? -3.787 -47.246 -2.353 1.00 66.90 118 ALA C O 1
ATOM 2911 N N . PHE C 1 119 ? -1.539 -47.136 -2.213 1.00 66.37 119 PHE C N 1
ATOM 2912 C CA . PHE C 1 119 ? -1.440 -45.960 -3.080 1.00 65.53 119 PHE C CA 1
ATOM 2913 C C . PHE C 1 119 ? -1.768 -46.153 -4.584 1.00 66.27 119 PHE C C 1
ATOM 2914 O O . PHE C 1 119 ? -2.151 -45.185 -5.253 1.00 65.97 119 PHE C O 1
ATOM 2922 N N . SER C 1 120 ? -1.638 -47.370 -5.118 1.00 67.39 120 SER C N 1
ATOM 2923 C CA . SER C 1 120 ? -2.107 -47.645 -6.498 1.00 68.53 120 SER C CA 1
ATOM 2924 C C . SER C 1 120 ? -3.647 -47.703 -6.522 1.00 68.52 120 SER C C 1
ATOM 2925 O O . SER C 1 120 ? -4.314 -47.166 -7.414 1.00 68.73 120 SER C O 1
ATOM 2928 N N . PHE C 1 121 ? -4.191 -48.369 -5.520 1.00 68.79 121 PHE C N 1
ATOM 2929 C CA . PHE C 1 121 ? -5.621 -48.283 -5.216 1.00 69.37 121 PHE C CA 1
ATOM 2930 C C . PHE C 1 121 ? -6.186 -46.840 -5.155 1.00 68.79 121 PHE C C 1
ATOM 2931 O O . PHE C 1 121 ? -7.031 -46.443 -5.981 1.00 68.90 121 PHE C O 1
ATOM 2939 N N . LEU C 1 122 ? -5.710 -46.061 -4.187 1.00 67.60 122 LEU C N 1
ATOM 2940 C CA . LEU C 1 122 ? -6.191 -44.708 -4.029 1.00 66.91 122 LEU C CA 1
ATOM 2941 C C . LEU C 1 122 ? -6.009 -43.966 -5.339 1.00 68.14 122 LEU C C 1
ATOM 2942 O O . LEU C 1 122 ? -6.767 -43.044 -5.651 1.00 67.76 122 LEU C O 1
ATOM 2947 N N . ASN C 1 123 ? -5.029 -44.406 -6.131 1.00 69.86 123 ASN C N 1
ATOM 2948 C CA . ASN C 1 123 ? -4.720 -43.716 -7.385 1.00 71.19 123 ASN C CA 1
ATOM 2949 C C . ASN C 1 123 ? -5.726 -43.920 -8.507 1.00 71.26 123 ASN C C 1
ATOM 2950 O O . ASN C 1 123 ? -6.022 -42.980 -9.269 1.00 71.07 123 ASN C O 1
ATOM 2955 N N . GLU C 1 124 ? -6.239 -45.138 -8.614 1.00 71.27 124 GLU C N 1
ATOM 2956 C CA . GLU C 1 124 ? -7.232 -45.409 -9.635 1.00 72.39 124 GLU C CA 1
ATOM 2957 C C . GLU C 1 124 ? -8.549 -44.728 -9.223 1.00 72.05 124 GLU C C 1
ATOM 2958 O O . GLU C 1 124 ? -9.238 -44.099 -10.051 1.00 72.10 124 GLU C O 1
ATOM 2964 N N . VAL C 1 125 ? -8.848 -44.840 -7.930 1.00 71.65 125 VAL C N 1
ATOM 2965 C CA . VAL C 1 125 ? -9.975 -44.197 -7.304 1.00 71.14 125 VAL C CA 1
ATOM 2966 C C . VAL C 1 125 ? -9.985 -42.689 -7.618 1.00 71.60 125 VAL C C 1
ATOM 2967 O O . VAL C 1 125 ? -11.006 -42.172 -8.070 1.00 71.54 125 VAL C O 1
ATOM 2971 N N . LYS C 1 126 ? -8.853 -42.008 -7.413 1.00 71.99 126 LYS C N 1
ATOM 2972 C CA . LYS C 1 126 ? -8.675 -40.577 -7.767 1.00 72.92 126 LYS C CA 1
ATOM 2973 C C . LYS C 1 126 ? -9.321 -40.172 -9.102 1.00 73.02 126 LYS C C 1
ATOM 2974 O O . LYS C 1 126 ? -10.217 -39.321 -9.172 1.00 72.67 126 LYS C O 1
ATOM 2980 N N . LYS C 1 127 ? -8.805 -40.777 -10.169 1.00 73.71 127 LYS C N 1
ATOM 2981 C CA . LYS C 1 127 ? -9.150 -40.427 -11.536 1.00 73.72 127 LYS C CA 1
ATOM 2982 C C . LYS C 1 127 ? -10.611 -40.797 -11.819 1.00 73.24 127 LYS C C 1
ATOM 2983 O O . LYS C 1 127 ? -11.345 -39.970 -12.358 1.00 73.71 127 LYS C O 1
ATOM 2989 N N . ARG C 1 128 ? -11.037 -41.996 -11.402 1.00 72.17 128 ARG C N 1
ATOM 2990 C CA . ARG C 1 128 ? -12.460 -42.434 -11.504 1.00 71.97 128 ARG C CA 1
ATOM 2991 C C . ARG C 1 128 ? -13.523 -41.456 -10.898 1.00 71.18 128 ARG C C 1
ATOM 2992 O O . ARG C 1 128 ? -14.634 -41.330 -11.410 1.00 71.73 128 ARG C O 1
ATOM 3000 N N . PHE C 1 129 ? -13.146 -40.744 -9.847 1.00 69.94 129 PHE C N 1
ATOM 3001 C CA . PHE C 1 129 ? -14.040 -39.852 -9.136 1.00 69.14 129 PHE C CA 1
ATOM 3002 C C . PHE C 1 129 ? -13.981 -38.429 -9.715 1.00 69.38 129 PHE C C 1
ATOM 3003 O O . PHE C 1 129 ? -15.019 -37.749 -9.841 1.00 69.07 129 PHE C O 1
ATOM 3011 N N . GLN C 1 130 ? -12.775 -37.979 -10.079 1.00 69.45 130 GLN C N 1
ATOM 3012 C CA . GLN C 1 130 ? -12.627 -36.697 -10.783 1.00 69.31 130 GLN C CA 1
ATOM 3013 C C . GLN C 1 130 ? -13.285 -36.764 -12.161 1.00 69.04 130 GLN C C 1
ATOM 3014 O O . GLN C 1 130 ? -13.780 -35.750 -12.655 1.00 68.81 130 GLN C O 1
ATOM 3020 N N . THR C 1 131 ? -13.325 -37.968 -12.754 1.00 68.65 131 THR C N 1
ATOM 3021 C CA . THR C 1 131 ? -13.824 -38.158 -14.132 1.00 68.45 131 THR C CA 1
ATOM 3022 C C . THR C 1 131 ? -15.342 -38.027 -14.219 1.00 67.52 131 THR C C 1
ATOM 3023 O O . THR C 1 131 ? -15.877 -37.234 -15.014 1.00 66.84 131 THR C O 1
ATOM 3027 N N . THR C 1 132 ? -16.018 -38.819 -13.396 1.00 66.69 132 THR C N 1
ATOM 3028 C CA . THR C 1 132 ? -17.465 -38.801 -13.302 1.00 65.61 132 THR C CA 1
ATOM 3029 C C . THR C 1 132 ? -17.975 -37.504 -12.694 1.00 64.93 132 THR C C 1
ATOM 3030 O O . THR C 1 132 ? -18.896 -36.878 -13.198 1.00 64.76 132 THR C O 1
ATOM 3034 N N . TYR C 1 133 ? -17.362 -37.092 -11.605 1.00 64.27 133 TYR C N 1
ATOM 3035 C CA . TYR C 1 133 ? -17.992 -36.072 -10.800 1.00 63.92 133 TYR C CA 1
ATOM 3036 C C . TYR C 1 133 ? -17.290 -34.684 -10.879 1.00 62.99 133 TYR C C 1
ATOM 3037 O O . TYR C 1 133 ? -17.948 -33.633 -10.836 1.00 63.12 133 TYR C O 1
ATOM 3046 N N . GLY C 1 134 ? -15.968 -34.693 -11.019 1.00 61.60 134 GLY C N 1
ATOM 3047 C CA . GLY C 1 134 ? -15.201 -33.476 -11.204 1.00 60.43 134 GLY C CA 1
ATOM 3048 C C . GLY C 1 134 ? -15.524 -32.322 -10.272 1.00 60.37 134 GLY C C 1
ATOM 3049 O O . GLY C 1 134 ? -15.155 -32.321 -9.078 1.00 60.01 134 GLY C O 1
ATOM 3050 N N . SER C 1 135 ? -16.220 -31.328 -10.804 1.00 59.37 135 SER C N 1
ATOM 3051 C CA . SER C 1 135 ? -16.413 -30.103 -10.024 1.00 59.21 135 SER C CA 1
ATOM 3052 C C . SER C 1 135 ? -17.388 -30.264 -8.843 1.00 58.65 135 SER C C 1
ATOM 3053 O O . SER C 1 135 ? -17.215 -29.613 -7.780 1.00 59.34 135 SER C O 1
ATOM 3056 N N . ARG C 1 136 ? -18.359 -31.160 -9.030 1.00 57.32 136 ARG C N 1
ATOM 3057 C CA . ARG C 1 136 ? -19.429 -31.504 -8.052 1.00 56.02 136 ARG C CA 1
ATOM 3058 C C . ARG C 1 136 ? -18.964 -31.653 -6.602 1.00 53.04 136 ARG C C 1
ATOM 3059 O O . ARG C 1 136 ? -19.697 -31.292 -5.648 1.00 52.44 136 ARG C O 1
ATOM 3067 N N . ALA C 1 137 ? -17.741 -32.137 -6.446 1.00 49.52 137 ALA C N 1
ATOM 3068 C CA . ALA C 1 137 ? -17.268 -32.559 -5.146 1.00 47.55 137 ALA C CA 1
ATOM 3069 C C . ALA C 1 137 ? -17.055 -31.360 -4.245 1.00 47.23 137 ALA C C 1
ATOM 3070 O O . ALA C 1 137 ? -17.029 -31.528 -3.008 1.00 47.47 137 ALA C O 1
ATOM 3072 N N . GLN C 1 138 ? -16.858 -30.171 -4.846 1.00 44.29 138 GLN C N 1
ATOM 3073 C CA . GLN C 1 138 ? -16.610 -28.962 -4.054 1.00 44.07 138 GLN C CA 1
ATOM 3074 C C . GLN C 1 138 ? -17.869 -28.534 -3.372 1.00 42.01 138 GLN C C 1
ATOM 3075 O O . GLN C 1 138 ? -17.822 -27.753 -2.411 1.00 41.88 138 GLN C O 1
ATOM 3081 N N . THR C 1 139 ? -18.987 -29.045 -3.886 1.00 40.42 139 THR C N 1
ATOM 3082 C CA . THR C 1 139 ? -20.341 -28.648 -3.429 1.00 39.49 139 THR C CA 1
ATOM 3083 C C . THR C 1 139 ? -21.334 -29.759 -3.004 1.00 39.14 139 THR C C 1
ATOM 3084 O O . THR C 1 139 ? -22.247 -29.468 -2.265 1.00 38.67 139 THR C O 1
ATOM 3088 N N . ALA C 1 140 ? -21.171 -30.986 -3.491 1.00 38.74 140 ALA C N 1
ATOM 3089 C CA . ALA C 1 140 ? -22.107 -32.096 -3.174 1.00 38.54 140 ALA C CA 1
ATOM 3090 C C . ALA C 1 140 ? -22.275 -32.364 -1.694 1.00 37.29 140 ALA C C 1
ATOM 3091 O O . ALA C 1 140 ? -21.465 -31.924 -0.842 1.00 38.22 140 ALA C O 1
ATOM 3093 N N . LEU C 1 141 ? -23.414 -32.963 -1.376 1.00 34.09 141 LEU C N 1
ATOM 3094 C CA . LEU C 1 141 ? -23.729 -33.251 0.005 1.00 31.49 141 LEU C CA 1
ATOM 3095 C C . LEU C 1 141 ? -22.981 -34.508 0.450 1.00 28.32 141 LEU C C 1
ATOM 3096 O O . LEU C 1 141 ? -22.699 -35.351 -0.323 1.00 28.10 141 LEU C O 1
ATOM 3101 N N . PRO C 1 142 ? -22.795 -34.676 1.731 1.00 28.69 142 PRO C N 1
ATOM 3102 C CA . PRO C 1 142 ? -22.376 -35.961 2.243 1.00 28.81 142 PRO C CA 1
ATOM 3103 C C . PRO C 1 142 ? -23.153 -37.121 1.611 1.00 31.27 142 PRO C C 1
ATOM 3104 O O . PRO C 1 142 ? -24.415 -37.069 1.550 1.00 29.26 142 PRO C O 1
ATOM 3108 N N . TYR C 1 143 ? -22.415 -38.162 1.203 1.00 31.43 143 TYR C N 1
ATOM 3109 C CA . TYR C 1 143 ? -22.962 -39.407 0.697 1.00 33.88 143 TYR C CA 1
ATOM 3110 C C . TYR C 1 143 ? -23.600 -39.239 -0.637 1.00 34.73 143 TYR C C 1
ATOM 3111 O O . TYR C 1 143 ? -24.117 -40.186 -1.182 1.00 35.23 143 TYR C O 1
ATOM 3120 N N . ALA C 1 144 ? -23.617 -38.025 -1.151 1.00 36.73 144 ALA C N 1
ATOM 3121 C CA . ALA C 1 144 ? -24.179 -37.797 -2.493 1.00 38.68 144 ALA C CA 1
ATOM 3122 C C . ALA C 1 144 ? -23.687 -38.759 -3.557 1.00 39.97 144 ALA C C 1
ATOM 3123 O O . ALA C 1 144 ? -24.371 -38.989 -4.548 1.00 42.18 144 ALA C O 1
ATOM 3125 N N . MET C 1 145 ? -22.519 -39.350 -3.370 1.00 40.72 145 MET C N 1
ATOM 3126 C CA . MET C 1 145 ? -22.033 -40.298 -4.351 1.00 41.54 145 MET C CA 1
ATOM 3127 C C . MET C 1 145 ? -22.029 -41.738 -3.845 1.00 42.73 145 MET C C 1
ATOM 3128 O O . MET C 1 145 ? -21.677 -42.630 -4.592 1.00 42.17 145 MET C O 1
ATOM 3133 N N . ASN C 1 146 ? -22.454 -41.969 -2.600 1.00 43.86 146 ASN C N 1
ATOM 3134 C CA . ASN C 1 146 ? -22.309 -43.270 -1.972 1.00 45.88 146 ASN C CA 1
ATOM 3135 C C . ASN C 1 146 ? -22.914 -44.448 -2.769 1.00 48.94 146 ASN C C 1
ATOM 3136 O O . ASN C 1 146 ? -22.162 -45.304 -3.220 1.00 50.36 146 ASN C O 1
ATOM 3141 N N . SER C 1 147 ? -24.236 -44.500 -2.965 1.00 51.69 147 SER C N 1
ATOM 3142 C CA . SER C 1 147 ? -24.875 -45.689 -3.612 1.00 55.14 147 SER C CA 1
ATOM 3143 C C . SER C 1 147 ? -24.239 -46.026 -4.953 1.00 57.02 147 SER C C 1
ATOM 3144 O O . SER C 1 147 ? -23.986 -47.179 -5.217 1.00 57.05 147 SER C O 1
ATOM 3147 N N . GLU C 1 148 ? -24.003 -45.015 -5.794 1.00 59.93 148 GLU C N 1
ATOM 3148 C CA . GLU C 1 148 ? -23.355 -45.227 -7.076 1.00 62.97 148 GLU C CA 1
ATOM 3149 C C . GLU C 1 148 ? -21.934 -45.672 -6.786 1.00 64.33 148 GLU C C 1
ATOM 3150 O O . GLU C 1 148 ? -21.707 -46.850 -6.502 1.00 64.54 148 GLU C O 1
ATOM 3156 N N . PHE C 1 149 ? -21.007 -44.710 -6.796 1.00 65.71 149 PHE C N 1
ATOM 3157 C CA . PHE C 1 149 ? -19.568 -44.874 -6.427 1.00 67.15 149 PHE C CA 1
ATOM 3158 C C . PHE C 1 149 ? -19.111 -45.863 -5.307 1.00 67.33 149 PHE C C 1
ATOM 3159 O O . PHE C 1 149 ? -17.950 -46.234 -5.296 1.00 67.44 149 PHE C O 1
ATOM 3167 N N . SER C 1 150 ? -19.984 -46.290 -4.386 1.00 68.64 150 SER C N 1
ATOM 3168 C CA . SER C 1 150 ? -19.580 -47.259 -3.317 1.00 69.14 150 SER C CA 1
ATOM 3169 C C . SER C 1 150 ? -19.125 -48.623 -3.833 1.00 70.67 150 SER C C 1
ATOM 3170 O O . SER C 1 150 ? -18.114 -49.149 -3.371 1.00 71.26 150 SER C O 1
ATOM 3173 N N . SER C 1 151 ? -19.900 -49.212 -4.749 1.00 71.76 151 SER C N 1
ATOM 3174 C CA . SER C 1 151 ? -19.552 -50.493 -5.382 1.00 72.32 151 SER C CA 1
ATOM 3175 C C . SER C 1 151 ? -18.275 -50.319 -6.210 1.00 73.06 151 SER C C 1
ATOM 3176 O O . SER C 1 151 ? -17.399 -51.187 -6.220 1.00 73.69 151 SER C O 1
ATOM 3179 N N . VAL C 1 152 ? -18.167 -49.167 -6.874 1.00 73.86 152 VAL C N 1
ATOM 3180 C CA . VAL C 1 152 ? -16.945 -48.736 -7.575 1.00 73.66 152 VAL C CA 1
ATOM 3181 C C . VAL C 1 152 ? -15.729 -48.795 -6.640 1.00 73.80 152 VAL C C 1
ATOM 3182 O O . VAL C 1 152 ? -14.610 -48.969 -7.112 1.00 73.55 152 VAL C O 1
ATOM 3186 N N . LEU C 1 153 ? -15.946 -48.669 -5.323 1.00 74.04 153 LEU C N 1
ATOM 3187 C CA . LEU C 1 153 ? -14.847 -48.835 -4.336 1.00 73.66 153 LEU C CA 1
ATOM 3188 C C . LEU C 1 153 ? -14.520 -50.276 -3.961 1.00 73.89 153 LEU C C 1
ATOM 3189 O O . LEU C 1 153 ? -13.629 -50.492 -3.147 1.00 74.51 153 LEU C O 1
ATOM 3194 N N . ALA C 1 154 ? -15.222 -51.263 -4.511 1.00 74.10 154 ALA C N 1
ATOM 3195 C CA . ALA C 1 154 ? -14.905 -52.655 -4.169 1.00 73.83 154 ALA C CA 1
ATOM 3196 C C . ALA C 1 154 ? -14.511 -53.480 -5.394 1.00 73.58 154 ALA C C 1
ATOM 3197 O O . ALA C 1 154 ? -13.764 -53.006 -6.248 1.00 72.73 154 ALA C O 1
ATOM 3199 N N . THR D 1 21 ? 12.351 -31.284 29.675 1.00 62.25 21 THR D N 1
ATOM 3200 C CA . THR D 1 21 ? 12.339 -32.006 28.347 1.00 62.29 21 THR D CA 1
ATOM 3201 C C . THR D 1 21 ? 12.750 -31.103 27.144 1.00 61.74 21 THR D C 1
ATOM 3202 O O . THR D 1 21 ? 12.070 -30.100 26.863 1.00 62.52 21 THR D O 1
ATOM 3204 N N . PRO D 1 22 ? 13.874 -31.441 26.436 1.00 60.88 22 PRO D N 1
ATOM 3205 C CA . PRO D 1 22 ? 14.237 -30.583 25.277 1.00 59.06 22 PRO D CA 1
ATOM 3206 C C . PRO D 1 22 ? 13.125 -30.547 24.221 1.00 57.25 22 PRO D C 1
ATOM 3207 O O . PRO D 1 22 ? 12.337 -31.503 24.101 1.00 57.30 22 PRO D O 1
ATOM 3211 N N . GLU D 1 23 ? 13.081 -29.439 23.488 1.00 54.89 23 GLU D N 1
ATOM 3212 C CA . GLU D 1 23 ? 12.091 -29.160 22.463 1.00 53.25 23 GLU D CA 1
ATOM 3213 C C . GLU D 1 23 ? 12.233 -30.150 21.295 1.00 51.61 23 GLU D C 1
ATOM 3214 O O . GLU D 1 23 ? 13.338 -30.595 20.996 1.00 50.58 23 GLU D O 1
ATOM 3220 N N . VAL D 1 24 ? 11.117 -30.491 20.652 1.00 49.09 24 VAL D N 1
ATOM 3221 C CA . VAL D 1 24 ? 11.112 -31.323 19.450 1.00 46.88 24 VAL D CA 1
ATOM 3222 C C . VAL D 1 24 ? 10.571 -30.475 18.300 1.00 45.68 24 VAL D C 1
ATOM 3223 O O . VAL D 1 24 ? 9.518 -29.857 18.456 1.00 46.65 24 VAL D O 1
ATOM 3227 N N . LYS D 1 25 ? 11.259 -30.460 17.158 1.00 42.83 25 LYS D N 1
ATOM 3228 C CA . LYS D 1 25 ? 10.863 -29.704 15.968 1.00 40.42 25 LYS D CA 1
ATOM 3229 C C . LYS D 1 25 ? 10.818 -30.600 14.760 1.00 39.18 25 LYS D C 1
ATOM 3230 O O . LYS D 1 25 ? 11.564 -31.592 14.712 1.00 39.64 25 LYS D O 1
ATOM 3236 N N . PRO D 1 26 ? 9.961 -30.283 13.754 1.00 37.42 26 PRO D N 1
ATOM 3237 C CA . PRO D 1 26 ? 10.023 -31.153 12.571 1.00 35.22 26 PRO D CA 1
ATOM 3238 C C . PRO D 1 26 ? 11.360 -30.997 11.832 1.00 34.35 26 PRO D C 1
ATOM 3239 O O . PRO D 1 26 ? 11.948 -29.908 11.849 1.00 33.24 26 PRO D O 1
ATOM 3243 N N . LEU D 1 27 ? 11.799 -32.049 11.130 1.00 31.53 27 LEU D N 1
ATOM 3244 C CA . LEU D 1 27 ? 13.146 -32.039 10.521 1.00 29.56 27 LEU D CA 1
ATOM 3245 C C . LEU D 1 27 ? 13.080 -31.108 9.325 1.00 29.44 27 LEU D C 1
ATOM 3246 O O . LEU D 1 27 ? 14.051 -30.398 8.987 1.00 29.13 27 LEU D O 1
ATOM 3251 N N . LYS D 1 28 ? 11.950 -31.108 8.652 1.00 28.67 28 LYS D N 1
ATOM 3252 C CA . LYS D 1 28 ? 11.786 -30.190 7.547 1.00 31.68 28 LYS D CA 1
ATOM 3253 C C . LYS D 1 28 ? 12.062 -28.724 7.971 1.00 32.67 28 LYS D C 1
ATOM 3254 O O . LYS D 1 28 ? 12.450 -27.910 7.119 1.00 33.52 28 LYS D O 1
ATOM 3260 N N . SER D 1 29 ? 11.979 -28.398 9.276 1.00 34.07 29 SER D N 1
ATOM 3261 C CA . SER D 1 29 ? 12.188 -26.993 9.651 1.00 34.93 29 SER D CA 1
ATOM 3262 C C . SER D 1 29 ? 13.658 -26.654 9.569 1.00 34.88 29 SER D C 1
ATOM 3263 O O . SER D 1 29 ? 14.021 -25.491 9.412 1.00 34.90 29 SER D O 1
ATOM 3266 N N . LEU D 1 30 ? 14.490 -27.675 9.715 1.00 34.55 30 LEU D N 1
ATOM 3267 C CA . LEU D 1 30 ? 15.933 -27.559 9.545 1.00 33.57 30 LEU D CA 1
ATOM 3268 C C . LEU D 1 30 ? 16.301 -27.739 8.078 1.00 32.61 30 LEU D C 1
ATOM 3269 O O . LEU D 1 30 ? 17.032 -26.971 7.521 1.00 33.03 30 LEU D O 1
ATOM 3274 N N . LEU D 1 31 ? 15.769 -28.738 7.412 1.00 32.41 31 LEU D N 1
ATOM 3275 C CA . LEU D 1 31 ? 16.348 -29.101 6.131 1.00 31.98 31 LEU D CA 1
ATOM 3276 C C . LEU D 1 31 ? 15.532 -28.806 4.910 1.00 33.18 31 LEU D C 1
ATOM 3277 O O . LEU D 1 31 ? 16.047 -29.038 3.828 1.00 33.97 31 LEU D O 1
ATOM 3282 N N . GLY D 1 32 ? 14.270 -28.378 5.056 1.00 34.01 32 GLY D N 1
ATOM 3283 C CA . GLY D 1 32 ? 13.334 -28.314 3.908 1.00 34.91 32 GLY D CA 1
ATOM 3284 C C . GLY D 1 32 ? 12.645 -29.687 3.792 1.00 36.74 32 GLY D C 1
ATOM 3285 O O . GLY D 1 32 ? 12.948 -30.571 4.577 1.00 35.61 32 GLY D O 1
ATOM 3286 N N . ASP D 1 33 ? 11.747 -29.821 2.827 1.00 37.14 33 ASP D N 1
ATOM 3287 C CA . ASP D 1 33 ? 10.872 -30.964 2.603 1.00 40.39 33 ASP D CA 1
ATOM 3288 C C . ASP D 1 33 ? 11.581 -32.160 2.006 1.00 42.68 33 ASP D C 1
ATOM 3289 O O . ASP D 1 33 ? 10.973 -33.235 1.858 1.00 43.80 33 ASP D O 1
ATOM 3294 N N . SER D 1 34 ? 12.838 -32.016 1.613 1.00 43.94 34 SER D N 1
ATOM 3295 C CA . SER D 1 34 ? 13.430 -33.174 0.997 1.00 45.25 34 SER D CA 1
ATOM 3296 C C . SER D 1 34 ? 14.506 -33.830 1.862 1.00 45.25 34 SER D C 1
ATOM 3297 O O . SER D 1 34 ? 15.424 -34.440 1.350 1.00 44.88 34 SER D O 1
ATOM 3300 N N . ALA D 1 35 ? 14.422 -33.674 3.185 1.00 46.99 35 ALA D N 1
ATOM 3301 C CA . ALA D 1 35 ? 15.334 -34.426 4.092 1.00 47.37 35 ALA D CA 1
ATOM 3302 C C . ALA D 1 35 ? 15.332 -35.907 3.678 1.00 48.16 35 ALA D C 1
ATOM 3303 O O . ALA D 1 35 ? 14.282 -36.435 3.346 1.00 48.37 35 ALA D O 1
ATOM 3305 N N . PRO D 1 36 ? 16.496 -36.589 3.655 1.00 48.98 36 PRO D N 1
ATOM 3306 C CA . PRO D 1 36 ? 16.328 -37.956 3.242 1.00 49.03 36 PRO D CA 1
ATOM 3307 C C . PRO D 1 36 ? 15.564 -38.785 4.301 1.00 49.33 36 PRO D C 1
ATOM 3308 O O . PRO D 1 36 ? 15.503 -38.417 5.482 1.00 49.75 36 PRO D O 1
ATOM 3312 N N . THR D 1 37 ? 14.959 -39.874 3.865 1.00 49.05 37 THR D N 1
ATOM 3313 C CA . THR D 1 37 ? 14.292 -40.800 4.764 1.00 49.21 37 THR D CA 1
ATOM 3314 C C . THR D 1 37 ? 15.263 -41.944 5.085 1.00 49.07 37 THR D C 1
ATOM 3315 O O . THR D 1 37 ? 16.141 -42.258 4.273 1.00 49.27 37 THR D O 1
ATOM 3319 N N . LEU D 1 38 ? 15.131 -42.532 6.272 1.00 48.96 38 LEU D N 1
ATOM 3320 C CA . LEU D 1 38 ? 15.910 -43.713 6.639 1.00 50.07 38 LEU D CA 1
ATOM 3321 C C . LEU D 1 38 ? 15.266 -44.979 6.082 1.00 51.85 38 LEU D C 1
ATOM 3322 O O . LEU D 1 38 ? 14.076 -45.211 6.279 1.00 53.49 38 LEU D O 1
ATOM 3327 N N . HIS D 1 39 ? 16.012 -45.819 5.399 1.00 53.46 39 HIS D N 1
ATOM 3328 C CA . HIS D 1 39 ? 15.420 -47.104 5.042 1.00 55.57 39 HIS D CA 1
ATOM 3329 C C . HIS D 1 39 ? 16.126 -48.124 5.883 1.00 55.98 39 HIS D C 1
ATOM 3330 O O . HIS D 1 39 ? 17.338 -48.189 5.864 1.00 56.90 39 HIS D O 1
ATOM 3337 N N . LEU D 1 40 ? 15.375 -48.881 6.660 1.00 56.49 40 LEU D N 1
ATOM 3338 C CA . LEU D 1 40 ? 15.959 -49.864 7.558 1.00 57.33 40 LEU D CA 1
ATOM 3339 C C . LEU D 1 40 ? 15.649 -51.296 7.081 1.00 57.57 40 LEU D C 1
ATOM 3340 O O . LEU D 1 40 ? 16.548 -51.966 6.542 1.00 57.81 40 LEU D O 1
ATOM 3345 N N . GLY D 1 43 ? 15.537 -54.082 16.682 1.00 64.92 43 GLY D N 1
ATOM 3346 C CA . GLY D 1 43 ? 14.698 -54.086 17.892 1.00 64.89 43 GLY D CA 1
ATOM 3347 C C . GLY D 1 43 ? 15.231 -53.264 19.072 1.00 64.66 43 GLY D C 1
ATOM 3348 O O . GLY D 1 43 ? 15.104 -53.664 20.256 1.00 64.18 43 GLY D O 1
ATOM 3349 N N . MET D 1 44 ? 15.805 -52.096 18.767 1.00 63.67 44 MET D N 1
ATOM 3350 C CA . MET D 1 44 ? 16.387 -51.255 19.832 1.00 62.05 44 MET D CA 1
ATOM 3351 C C . MET D 1 44 ? 15.695 -49.926 19.882 1.00 58.81 44 MET D C 1
ATOM 3352 O O . MET D 1 44 ? 15.194 -49.456 18.879 1.00 58.02 44 MET D O 1
ATOM 3357 N N . ALA D 1 45 ? 15.666 -49.316 21.052 1.00 55.44 45 ALA D N 1
ATOM 3358 C CA . ALA D 1 45 ? 15.269 -47.934 21.102 1.00 52.46 45 ALA D CA 1
ATOM 3359 C C . ALA D 1 45 ? 16.353 -47.132 20.331 1.00 50.24 45 ALA D C 1
ATOM 3360 O O . ALA D 1 45 ? 16.024 -46.412 19.386 1.00 49.57 45 ALA D O 1
ATOM 3362 N N . ILE D 1 46 ? 17.624 -47.295 20.699 1.00 46.59 46 ILE D N 1
ATOM 3363 C CA . ILE D 1 46 ? 18.709 -46.546 20.027 1.00 43.68 46 ILE D CA 1
ATOM 3364 C C . ILE D 1 46 ? 19.243 -47.228 18.762 1.00 41.60 46 ILE D C 1
ATOM 3365 O O . ILE D 1 46 ? 19.826 -48.300 18.816 1.00 41.91 46 ILE D O 1
ATOM 3370 N N . LEU D 1 47 ? 18.998 -46.606 17.618 1.00 38.47 47 LEU D N 1
ATOM 3371 C CA . LEU D 1 47 ? 19.417 -47.131 16.312 1.00 37.04 47 LEU D CA 1
ATOM 3372 C C . LEU D 1 47 ? 20.878 -46.804 15.897 1.00 35.19 47 LEU D C 1
ATOM 3373 O O . LEU D 1 47 ? 21.554 -47.609 15.211 1.00 34.38 47 LEU D O 1
ATOM 3378 N N . PHE D 1 48 ? 21.328 -45.609 16.280 1.00 32.77 48 PHE D N 1
ATOM 3379 C CA . PHE D 1 48 ? 22.564 -45.057 15.766 1.00 30.36 48 PHE D CA 1
ATOM 3380 C C . PHE D 1 48 ? 23.011 -43.919 16.672 1.00 29.98 48 PHE D C 1
ATOM 3381 O O . PHE D 1 48 ? 22.178 -43.095 17.200 1.00 28.92 48 PHE D O 1
ATOM 3389 N N . ALA D 1 49 ? 24.314 -43.833 16.848 1.00 27.73 49 ALA D N 1
ATOM 3390 C CA . ALA D 1 49 ? 24.825 -42.739 17.633 1.00 28.42 49 ALA D CA 1
ATOM 3391 C C . ALA D 1 49 ? 26.159 -42.298 17.063 1.00 29.18 49 ALA D C 1
ATOM 3392 O O . ALA D 1 49 ? 26.809 -43.095 16.387 1.00 28.16 49 ALA D O 1
ATOM 3394 N N . VAL D 1 50 ? 26.545 -41.036 17.295 1.00 28.71 50 VAL D N 1
ATOM 3395 C CA . VAL D 1 50 ? 27.720 -40.452 16.637 1.00 28.70 50 VAL D CA 1
ATOM 3396 C C . VAL D 1 50 ? 28.204 -39.301 17.568 1.00 29.74 50 VAL D C 1
ATOM 3397 O O . VAL D 1 50 ? 27.365 -38.661 18.269 1.00 28.05 50 VAL D O 1
ATOM 3401 N N . VAL D 1 51 ? 29.526 -39.082 17.594 1.00 29.99 51 VAL D N 1
ATOM 3402 C CA . VAL D 1 51 ? 30.169 -37.915 18.181 1.00 29.97 51 VAL D CA 1
ATOM 3403 C C . VAL D 1 51 ? 30.876 -37.230 17.040 1.00 31.22 51 VAL D C 1
ATOM 3404 O O . VAL D 1 51 ? 31.658 -37.912 16.304 1.00 32.62 51 VAL D O 1
ATOM 3408 N N . ALA D 1 52 ? 30.600 -35.933 16.838 1.00 30.25 52 ALA D N 1
ATOM 3409 C CA . ALA D 1 52 ? 31.086 -35.189 15.676 1.00 32.09 52 ALA D CA 1
ATOM 3410 C C . ALA D 1 52 ? 31.530 -33.794 16.103 1.00 33.73 52 ALA D C 1
ATOM 3411 O O . ALA D 1 52 ? 31.000 -33.245 17.079 1.00 32.87 52 ALA D O 1
ATOM 3413 N N . ARG D 1 53 ? 32.514 -33.250 15.386 1.00 35.00 53 ARG D N 1
ATOM 3414 C CA . ARG D 1 53 ? 32.827 -31.831 15.471 1.00 35.91 53 ARG D CA 1
ATOM 3415 C C . ARG D 1 53 ? 32.400 -31.220 14.197 1.00 35.85 53 ARG D C 1
ATOM 3416 O O . ARG D 1 53 ? 32.898 -31.579 13.129 1.00 37.65 53 ARG D O 1
ATOM 3424 N N . GLY D 1 54 ? 31.430 -30.322 14.267 1.00 34.18 54 GLY D N 1
ATOM 3425 C CA . GLY D 1 54 ? 30.872 -29.785 13.086 1.00 33.76 54 GLY D CA 1
ATOM 3426 C C . GLY D 1 54 ? 30.346 -30.960 12.279 1.00 36.05 54 GLY D C 1
ATOM 3427 O O . GLY D 1 54 ? 29.631 -31.802 12.811 1.00 37.03 54 GLY D O 1
ATOM 3428 N N . THR D 1 55 ? 30.698 -31.014 11.001 1.00 36.36 55 THR D N 1
ATOM 3429 C CA . THR D 1 55 ? 30.360 -32.117 10.147 1.00 36.34 55 THR D CA 1
ATOM 3430 C C . THR D 1 55 ? 31.322 -33.325 10.186 1.00 35.43 55 THR D C 1
ATOM 3431 O O . THR D 1 55 ? 31.112 -34.332 9.477 1.00 35.18 55 THR D O 1
ATOM 3435 N N . THR D 1 56 ? 32.322 -33.264 11.060 1.00 32.13 56 THR D N 1
ATOM 3436 C CA . THR D 1 56 ? 33.364 -34.272 11.085 1.00 29.51 56 THR D CA 1
ATOM 3437 C C . THR D 1 56 ? 33.044 -35.313 12.073 1.00 29.38 56 THR D C 1
ATOM 3438 O O . THR D 1 56 ? 33.113 -35.068 13.264 1.00 28.10 56 THR D O 1
ATOM 3442 N N . ILE D 1 57 ? 32.701 -36.509 11.600 1.00 29.39 57 ILE D N 1
ATOM 3443 C CA . ILE D 1 57 ? 32.464 -37.574 12.566 1.00 29.98 57 ILE D CA 1
ATOM 3444 C C . ILE D 1 57 ? 33.757 -37.979 13.254 1.00 29.54 57 ILE D C 1
ATOM 3445 O O . ILE D 1 57 ? 34.728 -38.286 12.607 1.00 29.87 57 ILE D O 1
ATOM 3450 N N . LEU D 1 58 ? 33.712 -38.093 14.573 1.00 31.29 58 LEU D N 1
ATOM 3451 C CA . LEU D 1 58 ? 34.816 -38.528 15.367 1.00 30.70 58 LEU D CA 1
ATOM 3452 C C . LEU D 1 58 ? 34.661 -39.972 15.738 1.00 31.34 58 LEU D C 1
ATOM 3453 O O . LEU D 1 58 ? 35.691 -40.708 15.817 1.00 31.79 58 LEU D O 1
ATOM 3458 N N . ALA D 1 59 ? 33.409 -40.391 15.997 1.00 28.43 59 ALA D N 1
ATOM 3459 C CA . ALA D 1 59 ? 33.092 -41.784 16.341 1.00 28.10 59 ALA D CA 1
ATOM 3460 C C . ALA D 1 59 ? 31.616 -42.095 16.110 1.00 28.93 59 ALA D C 1
ATOM 3461 O O . ALA D 1 59 ? 30.742 -41.216 16.224 1.00 27.92 59 ALA D O 1
ATOM 3463 N N . LYS D 1 60 ? 31.303 -43.341 15.794 1.00 29.82 60 LYS D N 1
ATOM 3464 C CA . LYS D 1 60 ? 29.900 -43.667 15.527 1.00 30.28 60 LYS D CA 1
ATOM 3465 C C . LYS D 1 60 ? 29.674 -45.112 15.834 1.00 32.41 60 LYS D C 1
ATOM 3466 O O . LYS D 1 60 ? 30.651 -45.878 15.888 1.00 32.86 60 LYS D O 1
ATOM 3472 N N . HIS D 1 61 ? 28.393 -45.502 16.004 1.00 31.76 61 HIS D N 1
ATOM 3473 C CA . HIS D 1 61 ? 28.001 -46.895 16.144 1.00 33.54 61 HIS D CA 1
ATOM 3474 C C . HIS D 1 61 ? 26.544 -47.069 15.656 1.00 33.47 61 HIS D C 1
ATOM 3475 O O . HIS D 1 61 ? 25.649 -46.251 15.969 1.00 32.82 61 HIS D O 1
ATOM 3482 N N . ALA D 1 62 ? 26.349 -48.087 14.846 1.00 32.92 62 ALA D N 1
ATOM 3483 C CA . ALA D 1 62 ? 25.047 -48.453 14.326 1.00 34.50 62 ALA D CA 1
ATOM 3484 C C . ALA D 1 62 ? 24.632 -49.753 15.029 1.00 37.00 62 ALA D C 1
ATOM 3485 O O . ALA D 1 62 ? 25.465 -50.716 15.174 1.00 36.88 62 ALA D O 1
ATOM 3487 N N . TRP D 1 63 ? 23.393 -49.785 15.528 1.00 37.73 63 TRP D N 1
ATOM 3488 C CA . TRP D 1 63 ? 22.896 -51.020 16.073 1.00 40.73 63 TRP D CA 1
ATOM 3489 C C . TRP D 1 63 ? 22.129 -51.785 15.010 1.00 42.40 63 TRP D C 1
ATOM 3490 O O . TRP D 1 63 ? 21.684 -52.883 15.278 1.00 44.20 63 TRP D O 1
ATOM 3501 N N . CYS D 1 64 ? 21.987 -51.243 13.817 1.00 43.79 64 CYS D N 1
ATOM 3502 C CA . CYS D 1 64 ? 21.335 -51.999 12.735 1.00 46.73 64 CYS D CA 1
ATOM 3503 C C . CYS D 1 64 ? 21.567 -51.338 11.418 1.00 45.97 64 CYS D C 1
ATOM 3504 O O . CYS D 1 64 ? 22.085 -50.238 11.381 1.00 46.45 64 CYS D O 1
ATOM 3507 N N . GLY D 1 65 ? 21.208 -52.020 10.338 1.00 45.10 65 GLY D N 1
ATOM 3508 C CA . GLY D 1 65 ? 21.517 -51.540 9.010 1.00 43.14 65 GLY D CA 1
ATOM 3509 C C . GLY D 1 65 ? 20.637 -50.338 8.728 1.00 42.35 65 GLY D C 1
ATOM 3510 O O . GLY D 1 65 ? 19.649 -50.146 9.390 1.00 42.54 65 GLY D O 1
ATOM 3511 N N . GLY D 1 66 ? 21.012 -49.530 7.739 1.00 41.28 66 GLY D N 1
ATOM 3512 C CA . GLY D 1 66 ? 20.317 -48.304 7.441 1.00 38.29 66 GLY D CA 1
ATOM 3513 C C . GLY D 1 66 ? 21.281 -47.253 6.959 1.00 36.61 66 GLY D C 1
ATOM 3514 O O . GLY D 1 66 ? 22.483 -47.388 7.111 1.00 35.94 66 GLY D O 1
ATOM 3515 N N . ASN D 1 67 ? 20.722 -46.204 6.372 1.00 35.94 67 ASN D N 1
ATOM 3516 C CA . ASN D 1 67 ? 21.479 -45.167 5.705 1.00 35.37 67 ASN D CA 1
ATOM 3517 C C . ASN D 1 67 ? 21.546 -43.988 6.675 1.00 34.66 67 ASN D C 1
ATOM 3518 O O . ASN D 1 67 ? 20.911 -42.951 6.444 1.00 34.70 67 ASN D O 1
ATOM 3523 N N . PHE D 1 68 ? 22.273 -44.155 7.777 1.00 32.11 68 PHE D N 1
ATOM 3524 C CA . PHE D 1 68 ? 22.302 -43.159 8.848 1.00 33.11 68 PHE D CA 1
ATOM 3525 C C . PHE D 1 68 ? 23.265 -41.980 8.631 1.00 33.42 68 PHE D C 1
ATOM 3526 O O . PHE D 1 68 ? 22.995 -40.855 9.085 1.00 33.17 68 PHE D O 1
ATOM 3534 N N . LEU D 1 69 ? 24.383 -42.261 7.988 1.00 32.82 69 LEU D N 1
ATOM 3535 C CA . LEU D 1 69 ? 25.423 -41.270 7.738 1.00 34.47 69 LEU D CA 1
ATOM 3536 C C . LEU D 1 69 ? 24.984 -40.121 6.887 1.00 34.09 69 LEU D C 1
ATOM 3537 O O . LEU D 1 69 ? 25.240 -38.995 7.255 1.00 33.79 69 LEU D O 1
ATOM 3542 N N . GLU D 1 70 ? 24.299 -40.408 5.775 1.00 34.90 70 GLU D N 1
ATOM 3543 C CA . GLU D 1 70 ? 23.878 -39.377 4.869 1.00 34.52 70 GLU D CA 1
ATOM 3544 C C . GLU D 1 70 ? 22.980 -38.303 5.536 1.00 34.50 70 GLU D C 1
ATOM 3545 O O . GLU D 1 70 ? 23.352 -37.098 5.586 1.00 33.99 70 GLU D O 1
ATOM 3551 N N . VAL D 1 71 ? 21.845 -38.702 6.141 1.00 34.57 71 VAL D N 1
ATOM 3552 C CA . VAL D 1 71 ? 20.999 -37.696 6.857 1.00 32.54 71 VAL D CA 1
ATOM 3553 C C . VAL D 1 71 ? 21.718 -37.031 7.954 1.00 31.46 71 VAL D C 1
ATOM 3554 O O . VAL D 1 71 ? 21.489 -35.837 8.257 1.00 32.55 71 VAL D O 1
ATOM 3558 N N . THR D 1 72 ? 22.499 -37.818 8.674 1.00 30.22 72 THR D N 1
ATOM 3559 C CA . THR D 1 72 ? 23.109 -37.288 9.856 1.00 30.50 72 THR D CA 1
ATOM 3560 C C . THR D 1 72 ? 24.016 -36.123 9.472 1.00 31.19 72 THR D C 1
ATOM 3561 O O . THR D 1 72 ? 24.098 -35.126 10.220 1.00 32.33 72 THR D O 1
ATOM 3565 N N . GLU D 1 73 ? 24.731 -36.277 8.344 1.00 31.31 73 GLU D N 1
ATOM 3566 C CA . GLU D 1 73 ? 25.725 -35.272 7.916 1.00 31.13 73 GLU D CA 1
ATOM 3567 C C . GLU D 1 73 ? 24.939 -34.018 7.473 1.00 31.12 73 GLU D C 1
ATOM 3568 O O . GLU D 1 73 ? 25.305 -32.890 7.834 1.00 30.24 73 GLU D O 1
ATOM 3574 N N . GLN D 1 74 ? 23.836 -34.244 6.738 1.00 29.63 74 GLN D N 1
ATOM 3575 C CA . GLN D 1 74 ? 22.873 -33.173 6.489 1.00 31.21 74 GLN D CA 1
ATOM 3576 C C . GLN D 1 74 ? 22.470 -32.420 7.759 1.00 30.60 74 GLN D C 1
ATOM 3577 O O . GLN D 1 74 ? 22.463 -31.202 7.748 1.00 31.20 74 GLN D O 1
ATOM 3583 N N . ILE D 1 75 ? 22.248 -33.116 8.861 1.00 28.85 75 ILE D N 1
ATOM 3584 C CA . ILE D 1 75 ? 21.828 -32.413 10.052 1.00 30.35 75 ILE D CA 1
ATOM 3585 C C . ILE D 1 75 ? 23.018 -31.668 10.711 1.00 31.84 75 ILE D C 1
ATOM 3586 O O . ILE D 1 75 ? 22.864 -30.579 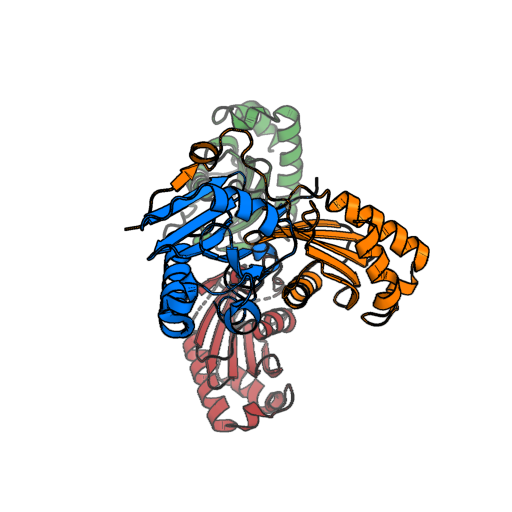11.232 1.00 31.56 75 ILE D O 1
ATOM 3591 N N . LEU D 1 76 ? 24.196 -32.297 10.701 1.00 32.38 76 LEU D N 1
ATOM 3592 C CA . LEU D 1 76 ? 25.358 -31.738 11.327 1.00 32.92 76 LEU D CA 1
ATOM 3593 C C . LEU D 1 76 ? 25.816 -30.534 10.567 1.00 33.20 76 LEU D C 1
ATOM 3594 O O . LEU D 1 76 ? 26.380 -29.664 11.185 1.00 35.59 76 LEU D O 1
ATOM 3599 N N . ALA D 1 77 ? 25.609 -30.521 9.255 1.00 32.90 77 ALA D N 1
ATOM 3600 C CA . ALA D 1 77 ? 25.872 -29.374 8.403 1.00 35.61 77 ALA D CA 1
ATOM 3601 C C . ALA D 1 77 ? 25.021 -28.095 8.724 1.00 37.70 77 ALA D C 1
ATOM 3602 O O . ALA D 1 77 ? 25.493 -27.008 8.479 1.00 37.24 77 ALA D O 1
ATOM 3604 N N . LYS D 1 78 ? 23.792 -28.246 9.252 1.00 38.23 78 LYS D N 1
ATOM 3605 C CA . LYS D 1 78 ? 22.843 -27.103 9.402 1.00 39.75 78 LYS D CA 1
ATOM 3606 C C . LYS D 1 78 ? 22.667 -26.639 10.860 1.00 40.66 78 LYS D C 1
ATOM 3607 O O . LYS D 1 78 ? 22.295 -25.523 11.080 1.00 40.78 78 LYS D O 1
ATOM 3613 N N . ILE D 1 79 ? 22.926 -27.492 11.838 1.00 42.04 79 ILE D N 1
ATOM 3614 C CA . ILE D 1 79 ? 22.794 -27.098 13.217 1.00 43.74 79 ILE D CA 1
ATOM 3615 C C . ILE D 1 79 ? 23.922 -26.190 13.631 1.00 46.09 79 ILE D C 1
ATOM 3616 O O . ILE D 1 79 ? 25.008 -26.254 13.047 1.00 46.81 79 ILE D O 1
ATOM 3621 N N . PRO D 1 80 ? 23.669 -25.308 14.625 1.00 47.17 80 PRO D N 1
ATOM 3622 C CA . PRO D 1 80 ? 24.702 -24.336 15.007 1.00 47.93 80 PRO D CA 1
ATOM 3623 C C . PRO D 1 80 ? 25.630 -24.918 16.045 1.00 48.57 80 PRO D C 1
ATOM 3624 O O . PRO D 1 80 ? 25.245 -25.873 16.723 1.00 48.24 80 PRO D O 1
ATOM 3628 N N . SER D 1 81 ? 26.807 -24.321 16.224 1.00 49.14 81 SER D N 1
ATOM 3629 C CA . SER D 1 81 ? 27.706 -24.769 17.301 1.00 50.63 81 SER D CA 1
ATOM 3630 C C . SER D 1 81 ? 27.459 -24.299 18.728 1.00 51.16 81 SER D C 1
ATOM 3631 O O . SER D 1 81 ? 28.250 -24.688 19.608 1.00 52.12 81 SER D O 1
ATOM 3634 N N . GLU D 1 82 ? 26.435 -23.473 18.989 1.00 50.49 82 GLU D N 1
ATOM 3635 C CA . GLU D 1 82 ? 26.155 -23.059 20.381 1.00 50.58 82 GLU D CA 1
ATOM 3636 C C . GLU D 1 82 ? 25.831 -24.281 21.225 1.00 49.18 82 GLU D C 1
ATOM 3637 O O . GLU D 1 82 ? 25.241 -25.243 20.701 1.00 48.79 82 GLU D O 1
ATOM 3643 N N . ASN D 1 83 ? 26.168 -24.247 22.516 1.00 47.87 83 ASN D N 1
ATOM 3644 C CA . ASN D 1 83 ? 25.689 -25.278 23.423 1.00 48.21 83 ASN D CA 1
ATOM 3645 C C . ASN D 1 83 ? 24.147 -25.361 23.340 1.00 48.17 83 ASN D C 1
ATOM 3646 O O . ASN D 1 83 ? 23.436 -24.333 23.347 1.00 48.54 83 ASN D O 1
ATOM 3651 N N . ASN D 1 84 ? 23.636 -26.572 23.177 1.00 46.62 84 ASN D N 1
ATOM 3652 C CA . ASN D 1 84 ? 22.211 -26.746 23.041 1.00 44.84 84 ASN D CA 1
ATOM 3653 C C . ASN D 1 84 ? 21.838 -28.179 23.100 1.00 44.14 84 ASN D C 1
ATOM 3654 O O . ASN D 1 84 ? 22.708 -29.078 22.947 1.00 42.83 84 ASN D O 1
ATOM 3659 N N . LYS D 1 85 ? 20.536 -28.387 23.337 1.00 42.07 85 LYS D N 1
ATOM 3660 C CA . LYS D 1 85 ? 19.920 -29.691 23.338 1.00 41.23 85 LYS D CA 1
ATOM 3661 C C . LYS D 1 85 ? 18.657 -29.557 22.511 1.00 41.10 85 LYS D C 1
ATOM 3662 O O . LYS D 1 85 ? 17.950 -28.560 22.643 1.00 41.64 85 LYS D O 1
ATOM 3668 N N . LEU D 1 86 ? 18.351 -30.552 21.680 1.00 39.52 86 LEU D N 1
ATOM 3669 C CA . LEU D 1 86 ? 17.222 -30.439 20.754 1.00 37.98 86 LEU D CA 1
ATOM 3670 C C . LEU D 1 86 ? 16.873 -31.818 20.153 1.00 37.06 86 LEU D C 1
ATOM 3671 O O . LEU D 1 86 ? 17.690 -32.760 20.208 1.00 36.17 86 LEU D O 1
ATOM 3676 N N . THR D 1 87 ? 15.673 -31.925 19.572 1.00 33.80 87 THR D N 1
ATOM 3677 C CA . THR D 1 87 ? 15.241 -33.167 19.015 1.00 32.05 87 THR D CA 1
ATOM 3678 C C . THR D 1 87 ? 14.539 -32.795 17.728 1.00 32.34 87 THR D C 1
ATOM 3679 O O . THR D 1 87 ? 13.807 -31.773 17.687 1.00 32.29 87 THR D O 1
ATOM 3683 N N . TYR D 1 88 ? 14.840 -33.537 16.656 1.00 29.16 88 TYR D N 1
ATOM 3684 C CA . TYR D 1 88 ? 14.078 -33.418 15.439 1.00 30.13 88 TYR D CA 1
ATOM 3685 C C . TYR D 1 88 ? 13.322 -34.699 15.119 1.00 30.37 88 TYR D C 1
ATOM 3686 O O . TYR D 1 88 ? 13.797 -35.829 15.406 1.00 29.87 88 TYR D O 1
ATOM 3695 N N . SER D 1 89 ? 12.230 -34.516 14.394 1.00 30.09 89 SER D N 1
ATOM 3696 C CA . SER D 1 89 ? 11.340 -35.620 14.108 1.00 30.71 89 SER D CA 1
ATOM 3697 C C . SER D 1 89 ? 11.246 -35.686 12.627 1.00 30.63 89 SER D C 1
ATOM 3698 O O . SER D 1 89 ? 11.193 -34.681 11.942 1.00 31.20 89 SER D O 1
ATOM 3701 N N . HIS D 1 90 ? 11.231 -36.901 12.125 1.00 31.35 90 HIS D N 1
ATOM 3702 C CA . HIS D 1 90 ? 11.012 -37.111 10.741 1.00 31.10 90 HIS D CA 1
ATOM 3703 C C . HIS D 1 90 ? 10.522 -38.514 10.611 1.00 31.00 90 HIS D C 1
ATOM 3704 O O . HIS D 1 90 ? 11.131 -39.434 11.175 1.00 30.77 90 HIS D O 1
ATOM 3711 N N . GLY D 1 91 ? 9.429 -38.687 9.878 1.00 32.34 91 GLY D N 1
ATOM 3712 C CA . GLY D 1 91 ? 8.860 -40.047 9.667 1.00 32.48 91 GLY D CA 1
ATOM 3713 C C . GLY D 1 91 ? 8.591 -40.701 11.010 1.00 32.77 91 GLY D C 1
ATOM 3714 O O . GLY D 1 91 ? 8.125 -40.024 11.977 1.00 31.28 91 GLY D O 1
ATOM 3715 N N . ASN D 1 92 ? 8.965 -41.988 11.100 1.00 33.71 92 ASN D N 1
ATOM 3716 C CA . ASN D 1 92 ? 8.903 -42.739 12.373 1.00 34.26 92 ASN D CA 1
ATOM 3717 C C . ASN D 1 92 ? 10.072 -42.563 13.372 1.00 33.17 92 ASN D C 1
ATOM 3718 O O . ASN D 1 92 ? 10.193 -43.341 14.307 1.00 30.94 92 ASN D O 1
ATOM 3723 N N . TYR D 1 93 ? 10.900 -41.528 13.181 1.00 31.68 93 TYR D N 1
ATOM 3724 C CA . TYR D 1 93 ? 12.146 -41.385 13.933 1.00 31.31 93 TYR D CA 1
ATOM 3725 C C . TYR D 1 93 ? 12.333 -40.012 14.605 1.00 30.80 93 TYR D C 1
ATOM 3726 O O . TYR D 1 93 ? 11.838 -38.962 14.107 1.00 30.88 93 TYR D O 1
ATOM 3735 N N . LEU D 1 94 ? 13.088 -40.060 15.690 1.00 30.19 94 LEU D N 1
ATOM 3736 C CA . LEU D 1 94 ? 13.581 -38.900 16.380 1.00 31.58 94 LEU D CA 1
ATOM 3737 C C . LEU D 1 94 ? 15.132 -38.841 16.248 1.00 30.55 94 LEU D C 1
ATOM 3738 O O . LEU D 1 94 ? 15.778 -39.877 16.303 1.00 29.77 94 LEU D O 1
ATOM 3743 N N . PHE D 1 95 ? 15.654 -37.618 16.079 1.00 30.41 95 PHE D N 1
ATOM 3744 C CA . PHE D 1 95 ? 17.085 -37.239 16.001 1.00 29.67 95 PHE D CA 1
ATOM 3745 C C . PHE D 1 95 ? 17.448 -36.329 17.180 1.00 30.68 95 PHE D C 1
ATOM 3746 O O . PHE D 1 95 ? 17.170 -35.131 17.162 1.00 29.44 95 PHE D O 1
ATOM 3754 N N . HIS D 1 96 ? 18.046 -36.905 18.210 1.00 31.24 96 HIS D N 1
ATOM 3755 C CA . HIS D 1 96 ? 18.369 -36.158 19.425 1.00 33.10 96 HIS D CA 1
ATOM 3756 C C . HIS D 1 96 ? 19.833 -35.813 19.434 1.00 34.51 96 HIS D C 1
ATOM 3757 O O . HIS D 1 96 ? 20.707 -36.625 19.009 1.00 32.96 96 HIS D O 1
ATOM 3764 N N . TYR D 1 97 ? 20.106 -34.621 19.953 1.00 33.58 97 TYR D N 1
ATOM 3765 C CA . TYR D 1 97 ? 21.460 -34.291 20.129 1.00 34.70 97 TYR D CA 1
ATOM 3766 C C . TYR D 1 97 ? 21.704 -33.318 21.261 1.00 35.97 97 TYR D C 1
ATOM 3767 O O . TYR D 1 97 ? 20.828 -32.502 21.625 1.00 35.03 97 TYR D O 1
ATOM 3776 N N . ILE D 1 98 ? 22.917 -33.442 21.788 1.00 35.71 98 ILE D N 1
ATOM 3777 C CA . ILE D 1 98 ? 23.534 -32.468 22.648 1.00 36.72 98 ILE D CA 1
ATOM 3778 C C . ILE D 1 98 ? 24.774 -31.862 21.953 1.00 37.83 98 ILE D C 1
ATOM 3779 O O . ILE D 1 98 ? 25.629 -32.573 21.407 1.00 36.81 98 ILE D O 1
ATOM 3784 N N . CYS D 1 99 ? 24.835 -30.539 21.930 1.00 38.94 99 CYS D N 1
ATOM 3785 C CA . CYS D 1 99 ? 26.022 -29.868 21.504 1.00 40.80 99 CYS D CA 1
ATOM 3786 C C . CYS D 1 99 ? 26.668 -29.147 22.717 1.00 42.06 99 CYS D C 1
ATOM 3787 O O . CYS D 1 99 ? 25.965 -28.602 23.585 1.00 41.47 99 CYS D O 1
ATOM 3790 N N . GLN D 1 100 ? 28.006 -29.164 22.767 1.00 43.15 100 GLN D N 1
ATOM 3791 C CA . GLN D 1 100 ? 28.778 -28.698 23.931 1.00 44.19 100 GLN D CA 1
ATOM 3792 C C . GLN D 1 100 ? 30.239 -28.493 23.562 1.00 45.47 100 GLN D C 1
ATOM 3793 O O . GLN D 1 100 ? 30.924 -29.425 23.055 1.00 44.98 100 GLN D O 1
ATOM 3799 N N . ASP D 1 101 ? 30.701 -27.268 23.794 1.00 46.21 101 ASP D N 1
ATOM 3800 C CA . ASP D 1 101 ? 32.042 -26.844 23.403 1.00 47.07 101 ASP D CA 1
ATOM 3801 C C . ASP D 1 101 ? 32.295 -27.375 22.008 1.00 46.26 101 ASP D C 1
ATOM 3802 O O . ASP D 1 101 ? 33.299 -28.033 21.761 1.00 46.85 101 ASP D O 1
ATOM 3807 N N . ARG D 1 102 ? 31.342 -27.141 21.113 1.00 45.46 102 ARG D N 1
ATOM 3808 C CA . ARG D 1 102 ? 31.518 -27.424 19.678 1.00 44.51 102 ARG D CA 1
ATOM 3809 C C . ARG D 1 102 ? 31.445 -28.922 19.250 1.00 42.55 102 ARG D C 1
ATOM 3810 O O . ARG D 1 102 ? 31.465 -29.204 18.048 1.00 41.51 102 ARG D O 1
ATOM 3818 N N . ILE D 1 103 ? 31.312 -29.842 20.218 1.00 40.59 103 ILE D N 1
ATOM 3819 C CA . ILE D 1 103 ? 31.089 -31.255 19.961 1.00 39.53 103 ILE D CA 1
ATOM 3820 C C . ILE D 1 103 ? 29.620 -31.649 20.012 1.00 38.96 103 ILE D C 1
ATOM 3821 O O . ILE D 1 103 ? 28.934 -31.356 20.988 1.00 39.17 103 ILE D O 1
ATOM 3826 N N . VAL D 1 104 ? 29.169 -32.373 18.978 1.00 36.94 104 VAL D N 1
ATOM 3827 C CA . VAL D 1 104 ? 27.774 -32.863 18.857 1.00 33.34 104 VAL D CA 1
ATOM 3828 C C . VAL D 1 104 ? 27.697 -34.342 19.241 1.00 33.37 104 VAL D C 1
ATOM 3829 O O . VAL D 1 104 ? 28.468 -35.171 18.705 1.00 33.05 104 VAL D O 1
ATOM 3833 N N . TYR D 1 105 ? 26.835 -34.661 20.209 1.00 30.57 105 TYR D N 1
ATOM 3834 C CA . TYR D 1 105 ? 26.530 -36.021 20.567 1.00 31.38 105 TYR D CA 1
ATOM 3835 C C . TYR D 1 105 ? 25.098 -36.281 20.090 1.00 32.28 105 TYR D C 1
ATOM 3836 O O . TYR D 1 105 ? 24.143 -35.725 20.665 1.00 31.55 105 TYR D O 1
ATOM 3845 N N . LEU D 1 106 ? 24.950 -37.102 19.024 1.00 32.09 106 LEU D N 1
ATOM 3846 C CA . LEU D 1 106 ? 23.648 -37.408 18.415 1.00 29.62 106 LEU D CA 1
ATOM 3847 C C . LEU D 1 106 ? 23.221 -38.876 18.443 1.00 29.85 106 LEU D C 1
ATOM 3848 O O . LEU D 1 106 ? 24.024 -39.796 18.358 1.00 30.03 106 LEU D O 1
ATOM 3853 N N . CYS D 1 107 ? 21.930 -39.123 18.552 1.00 29.83 107 CYS D N 1
ATOM 3854 C CA . CYS D 1 107 ? 21.438 -40.496 18.407 1.00 30.83 107 CYS D CA 1
ATOM 3855 C C . CYS D 1 107 ? 20.077 -40.449 17.749 1.00 30.98 107 CYS D C 1
ATOM 3856 O O . CYS D 1 107 ? 19.390 -39.401 17.791 1.00 31.08 107 CYS D O 1
ATOM 3859 N N . ILE D 1 108 ? 19.727 -41.564 17.101 1.00 29.98 108 ILE D N 1
ATOM 3860 C CA . ILE D 1 108 ? 18.536 -41.664 16.299 1.00 30.68 108 ILE D CA 1
ATOM 3861 C C . ILE D 1 108 ? 17.718 -42.789 16.952 1.00 33.53 108 ILE D C 1
ATOM 3862 O O . ILE D 1 108 ? 18.230 -43.892 17.132 1.00 32.86 108 ILE D O 1
ATOM 3867 N N . THR D 1 109 ? 16.490 -42.474 17.377 1.00 35.84 109 THR D N 1
ATOM 3868 C CA . THR D 1 109 ? 15.591 -43.432 18.088 1.00 37.00 109 THR D CA 1
ATOM 3869 C C . THR D 1 109 ? 14.375 -43.686 17.228 1.00 38.37 109 THR D C 1
ATOM 3870 O O . THR D 1 109 ? 14.024 -42.873 16.330 1.00 37.09 109 THR D O 1
ATOM 3874 N N . ASP D 1 110 ? 13.727 -44.811 17.495 1.00 40.19 110 ASP D N 1
ATOM 3875 C CA . ASP D 1 110 ? 12.609 -45.286 16.711 1.00 44.35 110 ASP D CA 1
ATOM 3876 C C . ASP D 1 110 ? 11.317 -45.068 17.521 1.00 46.48 110 ASP D C 1
ATOM 3877 O O . ASP D 1 110 ? 11.190 -45.634 18.606 1.00 47.02 110 ASP D O 1
ATOM 3882 N N . ASP D 1 111 ? 10.360 -44.290 16.996 1.00 49.41 111 ASP D N 1
ATOM 3883 C CA . ASP D 1 111 ? 9.086 -43.945 17.744 1.00 53.05 111 ASP D CA 1
ATOM 3884 C C . ASP D 1 111 ? 8.456 -45.126 18.497 1.00 55.09 111 ASP D C 1
ATOM 3885 O O . ASP D 1 111 ? 8.208 -45.017 19.704 1.00 55.72 111 ASP D O 1
ATOM 3890 N N . ASP D 1 112 ? 8.295 -46.250 17.782 1.00 58.22 112 ASP D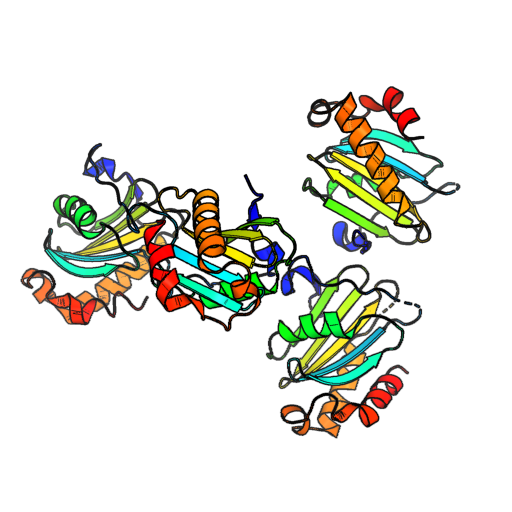 N 1
ATOM 3891 C CA . ASP D 1 112 ? 7.752 -47.551 18.282 1.00 61.28 112 ASP D CA 1
ATOM 3892 C C . ASP D 1 112 ? 8.172 -48.038 19.686 1.00 62.74 112 ASP D C 1
ATOM 3893 O O . ASP D 1 112 ? 7.517 -48.945 20.221 1.00 63.74 112 ASP D O 1
ATOM 3898 N N . PHE D 1 113 ? 9.255 -47.473 20.250 1.00 63.69 113 PHE D N 1
ATOM 3899 C CA . PHE D 1 113 ? 9.775 -47.837 21.592 1.00 64.57 113 PHE D CA 1
ATOM 3900 C C . PHE D 1 113 ? 9.459 -46.805 22.707 1.00 64.76 113 PHE D C 1
ATOM 3901 O O . PHE D 1 113 ? 10.218 -45.861 22.956 1.00 65.31 113 PHE D O 1
ATOM 3909 N N . SER D 1 116 ? 12.012 -43.252 25.090 1.00 66.49 116 SER D N 1
ATOM 3910 C CA . SER D 1 116 ? 13.251 -43.842 25.620 1.00 66.31 116 SER D CA 1
ATOM 3911 C C . SER D 1 116 ? 13.954 -42.837 26.560 1.00 65.39 116 SER D C 1
ATOM 3912 O O . SER D 1 116 ? 13.383 -41.773 26.870 1.00 66.32 116 SER D O 1
ATOM 3915 N N . ARG D 1 117 ? 15.175 -43.139 27.022 1.00 63.26 117 ARG D N 1
ATOM 3916 C CA . ARG D 1 117 ? 15.989 -42.004 27.413 1.00 61.13 117 ARG D CA 1
ATOM 3917 C C . ARG D 1 117 ? 17.304 -41.737 26.722 1.00 58.65 117 ARG D C 1
ATOM 3918 O O . ARG D 1 117 ? 18.403 -41.860 27.286 1.00 57.77 117 ARG D O 1
ATOM 3926 N N . ALA D 1 118 ? 17.089 -41.300 25.482 1.00 55.87 118 ALA D N 1
ATOM 3927 C CA . ALA D 1 118 ? 18.062 -40.778 24.577 1.00 52.69 118 ALA D CA 1
ATOM 3928 C C . ALA D 1 118 ? 18.953 -39.793 25.286 1.00 50.88 118 ALA D C 1
ATOM 3929 O O . ALA D 1 118 ? 20.169 -39.852 25.157 1.00 49.91 118 ALA D O 1
ATOM 3931 N N . PHE D 1 119 ? 18.362 -38.909 26.072 1.00 49.44 119 PHE D N 1
ATOM 3932 C CA . PHE D 1 119 ? 19.165 -37.867 26.700 1.00 48.22 119 PHE D CA 1
ATOM 3933 C C . PHE D 1 119 ? 20.088 -38.274 27.845 1.00 48.26 119 PHE D C 1
ATOM 3934 O O . PHE D 1 119 ? 21.209 -37.714 27.936 1.00 47.20 119 PHE D O 1
ATOM 3942 N N . SER D 1 120 ? 19.673 -39.258 28.667 1.00 48.30 120 SER D N 1
ATOM 3943 C CA . SER D 1 120 ? 20.558 -39.709 29.776 1.00 49.69 120 SER D CA 1
ATOM 3944 C C . SER D 1 120 ? 21.746 -40.389 29.111 1.00 49.04 120 SER D C 1
ATOM 3945 O O . SER D 1 120 ? 22.897 -40.072 29.409 1.00 49.97 120 SER D O 1
ATOM 3948 N N . PHE D 1 121 ? 21.434 -41.245 28.143 1.00 48.45 121 PHE D N 1
ATOM 3949 C CA . PHE D 1 121 ? 22.431 -41.853 27.278 1.00 46.76 121 PHE D CA 1
ATOM 3950 C C . PHE D 1 121 ? 23.409 -40.816 26.692 1.00 44.99 121 PHE D C 1
ATOM 3951 O O . PHE D 1 121 ? 24.627 -40.964 26.831 1.00 43.98 121 PHE D O 1
ATOM 3959 N N . LEU D 1 122 ? 22.889 -39.762 26.058 1.00 43.20 122 LEU D N 1
ATOM 3960 C CA . LEU D 1 122 ? 23.794 -38.821 25.408 1.00 41.80 122 LEU D CA 1
ATOM 3961 C C . LEU D 1 122 ? 24.687 -38.137 26.435 1.00 42.64 122 LEU D C 1
ATOM 3962 O O . LEU D 1 122 ? 25.867 -37.860 26.156 1.00 41.58 122 LEU D O 1
ATOM 3967 N N . ASN D 1 123 ? 24.119 -37.849 27.610 1.00 44.04 123 ASN D N 1
ATOM 3968 C CA . ASN D 1 123 ? 24.945 -37.377 28.746 1.00 46.45 123 ASN D CA 1
ATOM 3969 C C . ASN D 1 123 ? 26.062 -38.265 29.180 1.00 45.45 123 ASN D C 1
ATOM 3970 O O . ASN D 1 123 ? 27.169 -37.785 29.303 1.00 44.97 123 ASN D O 1
ATOM 3975 N N . GLU D 1 124 ? 25.791 -39.548 29.383 1.00 46.24 124 GLU D N 1
ATOM 3976 C CA . GLU D 1 124 ? 26.894 -40.438 29.699 1.00 48.56 124 GLU D CA 1
ATOM 3977 C C . GLU D 1 124 ? 27.983 -40.284 28.604 1.00 48.55 124 GLU D C 1
ATOM 3978 O O . GLU D 1 124 ? 29.165 -39.963 28.880 1.00 48.82 124 GLU D O 1
ATOM 3984 N N . VAL D 1 125 ? 27.566 -40.453 27.355 1.00 47.11 125 VAL D N 1
ATOM 3985 C CA . VAL D 1 125 ? 28.501 -40.490 26.262 1.00 46.20 125 VAL D CA 1
ATOM 3986 C C . VAL D 1 125 ? 29.353 -39.207 26.240 1.00 46.64 125 VAL D C 1
ATOM 3987 O O . VAL D 1 125 ? 30.560 -39.243 25.983 1.00 45.62 125 VAL D O 1
ATOM 3991 N N . LYS D 1 126 ? 28.715 -38.074 26.498 1.00 47.07 126 LYS D N 1
ATOM 3992 C CA . LYS D 1 126 ? 29.430 -36.802 26.556 1.00 48.70 126 LYS D CA 1
ATOM 3993 C C . LYS D 1 126 ? 30.584 -36.856 27.589 1.00 49.86 126 LYS D C 1
ATOM 3994 O O . LYS D 1 126 ? 31.727 -36.486 27.277 1.00 48.81 126 LYS D O 1
ATOM 4000 N N . LYS D 1 127 ? 30.251 -37.348 28.794 1.00 51.37 127 LYS D N 1
ATOM 4001 C CA . LYS D 1 127 ? 31.154 -37.327 29.959 1.00 53.31 127 LYS D CA 1
ATOM 4002 C C . LYS D 1 127 ? 32.406 -38.129 29.625 1.00 53.26 127 LYS D C 1
ATOM 4003 O O . LYS D 1 127 ? 33.524 -37.611 29.726 1.00 53.19 127 LYS D O 1
ATOM 4009 N N . ARG D 1 128 ? 32.192 -39.353 29.145 1.00 53.32 128 ARG D N 1
ATOM 4010 C CA . ARG D 1 128 ? 33.275 -40.232 28.690 1.00 53.71 128 ARG D CA 1
ATOM 4011 C C . ARG D 1 128 ? 34.137 -39.610 27.573 1.00 53.34 128 ARG D C 1
ATOM 4012 O O . ARG D 1 128 ? 35.376 -39.715 27.599 1.00 52.98 128 ARG D O 1
ATOM 4020 N N . PHE D 1 129 ? 33.505 -38.935 26.617 1.00 52.50 129 PHE D N 1
ATOM 4021 C CA . PHE D 1 129 ? 34.272 -38.438 25.486 1.00 52.36 129 PHE D CA 1
ATOM 4022 C C . PHE D 1 129 ? 35.181 -37.235 25.843 1.00 53.91 129 PHE D C 1
ATOM 4023 O O . PHE D 1 129 ? 36.340 -37.165 25.375 1.00 53.08 129 PHE D O 1
ATOM 4031 N N . GLN D 1 130 ? 34.645 -36.292 26.639 1.00 55.71 130 GLN D N 1
ATOM 4032 C CA . GLN D 1 130 ? 35.401 -35.089 27.080 1.00 57.22 130 GLN D CA 1
ATOM 4033 C C . GLN D 1 130 ? 36.543 -35.463 28.034 1.00 57.84 130 GLN D C 1
ATOM 4034 O O . GLN D 1 130 ? 37.647 -34.903 27.940 1.00 58.02 130 GLN D O 1
ATOM 4040 N N . THR D 1 131 ? 36.256 -36.405 28.940 1.00 58.35 131 THR D N 1
ATOM 4041 C CA . THR D 1 131 ? 37.251 -36.889 29.885 1.00 59.61 131 THR D CA 1
ATOM 4042 C C . THR D 1 131 ? 38.375 -37.631 29.127 1.00 59.84 131 THR D C 1
ATOM 4043 O O . THR D 1 131 ? 39.564 -37.454 29.394 1.00 60.45 131 THR D O 1
ATOM 4047 N N . THR D 1 132 ? 38.012 -38.414 28.132 1.00 59.19 132 THR D N 1
ATOM 4048 C CA . THR D 1 132 ? 39.021 -39.159 27.454 1.00 57.97 132 THR D CA 1
ATOM 4049 C C . THR D 1 132 ? 39.816 -38.269 26.489 1.00 57.83 132 THR D C 1
ATOM 4050 O O . THR D 1 132 ? 41.009 -38.476 26.317 1.00 58.44 132 THR D O 1
ATOM 4054 N N . TYR D 1 133 ? 39.210 -37.253 25.898 1.00 56.81 133 TYR D N 1
ATOM 4055 C CA . TYR D 1 133 ? 39.902 -36.619 24.780 1.00 56.26 133 TYR D CA 1
ATOM 4056 C C . TYR D 1 133 ? 40.161 -35.125 24.912 1.00 56.65 133 TYR D C 1
ATOM 4057 O O . TYR D 1 133 ? 41.030 -34.578 24.227 1.00 56.16 133 TYR D O 1
ATOM 4066 N N . GLY D 1 134 ? 39.397 -34.453 25.765 1.00 56.87 134 GLY D N 1
ATOM 4067 C CA . GLY D 1 134 ? 39.542 -33.025 25.878 1.00 58.15 134 GLY D CA 1
ATOM 4068 C C . GLY D 1 134 ? 39.682 -32.371 24.516 1.00 58.67 134 GLY D C 1
ATOM 4069 O O . GLY D 1 134 ? 38.875 -32.607 23.602 1.00 59.90 134 GLY D O 1
ATOM 4070 N N . SER D 1 135 ? 40.714 -31.553 24.358 1.00 58.76 135 SER D N 1
ATOM 4071 C CA . SER D 1 135 ? 40.800 -30.669 23.191 1.00 58.78 135 SER D CA 1
ATOM 4072 C C . SER D 1 135 ? 41.255 -31.397 21.911 1.00 58.16 135 SER D C 1
ATOM 4073 O O . SER D 1 135 ? 41.241 -30.811 20.819 1.00 58.94 135 SER D O 1
ATOM 4076 N N . ARG D 1 136 ? 41.653 -32.663 22.037 1.00 57.43 136 ARG D N 1
ATOM 4077 C CA . ARG D 1 136 ? 41.904 -33.502 20.849 1.00 56.97 136 ARG D CA 1
ATOM 4078 C C . ARG D 1 136 ? 40.672 -33.471 19.905 1.00 55.60 136 ARG D C 1
ATOM 4079 O O . ARG D 1 136 ? 40.827 -33.617 18.668 1.00 54.96 136 ARG D O 1
ATOM 4087 N N . ALA D 1 137 ? 39.491 -33.264 20.509 1.00 53.45 137 ALA D N 1
ATOM 4088 C CA . ALA D 1 137 ? 38.194 -33.198 19.795 1.00 51.95 137 ALA D CA 1
ATOM 4089 C C . ALA D 1 137 ? 38.175 -32.065 18.797 1.00 51.15 137 ALA D C 1
ATOM 4090 O O . ALA D 1 137 ? 37.571 -32.192 17.692 1.00 50.05 137 ALA D O 1
ATOM 4092 N N . GLN D 1 138 ? 38.880 -30.978 19.161 1.00 49.39 138 GLN D N 1
ATOM 4093 C CA . GLN D 1 138 ? 38.830 -29.753 18.366 1.00 48.60 138 GLN D CA 1
ATOM 4094 C C . GLN D 1 138 ? 39.668 -29.901 17.128 1.00 47.73 138 GLN D C 1
ATOM 4095 O O . GLN D 1 138 ? 39.430 -29.232 16.119 1.00 47.27 138 GLN D O 1
ATOM 4101 N N . THR D 1 139 ? 40.663 -30.778 17.210 1.00 48.09 139 THR D N 1
ATOM 4102 C CA . THR D 1 139 ? 41.719 -30.879 16.171 1.00 47.76 139 THR D CA 1
ATOM 4103 C C . THR D 1 139 ? 41.672 -32.215 15.369 1.00 46.44 139 THR D C 1
ATOM 4104 O O . THR D 1 139 ? 41.989 -32.216 14.183 1.00 46.88 139 THR D O 1
ATOM 4108 N N . ALA D 1 140 ? 41.267 -33.324 16.015 1.00 44.80 140 ALA D N 1
ATOM 4109 C CA . ALA D 1 140 ? 41.234 -34.701 15.419 1.00 42.19 140 ALA D CA 1
ATOM 4110 C C . ALA D 1 140 ? 40.712 -34.832 13.974 1.00 40.99 140 ALA D C 1
ATOM 4111 O O . ALA D 1 140 ? 39.763 -34.141 13.567 1.00 41.33 140 ALA D O 1
ATOM 4113 N N . LEU D 1 141 ? 41.393 -35.668 13.186 1.00 38.64 141 LEU D N 1
ATOM 4114 C CA . LEU D 1 141 ? 40.896 -36.156 11.893 1.00 36.32 141 LEU D CA 1
ATOM 4115 C C . LEU D 1 141 ? 39.527 -36.850 11.969 1.00 33.62 141 LEU D C 1
ATOM 4116 O O . LEU D 1 141 ? 39.155 -37.395 12.991 1.00 31.67 141 LEU D O 1
ATOM 4121 N N . PRO D 1 142 ? 38.783 -36.821 10.876 1.00 32.80 142 PRO D N 1
ATOM 4122 C CA . PRO D 1 142 ? 37.565 -37.650 10.882 1.00 32.91 142 PRO D CA 1
ATOM 4123 C C . PRO D 1 142 ? 37.849 -39.124 11.248 1.00 34.12 142 PRO D C 1
ATOM 4124 O O . PRO D 1 142 ? 38.826 -39.710 10.758 1.00 32.56 142 PRO D O 1
ATOM 4128 N N . TYR D 1 143 ? 36.984 -39.669 12.121 1.00 34.76 143 TYR D N 1
ATOM 4129 C CA . TYR D 1 143 ? 36.995 -41.045 12.661 1.00 34.56 143 TYR D CA 1
ATOM 4130 C C . TYR D 1 143 ? 38.146 -41.259 13.564 1.00 36.55 143 TYR D C 1
ATOM 4131 O O . TYR D 1 143 ? 38.392 -42.395 14.014 1.00 37.55 143 TYR D O 1
ATOM 4140 N N . ALA D 1 144 ? 38.819 -40.163 13.899 1.00 38.02 144 ALA D N 1
ATOM 4141 C CA . ALA D 1 144 ? 40.056 -40.264 14.713 1.00 39.04 144 ALA D CA 1
ATOM 4142 C C . ALA D 1 144 ? 39.881 -40.968 16.051 1.00 39.40 144 ALA D C 1
ATOM 4143 O O . ALA D 1 144 ? 40.857 -41.469 16.557 1.00 40.06 144 ALA D O 1
ATOM 4145 N N . MET D 1 145 ? 38.671 -41.008 16.628 1.00 39.32 145 MET D N 1
ATOM 4146 C CA . MET D 1 145 ? 38.405 -41.737 17.925 1.00 38.83 145 MET D CA 1
ATOM 4147 C C . MET D 1 145 ? 37.599 -43.064 17.736 1.00 38.44 145 MET D C 1
ATOM 4148 O O . MET D 1 145 ? 37.090 -43.689 18.718 1.00 36.02 145 MET D O 1
ATOM 4153 N N . ASN D 1 146 ? 37.498 -43.514 16.483 1.00 37.51 146 ASN D N 1
ATOM 4154 C CA . ASN D 1 146 ? 36.447 -44.535 16.167 1.00 39.80 146 ASN D CA 1
ATOM 4155 C C . ASN D 1 146 ? 36.626 -45.922 16.782 1.00 40.54 146 ASN D C 1
ATOM 4156 O O . ASN D 1 146 ? 35.699 -46.430 17.392 1.00 40.13 146 ASN D O 1
ATOM 4161 N N . SER D 1 147 ? 37.830 -46.507 16.637 1.00 42.45 147 SER D N 1
ATOM 4162 C CA . SER D 1 147 ? 38.104 -47.849 17.155 1.00 43.58 147 SER D CA 1
ATOM 4163 C C . SER D 1 147 ? 37.923 -47.898 18.670 1.00 45.29 147 SER D C 1
ATOM 4164 O O . SER D 1 147 ? 37.357 -48.860 19.187 1.00 45.57 147 SER D O 1
ATOM 4167 N N . GLU D 1 148 ? 38.423 -46.897 19.385 1.00 46.89 148 GLU D N 1
ATOM 4168 C CA . GLU D 1 148 ? 38.349 -46.959 20.851 1.00 49.21 148 GLU D CA 1
ATOM 4169 C C . GLU D 1 148 ? 36.920 -46.615 21.220 1.00 49.30 148 GLU D C 1
ATOM 4170 O O . GLU D 1 148 ? 36.240 -47.424 21.855 1.00 51.17 148 GLU D O 1
ATOM 4176 N N . PHE D 1 149 ? 36.439 -45.448 20.782 1.00 48.57 149 PHE D N 1
ATOM 4177 C CA . PHE D 1 149 ? 35.164 -44.919 21.296 1.00 47.29 149 PHE D CA 1
ATOM 4178 C C . PHE D 1 149 ? 33.855 -45.572 20.790 1.00 47.61 149 PHE D C 1
ATOM 4179 O O . PHE D 1 149 ? 32.827 -45.510 21.468 1.00 46.15 149 PHE D O 1
ATOM 4187 N N . SER D 1 150 ? 33.905 -46.215 19.625 1.00 48.03 150 SER D N 1
ATOM 4188 C CA . SER D 1 150 ? 32.727 -46.944 19.122 1.00 49.71 150 SER D CA 1
ATOM 4189 C C . SER D 1 150 ? 32.242 -48.062 20.095 1.00 50.57 150 SER D C 1
ATOM 4190 O O . SER D 1 150 ? 31.013 -48.226 20.314 1.00 50.71 150 SER D O 1
ATOM 4193 N N . SER D 1 151 ? 33.198 -48.774 20.696 1.00 51.42 151 SER D N 1
ATOM 4194 C CA . SER D 1 151 ? 32.903 -49.795 21.707 1.00 52.85 151 SER D CA 1
ATOM 4195 C C . SER D 1 151 ? 32.437 -49.173 23.004 1.00 53.10 151 SER D C 1
ATOM 4196 O O . SER D 1 151 ? 31.650 -49.784 23.705 1.00 51.97 151 SER D O 1
ATOM 4199 N N . VAL D 1 152 ? 32.928 -47.969 23.346 1.00 54.51 152 VAL D N 1
ATOM 4200 C CA . VAL D 1 152 ? 32.369 -47.277 24.533 1.00 55.37 152 VAL D CA 1
ATOM 4201 C C . VAL D 1 152 ? 30.879 -46.980 24.316 1.00 55.96 152 VAL D C 1
ATOM 4202 O O . VAL D 1 152 ? 30.092 -47.048 25.252 1.00 56.08 152 VAL D O 1
ATOM 4206 N N . LEU D 1 153 ? 30.520 -46.623 23.077 1.00 56.43 153 LEU D N 1
ATOM 4207 C CA . LEU D 1 153 ? 29.127 -46.386 22.694 1.00 56.62 153 LEU D CA 1
ATOM 4208 C C . LEU D 1 153 ? 28.291 -47.642 22.832 1.00 57.41 153 LEU D C 1
ATOM 4209 O O . LEU D 1 153 ? 27.189 -47.569 23.359 1.00 57.90 153 LEU D O 1
ATOM 4214 N N . ALA D 1 154 ? 28.795 -48.779 22.375 1.00 58.70 154 ALA D N 1
ATOM 4215 C CA . ALA D 1 154 ? 28.045 -50.029 22.510 1.00 61.06 154 ALA D CA 1
ATOM 4216 C C . ALA D 1 154 ? 27.889 -50.411 23.997 1.00 63.11 154 ALA D C 1
ATOM 4217 O O . ALA D 1 154 ? 26.804 -50.860 24.420 1.00 63.12 154 ALA D O 1
ATOM 4219 N N . ALA D 1 155 ? 28.956 -50.180 24.774 1.00 64.83 155 ALA D N 1
ATOM 4220 C CA . ALA D 1 155 ? 29.014 -50.549 26.190 1.00 67.06 155 ALA D CA 1
ATOM 4221 C C . ALA D 1 155 ? 27.939 -49.815 26.942 1.00 68.69 155 ALA D C 1
ATOM 4222 O O . ALA D 1 155 ? 27.258 -50.408 27.783 1.00 69.59 155 ALA D O 1
ATOM 4224 N N . GLN D 1 156 ? 27.795 -48.530 26.605 1.00 70.50 156 GLN D N 1
ATOM 4225 C CA . GLN D 1 156 ? 26.927 -47.580 27.306 1.00 71.93 156 GLN D CA 1
ATOM 4226 C C . GLN D 1 156 ? 25.437 -47.823 27.031 1.00 72.92 156 GLN D C 1
ATOM 4227 O O . GLN D 1 156 ? 24.575 -47.277 27.723 1.00 73.29 156 GLN D O 1
ATOM 4233 N N . LEU D 1 157 ? 25.137 -48.655 26.037 1.00 74.25 157 LEU D N 1
ATOM 4234 C CA . LEU D 1 157 ? 23.817 -49.300 25.967 1.00 75.24 157 LEU D CA 1
ATOM 4235 C C . LEU D 1 157 ? 23.814 -50.621 26.808 1.00 75.27 157 LEU D C 1
ATOM 4236 O O . LEU D 1 157 ? 23.825 -51.733 26.259 1.00 75.20 157 LEU D O 1
ATOM 4241 N N 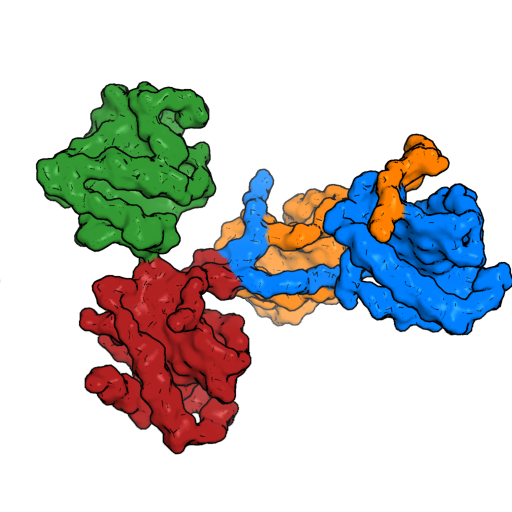. LYS D 1 158 ? 23.840 -50.471 28.140 1.00 75.71 158 LYS D N 1
ATOM 4242 C CA . LYS D 1 158 ? 23.648 -51.579 29.110 1.00 75.71 158 LYS D CA 1
ATOM 4243 C C . LYS D 1 158 ? 23.484 -51.083 30.560 1.00 75.80 158 LYS D C 1
ATOM 4244 O O . LYS D 1 158 ? 23.627 -49.887 30.863 1.00 75.68 158 LYS D O 1
#

Foldseek 3Di:
DDDDDDCCVVVNDDPDDDCLQPDDQWAKKFKAQQLFTQAMEGSDDDDCNVVVSVVSPPDDQDFDWDWDDDDQKIWTWGHDNRMIIIIMGGPVDDVVVVVVLSVVLVVVCCVPCPCVNVVDGRHNCHVPRNVVNSVD/DDDDDDDPCVVVNPVPDDDAPLPQEFWQKKFKAQQLFTQAMEGSDDDPCNVVVSVVSNPDDQPFDWDWDDDDQKIWTWTHDPRIIIITIGGNPGHDDPVVVLSVVLVVVCCVVQNCVSVPDGRNNPHVPSRVVSVVSD/DAEEDACCVQQNPPQDDWDFPAAFQKKFKAAQLFTQAIDGPGDTDCNVNVSSSSNRDDQDFDWHWHAYVFKIKTWGHDNRMIIIIMHTPPHDPVVRVVLSVVVVCVCCVVQNPVRVPDHRNNCYVPCHVVSD/DAEEEAVCVQQNPPQDDKDWPDQWAKKFKAQQLFTQAMEGPTDIDCNVNVSVNSPRDDQDFDWYWYDDDQKIWTWTHDPRMIIITIGGNVDDCPPVLSVVLVVVVCVVQPCCRVVDHRNRCYPPSRVVSVVSVD

Secondary structure (DSSP, 8-state):
---EEEHHHHHSS--S---TTSSS---EEEEEETTEEEEEEESS-BSHHHHHHHHHTTS-SS-EEEEEEETTEEEEEEEETTEEEEEEEETTS-HHHHHHHHHHHHHHHHHHHTTGGGTPPTTTTHHHHHHHHS--/-PPPEEETHHHHGGG-----BGGG--EEEEEEEETTEEEEEEESS---HHHHHHHHHHHS-SSSEEEEEEETTEEEEEEEETTEEEEEEEETTS----HHHHHHHHHHHHHHHHGGGGGT--TTTTHHHHHHHHHHH-/---EEETHHHHGGG-----B---S-EEEEEETTEEEEEEESS-BSHHHHHHHHHTTS-SSSEEEEEEETTEEEEEEEETTEEEEEEEETTS-HHHHHHHHHHHHHHHHHHTGGGGGT--TTTTSHHHHHHT-/---EEETHHHH-TTPPPP----SEEEEEEEETTEEEEEEESS-S-HHHHHHHHHHHS-SSSEEEEEEETTEEEEEEEETTEEEEEEEETT---HHHHHHHHHHHHHHHHTTHHHH--TTTTHHHHHHHHHHT--

Nearest PDB structures (foldseek):
  2vx8-assembly5_D  TM=1.008E+00  e=1.634E-30  Homo sapiens
  2vx8-assembly4_C  TM=9.764E-01  e=1.283E-24  Homo sapiens
  2vx8-assembly1_B  TM=8.405E-01  e=6.088E-23  Homo sapiens
  4b93-assembly1_A  TM=9.782E-01  e=7.206E-20  Mus musculus
  4afi-assembly1_B  TM=9.036E-01  e=2.928E-20  Homo sapiens

Sequence (540 aa):
TPEVKPLKSLLGDSAPTLHLNKGMAILFAVVARGTTILAKHAWCGGNFLEVTEQILAKIPSENNKLTYSHGNYLFHYICQDRIVYLCITDDDFERSRAFSFLNEVKKRFQTTYGSRAQTALPYAMNSEFSSVLAAQSTPEVKPLKSLLGDSAPTLHLNKGMAILFAVVARGTTILAKHAWCGGNFLEVTEQILAKIPSENNKLTYSHGNYLFHYICQDRIVYLCITDDDFERSRAFSFLNEVKKRFQTTYGSRAQTALPYAMNSEFSSVLAAQLTPEVKPLKSLLGDSAPTLHLNMAILFAVVARGTTILAKHAWCGGNFLEVTEQILAKIPSENNKLTYSHGNYLFHYICQDRIVYLCITDDDFERSRAFSFLNEVKKRFQTTYGSRAQTALPYAMNSEFSSVLATPEVKPLKSLLGDSAPTLHLGMAILFAVVARGTTILAKHAWCGGNFLEVTEQILAKIPSENNKLTYSHGNYLFHYICQDRIVYLCITDDDFSRAFSFLNEVKKRFQTTYGSRAQTALPYAMNSEFSSVLAAQLK

CATH classification: 3.30.450.50